Protein AF-0000000073497953 (afdb_homodimer)

Nearest PDB structures (foldseek):
  7q4i-assembly1_A  TM=9.086E-01  e=8.748E-29  Drosophila melanogaster
  2vs5-assembly2_B  TM=4.710E-01  e=9.338E-05  Bos taurus
  1g8o-assembly1_A  TM=4.649E-01  e=1.196E-04  Bos taurus
  4ewl-assembly2_A  TM=4.256E-01  e=4.262E-01  Mycobacterium tuberculosis
  1q74-assembly4_D  TM=5.208E-01  e=6.577E-01  Mycobacterium tuberculosis

Radius of gyration: 26.41 Å; Cα contacts (8 Å, |Δi|>4): 1131; chains: 2; bounding box: 64×79×58 Å

Structure (mmCIF, N/CA/C/O backbone):
data_AF-0000000073497953-model_v1
#
loop_
_entity.id
_entity.type
_entity.pdbx_description
1 polymer 'N-acetylgalactosaminide beta-1,3-galactosyltransferase'
#
loop_
_atom_site.group_PDB
_atom_site.id
_atom_site.type_symbol
_atom_site.label_atom_id
_atom_site.label_alt_id
_atom_site.label_comp_id
_atom_site.label_asym_id
_atom_site.label_entity_id
_atom_site.label_seq_id
_atom_site.pdbx_PDB_ins_code
_atom_site.Cartn_x
_atom_site.Cartn_y
_atom_site.Cartn_z
_atom_site.occupancy
_atom_site.B_iso_or_equiv
_atom_site.auth_seq_id
_atom_site.auth_comp_id
_atom_site.auth_asym_id
_atom_site.auth_atom_id
_atom_site.pdbx_PDB_model_num
ATOM 1 N N . MET A 1 1 ? 3.486 -27.062 14.75 1 49.53 1 MET A N 1
ATOM 2 C CA . MET A 1 1 ? 2.994 -27.266 13.391 1 49.53 1 MET A CA 1
ATOM 3 C C . MET A 1 1 ? 4.148 -27.531 12.43 1 49.53 1 MET A C 1
ATOM 5 O O . MET A 1 1 ? 5.254 -27.031 12.625 1 49.53 1 MET A O 1
ATOM 9 N N . ARG A 1 2 ? 4.055 -28.641 11.586 1 63.25 2 ARG A N 1
ATOM 10 C CA . ARG A 1 2 ? 5.109 -28.984 10.633 1 63.25 2 ARG A CA 1
ATOM 11 C C . ARG A 1 2 ? 5.453 -27.781 9.742 1 63.25 2 ARG A C 1
ATOM 13 O O . ARG A 1 2 ? 4.574 -27 9.383 1 63.25 2 ARG A O 1
ATOM 20 N N . GLU A 1 3 ? 6.688 -27.609 9.5 1 87.38 3 GLU A N 1
ATOM 21 C CA . GLU A 1 3 ? 7.168 -26.516 8.648 1 87.38 3 GLU A CA 1
ATOM 22 C C . GLU A 1 3 ? 6.742 -26.719 7.199 1 87.38 3 GLU A C 1
ATOM 24 O O . GLU A 1 3 ? 6.934 -27.797 6.633 1 87.38 3 GLU A O 1
ATOM 29 N N . VAL A 1 4 ? 5.945 -25.859 6.652 1 96.25 4 VAL A N 1
ATOM 30 C CA . VAL A 1 4 ? 5.547 -25.844 5.246 1 96.25 4 VAL A CA 1
ATOM 31 C C . VAL A 1 4 ? 6.688 -25.297 4.387 1 96.25 4 VAL A C 1
ATOM 33 O O . VAL A 1 4 ? 7.035 -24.125 4.488 1 96.25 4 VAL A O 1
ATOM 36 N N . ARG A 1 5 ? 7.305 -26.188 3.596 1 98.44 5 ARG A N 1
ATOM 37 C CA . ARG A 1 5 ? 8.445 -25.797 2.773 1 98.44 5 ARG A CA 1
ATOM 38 C C . ARG A 1 5 ? 7.992 -25.359 1.384 1 98.44 5 ARG A C 1
ATOM 40 O O . ARG A 1 5 ? 7.461 -26.172 0.617 1 98.44 5 ARG A O 1
ATOM 47 N N . ILE A 1 6 ? 8.242 -24.062 1.055 1 98.75 6 ILE A N 1
ATOM 48 C CA . ILE A 1 6 ? 7.758 -23.453 -0.181 1 98.75 6 ILE A CA 1
ATOM 49 C C . ILE A 1 6 ? 8.945 -23.016 -1.044 1 98.75 6 ILE A C 1
ATOM 51 O O . ILE A 1 6 ? 9.797 -22.25 -0.598 1 98.75 6 ILE A O 1
ATOM 55 N N . LEU A 1 7 ? 9.055 -23.531 -2.264 1 98.88 7 LEU A N 1
ATOM 56 C CA . LEU A 1 7 ? 9.992 -23.031 -3.264 1 98.88 7 LEU A CA 1
ATOM 57 C C . LEU A 1 7 ? 9.312 -22.031 -4.191 1 98.88 7 LEU A C 1
ATOM 59 O O . LEU A 1 7 ? 8.344 -22.375 -4.875 1 98.88 7 LEU A O 1
ATOM 63 N N . CYS A 1 8 ? 9.812 -20.828 -4.203 1 98.94 8 CYS A N 1
ATOM 64 C CA . CYS A 1 8 ? 9.281 -19.797 -5.098 1 98.94 8 CYS A CA 1
ATOM 65 C C . CYS A 1 8 ? 10.141 -19.672 -6.348 1 98.94 8 CYS A C 1
ATOM 67 O O . CYS A 1 8 ? 11.344 -19.422 -6.254 1 98.94 8 CYS A O 1
ATOM 69 N N . LEU A 1 9 ? 9.5 -19.875 -7.473 1 98.81 9 LEU A N 1
ATOM 70 C CA . LEU A 1 9 ? 10.102 -19.688 -8.781 1 98.81 9 LEU A CA 1
ATOM 71 C C . LEU A 1 9 ? 9.625 -18.391 -9.438 1 98.81 9 LEU A C 1
ATOM 73 O O . LEU A 1 9 ? 8.5 -18.328 -9.938 1 98.81 9 LEU A O 1
ATOM 77 N N . VAL A 1 10 ? 10.523 -17.406 -9.422 1 98.69 10 VAL A N 1
ATOM 78 C CA . VAL A 1 10 ? 10.148 -16.094 -9.914 1 98.69 10 VAL A CA 1
ATOM 79 C C . VAL A 1 10 ? 10.703 -15.891 -11.328 1 98.69 10 VAL A C 1
ATOM 81 O O . VAL A 1 10 ? 11.914 -15.914 -11.531 1 98.69 10 VAL A O 1
ATOM 84 N N . LEU A 1 11 ? 9.781 -15.672 -12.273 1 96.88 11 LEU A N 1
ATOM 85 C CA . LEU A 1 11 ? 10.195 -15.438 -13.656 1 96.88 11 LEU A CA 1
ATOM 86 C C . LEU A 1 11 ? 10.578 -13.977 -13.875 1 96.88 11 LEU A C 1
ATOM 88 O O . LEU A 1 11 ? 9.844 -13.078 -13.469 1 96.88 11 LEU A O 1
ATOM 92 N N . THR A 1 12 ? 11.727 -13.758 -14.477 1 94.38 12 THR A N 1
ATOM 93 C CA . THR A 1 12 ? 12.219 -12.414 -14.758 1 94.38 12 THR A CA 1
ATOM 94 C C . THR A 1 12 ? 13.07 -12.406 -16.031 1 94.38 12 THR A C 1
ATOM 96 O O . THR A 1 12 ? 13.047 -13.367 -16.797 1 94.38 12 THR A O 1
ATOM 99 N N . TYR A 1 13 ? 13.555 -11.305 -16.438 1 90.62 13 TYR A N 1
ATOM 100 C CA . TYR A 1 13 ? 14.492 -11.156 -17.547 1 90.62 13 TYR A CA 1
ATOM 101 C C . TYR A 1 13 ? 15.492 -10.039 -17.281 1 90.62 13 TYR A C 1
ATOM 103 O O . TYR A 1 13 ? 15.266 -9.195 -16.406 1 90.62 13 TYR A O 1
ATOM 111 N N . PRO A 1 14 ? 16.562 -10.008 -17.938 1 86.31 14 PRO A N 1
ATOM 112 C CA . PRO A 1 14 ? 17.703 -9.188 -17.547 1 86.31 14 PRO A CA 1
ATOM 113 C C . PRO A 1 14 ? 17.344 -7.715 -17.359 1 86.31 14 PRO A C 1
ATOM 115 O O . PRO A 1 14 ? 17.766 -7.09 -16.375 1 86.31 14 PRO A O 1
ATOM 118 N N . ALA A 1 15 ? 16.562 -7.137 -18.109 1 85.19 15 ALA A N 1
ATOM 119 C CA . ALA A 1 15 ? 16.234 -5.715 -18.031 1 85.19 15 ALA A CA 1
ATOM 120 C C . ALA A 1 15 ? 15.492 -5.395 -16.75 1 85.19 15 ALA A C 1
ATOM 122 O O . ALA A 1 15 ? 15.383 -4.227 -16.359 1 85.19 15 ALA A O 1
ATOM 123 N N . ARG A 1 16 ? 15.008 -6.457 -16.031 1 89.81 16 ARG A N 1
ATOM 124 C CA . ARG A 1 16 ? 14.164 -6.203 -14.867 1 89.81 16 ARG A CA 1
ATOM 125 C C . ARG A 1 16 ? 14.805 -6.754 -13.602 1 89.81 16 ARG A C 1
ATOM 127 O O . ARG A 1 16 ? 14.18 -6.773 -12.539 1 89.81 16 ARG A O 1
ATOM 134 N N . HIS A 1 17 ? 16.031 -7.223 -13.75 1 90.5 17 HIS A N 1
ATOM 135 C CA . HIS A 1 17 ? 16.703 -7.809 -12.594 1 90.5 17 HIS A CA 1
ATOM 136 C C . HIS A 1 17 ? 16.781 -6.812 -11.438 1 90.5 17 HIS A C 1
ATOM 138 O O . HIS A 1 17 ? 16.453 -7.148 -10.297 1 90.5 17 HIS A O 1
ATOM 144 N N . ILE A 1 18 ? 17.062 -5.625 -11.805 1 87.06 18 ILE A N 1
ATOM 145 C CA . ILE A 1 18 ? 17.297 -4.621 -10.773 1 87.06 18 ILE A CA 1
ATOM 146 C C . ILE A 1 18 ? 15.977 -3.967 -10.383 1 87.06 18 ILE A C 1
ATOM 148 O O . ILE A 1 18 ? 15.727 -3.738 -9.195 1 87.06 18 ILE A O 1
ATOM 152 N N . THR A 1 19 ? 15.117 -3.734 -11.297 1 89.06 19 THR A N 1
ATOM 153 C CA . THR A 1 19 ? 13.93 -2.918 -11.055 1 89.06 19 THR A CA 1
ATOM 154 C C . THR A 1 19 ? 12.805 -3.766 -10.477 1 89.06 19 THR A C 1
ATOM 156 O O . THR A 1 19 ? 11.914 -3.246 -9.797 1 89.06 19 THR A O 1
ATOM 159 N N . HIS A 1 20 ? 12.891 -5.09 -10.719 1 93.56 20 HIS A N 1
ATOM 160 C CA . HIS A 1 20 ? 11.75 -5.895 -10.297 1 93.56 20 HIS A CA 1
ATOM 161 C C . HIS A 1 20 ? 12.195 -7.098 -9.477 1 93.56 20 HIS A C 1
ATOM 163 O O . HIS A 1 20 ? 11.711 -7.316 -8.367 1 93.56 20 HIS A O 1
ATOM 169 N N . ALA A 1 21 ? 13.164 -7.793 -9.945 1 95.31 21 ALA A N 1
ATOM 170 C CA . ALA A 1 21 ? 13.57 -9.016 -9.258 1 95.31 21 ALA A CA 1
ATOM 171 C C . ALA A 1 21 ? 14.234 -8.703 -7.918 1 95.31 21 ALA A C 1
ATOM 173 O O . ALA A 1 21 ? 13.977 -9.375 -6.918 1 95.31 21 ALA A O 1
ATOM 174 N N . LEU A 1 22 ? 15.07 -7.715 -7.922 1 93.88 22 LEU A N 1
ATOM 175 C CA . LEU A 1 22 ? 15.797 -7.375 -6.699 1 93.88 22 LEU A CA 1
ATOM 176 C C . LEU A 1 22 ? 14.836 -6.945 -5.598 1 93.88 22 LEU A C 1
ATOM 178 O O . LEU A 1 22 ? 14.922 -7.426 -4.469 1 93.88 22 LEU A O 1
ATOM 182 N N . PRO A 1 23 ? 13.844 -6.031 -5.891 1 94.81 23 PRO A N 1
ATOM 183 C CA . PRO A 1 23 ? 12.852 -5.707 -4.863 1 94.81 23 PRO A CA 1
ATOM 184 C C . PRO A 1 23 ? 12.133 -6.945 -4.32 1 94.81 23 PRO A C 1
ATOM 186 O O . PRO A 1 23 ? 11.867 -7.027 -3.119 1 94.81 23 PRO A O 1
ATOM 189 N N . VAL A 1 24 ? 11.867 -7.914 -5.137 1 97.81 24 VAL A N 1
ATOM 190 C CA . VAL A 1 24 ? 11.234 -9.156 -4.711 1 97.81 24 VAL A CA 1
ATOM 191 C C . VAL A 1 24 ? 12.141 -9.883 -3.717 1 97.81 24 VAL A C 1
ATOM 193 O O . VAL A 1 24 ? 11.703 -10.25 -2.625 1 97.81 24 VAL A O 1
ATOM 196 N N . GLN A 1 25 ? 13.367 -10.023 -4.094 1 97 25 GLN A N 1
ATOM 197 C CA . GLN A 1 25 ? 14.32 -10.727 -3.242 1 97 25 GLN A CA 1
ATOM 198 C C . GLN A 1 25 ? 14.477 -10.023 -1.896 1 97 25 GLN A C 1
ATOM 200 O O . GLN A 1 25 ? 14.656 -10.68 -0.867 1 97 25 GLN A O 1
ATOM 205 N N . ARG A 1 26 ? 14.328 -8.758 -1.894 1 94.62 26 ARG A N 1
ATOM 206 C CA . ARG A 1 26 ? 14.586 -7.969 -0.694 1 94.62 26 ARG A CA 1
ATOM 207 C C . ARG A 1 26 ? 13.336 -7.859 0.171 1 94.62 26 ARG A C 1
ATOM 209 O O . ARG A 1 26 ? 13.375 -7.277 1.258 1 94.62 26 ARG A O 1
ATOM 216 N N . THR A 1 27 ? 12.266 -8.375 -0.25 1 96.94 27 THR A N 1
ATOM 217 C CA . THR A 1 27 ? 11.023 -8.312 0.51 1 96.94 27 THR A CA 1
ATOM 218 C C . THR A 1 27 ? 10.398 -9.703 0.638 1 96.94 27 THR A C 1
ATOM 220 O O . THR A 1 27 ? 10.906 -10.547 1.374 1 96.94 27 THR A O 1
ATOM 223 N N . TRP A 1 28 ? 9.281 -9.992 -0.165 1 98.25 28 TRP A N 1
ATOM 224 C CA . TRP A 1 28 ? 8.523 -11.211 0.114 1 98.25 28 TRP A CA 1
ATOM 225 C C . TRP A 1 28 ? 9.305 -12.445 -0.312 1 98.25 28 TRP A C 1
ATOM 227 O O . TRP A 1 28 ? 9.094 -13.539 0.228 1 98.25 28 TRP A O 1
ATOM 237 N N . GLY A 1 29 ? 10.258 -12.328 -1.269 1 98.25 29 GLY A N 1
ATOM 238 C CA . GLY A 1 29 ? 11.047 -13.469 -1.703 1 98.25 29 GLY A CA 1
ATOM 239 C C . GLY A 1 29 ? 11.828 -14.117 -0.577 1 98.25 29 GLY A C 1
ATOM 240 O O . GLY A 1 29 ? 12.078 -15.328 -0.597 1 98.25 29 GLY A O 1
ATOM 241 N N . LYS A 1 30 ? 12.195 -13.352 0.431 1 96.81 30 LYS A N 1
ATOM 242 C CA . LYS A 1 30 ? 12.977 -13.844 1.562 1 96.81 30 LYS A CA 1
ATOM 243 C C . LYS A 1 30 ? 12.133 -14.742 2.461 1 96.81 30 LYS A C 1
ATOM 245 O O . LYS A 1 30 ? 12.664 -15.477 3.295 1 96.81 30 LYS A O 1
ATOM 250 N N . ARG A 1 31 ? 10.906 -14.672 2.287 1 97 31 ARG A N 1
ATOM 251 C CA . ARG A 1 31 ? 10.023 -15.375 3.215 1 97 31 ARG A CA 1
ATOM 252 C C . ARG A 1 31 ? 9.625 -16.734 2.666 1 97 31 ARG A C 1
ATOM 254 O O . ARG A 1 31 ? 9.031 -17.547 3.377 1 97 31 ARG A O 1
ATOM 261 N N . CYS A 1 32 ? 9.953 -16.969 1.394 1 97.88 32 CYS A N 1
ATOM 262 C CA . CYS A 1 32 ? 9.891 -18.344 0.917 1 97.88 32 CYS A CA 1
ATOM 263 C C . CYS A 1 32 ? 10.984 -19.203 1.556 1 97.88 32 CYS A C 1
ATOM 265 O O . CYS A 1 32 ? 11.977 -18.656 2.066 1 97.88 32 CYS A O 1
ATOM 267 N N . THR A 1 33 ? 10.742 -20.5 1.613 1 98.19 33 THR A N 1
ATOM 268 C CA . THR A 1 33 ? 11.836 -21.359 2.076 1 98.19 33 THR A CA 1
ATOM 269 C C . THR A 1 33 ? 13.07 -21.172 1.191 1 98.19 33 THR A C 1
ATOM 271 O O . THR A 1 33 ? 14.195 -21.156 1.688 1 98.19 33 THR A O 1
ATOM 274 N N . LYS A 1 34 ? 12.859 -21.094 -0.061 1 98.06 34 LYS A N 1
ATOM 275 C CA . LYS A 1 34 ? 13.859 -20.766 -1.072 1 98.06 34 LYS A CA 1
ATOM 276 C C . LYS A 1 34 ? 13.227 -20.031 -2.252 1 98.06 34 LYS A C 1
ATOM 278 O O . LYS A 1 34 ? 12.102 -20.344 -2.65 1 98.06 34 LYS A O 1
ATOM 283 N N . THR A 1 35 ? 13.938 -19 -2.717 1 98.62 35 THR A N 1
ATOM 284 C CA . THR A 1 35 ? 13.508 -18.266 -3.904 1 98.62 35 THR A CA 1
ATOM 285 C C . THR A 1 35 ? 14.547 -18.375 -5.012 1 98.62 35 THR A C 1
ATOM 287 O O . THR A 1 35 ? 15.742 -18.203 -4.766 1 98.62 35 THR A O 1
ATOM 290 N N . MET A 1 36 ? 14.086 -18.719 -6.176 1 98.06 36 MET A N 1
ATOM 291 C CA . MET A 1 36 ? 14.945 -18.734 -7.359 1 98.06 36 MET A CA 1
ATOM 292 C C . MET A 1 36 ? 14.375 -17.844 -8.461 1 98.06 36 MET A C 1
ATOM 294 O O . MET A 1 36 ? 13.164 -17.812 -8.672 1 98.06 36 MET A O 1
ATOM 298 N N . PHE A 1 37 ? 15.266 -17.172 -9.133 1 97.31 37 PHE A N 1
ATOM 299 C CA . PHE A 1 37 ? 14.875 -16.281 -10.227 1 97.31 37 PHE A CA 1
ATOM 300 C C . PHE A 1 37 ? 15.234 -16.906 -11.57 1 97.31 37 PHE A C 1
ATOM 302 O O . PHE A 1 37 ? 16.406 -17.156 -11.852 1 97.31 37 PHE A O 1
ATOM 309 N N . ILE A 1 38 ? 14.188 -17.188 -12.328 1 96.12 38 ILE A N 1
ATOM 310 C CA . ILE A 1 38 ? 14.352 -17.797 -13.641 1 96.12 38 ILE A CA 1
ATOM 311 C C . ILE A 1 38 ? 14.492 -16.719 -14.703 1 96.12 38 ILE A C 1
ATOM 313 O O . ILE A 1 38 ? 13.547 -15.953 -14.953 1 96.12 38 ILE A O 1
ATOM 317 N N . THR A 1 39 ? 15.633 -16.594 -15.258 1 91.69 39 THR A N 1
ATOM 318 C CA . THR A 1 39 ? 15.922 -15.516 -16.188 1 91.69 39 THR A CA 1
ATOM 319 C C . THR A 1 39 ? 16.5 -16.062 -17.484 1 91.69 39 THR A C 1
ATOM 321 O O . THR A 1 39 ? 16.781 -17.25 -17.594 1 91.69 39 THR A O 1
ATOM 324 N N . ASN A 1 40 ? 16.328 -15.172 -18.516 1 83 40 ASN A N 1
ATOM 325 C CA . ASN A 1 40 ? 16.969 -15.523 -19.781 1 83 40 ASN A CA 1
ATOM 326 C C . ASN A 1 40 ? 18.438 -15.117 -19.797 1 83 40 ASN A C 1
ATOM 328 O O . ASN A 1 40 ? 18.859 -14.242 -19.031 1 83 40 ASN A O 1
ATOM 332 N N . ALA A 1 41 ? 19.234 -15.898 -20.531 1 64.12 41 ALA A N 1
ATOM 333 C CA . ALA A 1 41 ? 20.625 -15.484 -20.719 1 64.12 41 ALA A CA 1
ATOM 334 C C . ALA A 1 41 ? 20.703 -14.109 -21.375 1 64.12 41 ALA A C 1
ATOM 336 O O . ALA A 1 41 ? 19.844 -13.75 -22.172 1 64.12 41 ALA A O 1
ATOM 337 N N . ASP A 1 42 ? 21.312 -13.086 -20.734 1 56.16 42 ASP A N 1
ATOM 338 C CA . ASP A 1 42 ? 21.5 -11.781 -21.359 1 56.16 42 ASP A CA 1
ATOM 339 C C . ASP A 1 42 ? 22.125 -11.914 -22.734 1 56.16 42 ASP A C 1
ATOM 341 O O . ASP A 1 42 ? 23.266 -12.359 -22.875 1 56.16 42 ASP A O 1
ATOM 345 N N . PRO A 1 43 ? 21.297 -11.727 -23.766 1 46.31 43 PRO A N 1
ATOM 346 C CA . PRO A 1 43 ? 21.969 -11.82 -25.062 1 46.31 43 PRO A CA 1
ATOM 347 C C . PRO A 1 43 ? 23.172 -10.898 -25.156 1 46.31 43 PRO A C 1
ATOM 349 O O . PRO A 1 43 ? 24.156 -11.219 -25.844 1 46.31 43 PRO A O 1
ATOM 352 N N . GLU A 1 44 ? 23.016 -9.602 -24.828 1 44.25 44 GLU A N 1
ATOM 353 C CA . GLU A 1 44 ? 24.094 -8.648 -25.078 1 44.25 44 GLU A CA 1
ATOM 354 C C . GLU A 1 44 ? 25.359 -9.023 -24.312 1 44.25 44 GLU A C 1
ATOM 356 O O . GLU A 1 44 ? 26.469 -8.672 -24.719 1 44.25 44 GLU A O 1
ATOM 361 N N . LYS A 1 45 ? 25.281 -9.594 -23.062 1 46.38 45 LYS A N 1
ATOM 362 C CA . LYS A 1 45 ? 26.578 -9.961 -22.516 1 46.38 45 LYS A CA 1
ATOM 363 C C . LYS A 1 45 ? 27.172 -11.156 -23.25 1 46.38 45 LYS A C 1
ATOM 365 O O . LYS A 1 45 ? 28.312 -11.547 -22.984 1 46.38 45 LYS A O 1
ATOM 370 N N . GLN A 1 46 ? 26.469 -12.172 -23.906 1 36.34 46 GLN A N 1
ATOM 371 C CA . GLN A 1 46 ? 27.266 -13.164 -24.609 1 36.34 46 GLN A CA 1
ATOM 372 C C . GLN A 1 46 ? 28.188 -12.5 -25.641 1 36.34 46 GLN A C 1
ATOM 374 O O . GLN A 1 46 ? 29.078 -13.148 -26.172 1 36.34 46 GLN A O 1
ATOM 379 N N . LYS A 1 47 ? 27.812 -11.492 -26.359 1 35.34 47 LYS A N 1
ATOM 380 C CA . LYS A 1 47 ? 28.828 -11.023 -27.297 1 35.34 47 LYS A CA 1
ATOM 381 C C . LYS A 1 47 ? 29.953 -10.289 -26.578 1 35.34 47 LYS A C 1
ATOM 383 O O . LYS A 1 47 ? 31.125 -10.555 -26.812 1 35.34 47 LYS A O 1
ATOM 388 N N . ASN A 1 48 ? 29.922 -8.836 -26.344 1 34.81 48 ASN A N 1
ATOM 389 C CA . ASN A 1 48 ? 31.125 -8.055 -26.062 1 34.81 48 ASN A CA 1
ATOM 390 C C . ASN A 1 48 ? 31.469 -8.078 -24.578 1 34.81 48 ASN A C 1
ATOM 392 O O . ASN A 1 48 ? 30.578 -8.172 -23.719 1 34.81 48 ASN A O 1
ATOM 396 N N . GLY A 1 49 ? 32.5 -8.875 -24.016 1 30.78 49 GLY A N 1
ATOM 397 C CA . GLY A 1 49 ? 33.312 -8.805 -22.812 1 30.78 49 GLY A CA 1
ATOM 398 C C . GLY A 1 49 ? 33 -7.574 -21.969 1 30.78 49 GLY A C 1
ATOM 399 O O . GLY A 1 49 ? 33.719 -7.289 -21.016 1 30.78 49 GLY A O 1
ATOM 400 N N . LYS A 1 50 ? 32.656 -6.574 -22.531 1 34.38 50 LYS A N 1
ATOM 401 C CA . LYS A 1 50 ? 32.719 -5.328 -21.766 1 34.38 50 LYS A CA 1
ATOM 402 C C . LYS A 1 50 ? 31.719 -5.312 -20.625 1 34.38 50 LYS A C 1
ATOM 404 O O . LYS A 1 50 ? 30.562 -5.648 -20.812 1 34.38 50 LYS A O 1
ATOM 409 N N . LYS A 1 51 ? 32.281 -5.352 -19.375 1 33.62 51 LYS A N 1
ATOM 410 C CA . LYS A 1 51 ? 31.703 -5.031 -18.078 1 33.62 51 LYS A CA 1
ATOM 411 C C . LYS A 1 51 ? 30.578 -4.004 -18.203 1 33.62 51 LYS A C 1
ATOM 413 O O . LYS A 1 51 ? 30.781 -2.926 -18.781 1 33.62 51 LYS A O 1
ATOM 418 N N . GLU A 1 52 ? 29.531 -4.414 -18.359 1 33.66 52 GLU A N 1
ATOM 419 C CA . GLU A 1 52 ? 28.438 -3.445 -18.25 1 33.66 52 GLU A CA 1
ATOM 420 C C . GLU A 1 52 ? 28.594 -2.574 -17.016 1 33.66 52 GLU A C 1
ATOM 422 O O . GLU A 1 52 ? 28.344 -3.027 -15.891 1 33.66 52 GLU A O 1
ATOM 427 N N . LYS A 1 53 ? 29.594 -1.924 -16.766 1 32.47 53 LYS A N 1
ATOM 428 C CA . LYS A 1 53 ? 29.578 -0.849 -15.773 1 32.47 53 LYS A CA 1
ATOM 429 C C . LYS A 1 53 ? 28.359 0.049 -15.969 1 32.47 53 LYS A C 1
ATOM 431 O O . LYS A 1 53 ? 28.391 1.228 -15.602 1 32.47 53 LYS A O 1
ATOM 436 N N . GLU A 1 54 ? 27.531 -0.343 -16.812 1 32.25 54 GLU A N 1
ATOM 437 C CA . GLU A 1 54 ? 26.547 0.732 -16.953 1 32.25 54 GLU A CA 1
ATOM 438 C C . GLU A 1 54 ? 25.812 0.96 -15.633 1 32.25 54 GLU A C 1
ATOM 440 O O . GLU A 1 54 ? 25.266 0.018 -15.047 1 32.25 54 GLU A O 1
ATOM 445 N N . LYS A 1 55 ? 26.141 1.77 -14.742 1 32.19 55 LYS A N 1
ATOM 446 C CA . LYS A 1 55 ? 25.219 2.512 -13.898 1 32.19 55 LYS A CA 1
ATOM 447 C C . LYS A 1 55 ? 23.844 2.633 -14.562 1 32.19 55 LYS A C 1
ATOM 449 O O . LYS A 1 55 ? 23.703 3.314 -15.578 1 32.19 55 LYS A O 1
ATOM 454 N N . VAL A 1 56 ? 23.266 1.594 -14.844 1 33.91 56 VAL A N 1
ATOM 455 C CA . VAL A 1 56 ? 21.875 1.843 -15.219 1 33.91 56 VAL A CA 1
ATOM 456 C C . VAL A 1 56 ? 21.297 2.949 -14.344 1 33.91 56 VAL A C 1
ATOM 458 O O . VAL A 1 56 ? 21.188 2.787 -13.125 1 33.91 56 VAL A O 1
ATOM 461 N N . LYS A 1 57 ? 21.672 4.125 -14.445 1 36.44 57 LYS A N 1
ATOM 462 C CA . LYS A 1 57 ? 20.828 5.184 -13.906 1 36.44 57 LYS A CA 1
ATOM 463 C C . LYS A 1 57 ? 19.359 4.797 -13.977 1 36.44 57 LYS A C 1
ATOM 465 O O . LYS A 1 57 ? 18.766 4.766 -15.062 1 36.44 57 LYS A O 1
ATOM 470 N N . ILE A 1 58 ? 19 3.693 -13.367 1 39.84 58 ILE A N 1
ATOM 471 C CA . ILE A 1 58 ? 17.562 3.479 -13.234 1 39.84 58 ILE A CA 1
ATOM 472 C C . ILE A 1 58 ? 16.875 4.805 -12.922 1 39.84 58 ILE A C 1
ATOM 474 O O . ILE A 1 58 ? 17.422 5.645 -12.211 1 39.84 58 ILE A O 1
ATOM 478 N N . ASN A 1 59 ? 15.945 5.082 -13.648 1 42.41 59 ASN A N 1
ATOM 479 C CA . ASN A 1 59 ? 15.117 6.27 -13.484 1 42.41 59 ASN A CA 1
ATOM 480 C C . ASN A 1 59 ? 14.719 6.484 -12.023 1 42.41 59 ASN A C 1
ATOM 482 O O . ASN A 1 59 ? 14.531 5.52 -11.281 1 42.41 59 ASN A O 1
ATOM 486 N N . LYS A 1 60 ? 14.867 7.547 -11.57 1 54.59 60 LYS A N 1
ATOM 487 C CA . LYS A 1 60 ? 14.266 8.352 -10.516 1 54.59 60 LYS A CA 1
ATOM 488 C C . LYS A 1 60 ? 14.914 8.062 -9.164 1 54.59 60 LYS A C 1
ATOM 490 O O . LYS A 1 60 ? 14.227 7.859 -8.164 1 54.59 60 LYS A O 1
ATOM 495 N N . GLY A 1 61 ? 16.391 7.828 -9.164 1 55.78 61 GLY A N 1
ATOM 496 C CA . GLY A 1 61 ? 17.109 7.922 -7.91 1 55.78 61 GLY A CA 1
ATOM 497 C C . GLY A 1 61 ? 17.312 6.582 -7.234 1 55.78 61 GLY A C 1
ATOM 498 O O . GLY A 1 61 ? 17.75 6.52 -6.082 1 55.78 61 GLY A O 1
ATOM 499 N N . VAL A 1 62 ? 16.969 5.492 -7.922 1 60.91 62 VAL A N 1
ATOM 500 C CA . VAL A 1 62 ? 17.203 4.191 -7.301 1 60.91 62 VAL A CA 1
ATOM 501 C C . VAL A 1 62 ? 18.688 3.85 -7.348 1 60.91 62 VAL A C 1
ATOM 503 O O . VAL A 1 62 ? 19.328 3.986 -8.391 1 60.91 62 VAL A O 1
ATOM 506 N N . VAL A 1 63 ? 19.406 3.809 -6.109 1 57.84 63 VAL A N 1
ATOM 507 C CA . VAL A 1 63 ? 20.828 3.51 -5.984 1 57.84 63 VAL A CA 1
ATOM 508 C C . VAL A 1 63 ? 21.047 2.004 -6.098 1 57.84 63 VAL A C 1
ATOM 510 O O . VAL A 1 63 ? 20.5 1.227 -5.316 1 57.84 63 VAL A O 1
ATOM 513 N N . LEU A 1 64 ? 21.5 1.525 -7.258 1 60.94 64 LEU A N 1
ATOM 514 C CA . LEU A 1 64 ? 21.938 0.143 -7.406 1 60.94 64 LEU A CA 1
ATOM 515 C C . LEU A 1 64 ? 23.438 0.024 -7.191 1 60.94 64 LEU A C 1
ATOM 517 O O . LEU A 1 64 ? 24.203 0.866 -7.664 1 60.94 64 LEU A O 1
ATOM 521 N N . GLN A 1 65 ? 23.781 -0.731 -6.129 1 61.75 65 GLN A N 1
ATOM 522 C CA . GLN A 1 65 ? 25.188 -1.12 -6.109 1 61.75 65 GLN A CA 1
ATOM 523 C C . GLN A 1 65 ? 25.438 -2.307 -7.035 1 61.75 65 GLN A C 1
ATOM 525 O O . GLN A 1 65 ? 24.562 -3.158 -7.215 1 61.75 65 GLN A O 1
ATOM 530 N N . PRO A 1 66 ? 26.469 -2.242 -7.785 1 57.34 66 PRO A N 1
ATOM 531 C CA . PRO A 1 66 ? 26.812 -3.328 -8.711 1 57.34 66 PRO A CA 1
ATOM 532 C C . PRO A 1 66 ? 26.609 -4.711 -8.094 1 57.34 66 PRO A C 1
ATOM 534 O O . PRO A 1 66 ? 26.188 -5.645 -8.781 1 57.34 66 PRO A O 1
ATOM 537 N N . ASP A 1 67 ? 26.734 -4.73 -6.766 1 69.94 67 ASP A N 1
ATOM 538 C CA . ASP A 1 67 ? 26.719 -6.051 -6.141 1 69.94 67 ASP A CA 1
ATOM 539 C C . ASP A 1 67 ? 25.312 -6.438 -5.711 1 69.94 67 ASP A C 1
ATOM 541 O O . ASP A 1 67 ? 25.094 -7.547 -5.227 1 69.94 67 ASP A O 1
ATOM 545 N N . ASP A 1 68 ? 24.359 -5.629 -6.105 1 78.75 68 ASP A N 1
ATOM 546 C CA . ASP A 1 68 ? 23 -5.902 -5.66 1 78.75 68 ASP A CA 1
ATOM 547 C C . ASP A 1 68 ? 22.422 -7.109 -6.387 1 78.75 68 ASP A C 1
ATOM 549 O O . ASP A 1 68 ? 21.688 -7.91 -5.789 1 78.75 68 ASP A O 1
ATOM 553 N N . VAL A 1 69 ? 22.859 -7.316 -7.562 1 78.19 69 VAL A N 1
ATOM 554 C CA . VAL A 1 69 ? 22.344 -8.406 -8.383 1 78.19 69 VAL A CA 1
ATOM 555 C C . VAL A 1 69 ? 22.812 -9.75 -7.82 1 78.19 69 VAL A C 1
ATOM 557 O O . VAL A 1 69 ? 22.188 -10.781 -8.062 1 78.19 69 VAL A O 1
ATOM 560 N N . ASN A 1 70 ? 23.891 -9.695 -7.043 1 83.19 70 ASN A N 1
ATOM 561 C CA . ASN A 1 70 ? 24.422 -10.922 -6.453 1 83.19 70 ASN A CA 1
ATOM 562 C C . ASN A 1 70 ? 23.5 -11.469 -5.367 1 83.19 70 ASN A C 1
ATOM 564 O O . ASN A 1 70 ? 23.641 -12.617 -4.941 1 83.19 70 ASN A O 1
ATOM 568 N N . GLU A 1 71 ? 22.562 -10.664 -5.051 1 85.56 71 GLU A N 1
ATOM 569 C CA . GLU A 1 71 ? 21.578 -11.117 -4.066 1 85.56 71 GLU A CA 1
ATOM 570 C C . GLU A 1 71 ? 20.578 -12.086 -4.688 1 85.56 71 GLU A C 1
ATOM 572 O O . GLU A 1 71 ? 19.844 -12.766 -3.971 1 85.56 71 GLU A O 1
ATOM 577 N N . LEU A 1 72 ? 20.609 -12.094 -5.992 1 89.06 72 LEU A N 1
ATOM 578 C CA . LEU A 1 72 ? 19.609 -12.891 -6.703 1 89.06 72 LEU A CA 1
ATOM 579 C C . LEU A 1 72 ? 20.172 -14.266 -7.059 1 89.06 72 LEU A C 1
ATOM 581 O O . LEU A 1 72 ? 21.266 -14.367 -7.637 1 89.06 72 LEU A O 1
ATOM 585 N N . SER A 1 73 ? 19.5 -15.312 -6.684 1 89.62 73 SER A N 1
ATOM 586 C CA . SER A 1 73 ? 19.797 -16.656 -7.133 1 89.62 73 SER A CA 1
ATOM 587 C C . SER A 1 73 ? 19.156 -16.953 -8.484 1 89.62 73 SER A C 1
ATOM 589 O O . SER A 1 73 ? 17.969 -17.281 -8.555 1 89.62 73 SER A O 1
ATOM 591 N N . PHE A 1 74 ? 20 -16.953 -9.508 1 90.44 74 PHE A N 1
ATOM 592 C CA . PHE A 1 74 ? 19.484 -17.078 -10.867 1 90.44 74 PHE A CA 1
ATOM 593 C C . PHE A 1 74 ? 19.562 -18.516 -11.352 1 90.44 74 PHE A C 1
ATOM 595 O O . PHE A 1 74 ? 20.531 -19.219 -11.055 1 90.44 74 PHE A O 1
ATOM 602 N N . ILE A 1 75 ? 18.594 -18.891 -11.984 1 91.06 75 ILE A N 1
ATOM 603 C CA . ILE A 1 75 ? 18.656 -20.031 -12.906 1 91.06 75 ILE A CA 1
ATOM 604 C C . ILE A 1 75 ? 18.438 -19.531 -14.336 1 91.06 75 ILE A C 1
ATOM 606 O O . ILE A 1 75 ? 17.438 -18.875 -14.633 1 91.06 75 ILE A O 1
ATOM 610 N N . LYS A 1 76 ? 19.391 -19.875 -15.164 1 88.31 76 LYS A N 1
ATOM 611 C CA . LYS A 1 76 ? 19.312 -19.406 -16.547 1 88.31 76 LYS A CA 1
ATOM 612 C C . LYS A 1 76 ? 18.688 -20.453 -17.453 1 88.31 76 LYS A C 1
ATOM 614 O O . LYS A 1 76 ? 19.125 -21.609 -17.469 1 88.31 76 LYS A O 1
ATOM 619 N N . VAL A 1 77 ? 17.625 -19.969 -18.062 1 88.06 77 VAL A N 1
ATOM 620 C CA . VAL A 1 77 ? 17 -20.844 -19.062 1 88.06 77 VAL A CA 1
ATOM 621 C C . VAL A 1 77 ? 17.891 -20.938 -20.297 1 88.06 77 VAL A C 1
ATOM 623 O O . VAL A 1 77 ? 18.422 -19.938 -20.781 1 88.06 77 VAL A O 1
ATOM 626 N N . PRO A 1 78 ? 18.234 -22.156 -20.672 1 76.75 78 PRO A N 1
ATOM 627 C CA . PRO A 1 78 ? 19.062 -22.266 -21.891 1 76.75 78 PRO A CA 1
ATOM 628 C C . PRO A 1 78 ? 18.453 -21.516 -23.078 1 76.75 78 PRO A C 1
ATOM 630 O O . PRO A 1 78 ? 17.234 -21.297 -23.125 1 76.75 78 PRO A O 1
ATOM 633 N N . ASP A 1 79 ? 19.203 -20.641 -23.953 1 59.97 79 ASP A N 1
ATOM 634 C CA . ASP A 1 79 ? 18.844 -19.766 -25.062 1 59.97 79 ASP A CA 1
ATOM 635 C C . ASP A 1 79 ? 17.641 -20.297 -25.812 1 59.97 79 ASP A C 1
ATOM 637 O O . ASP A 1 79 ? 17.781 -21.109 -26.734 1 59.97 79 ASP A O 1
ATOM 641 N N . THR A 1 80 ? 16.625 -20.359 -25.156 1 52.97 80 THR A N 1
ATOM 642 C CA . THR A 1 80 ? 15.5 -20.625 -26.031 1 52.97 80 THR A CA 1
ATOM 643 C C . THR A 1 80 ? 14.922 -19.344 -26.594 1 52.97 80 THR A C 1
ATOM 645 O O . THR A 1 80 ? 14.836 -18.328 -25.891 1 52.97 80 THR A O 1
ATOM 648 N N . ARG A 1 81 ? 15.195 -18.938 -27.859 1 50.69 81 ARG A N 1
ATOM 649 C CA . ARG A 1 81 ? 14.578 -17.844 -28.594 1 50.69 81 ARG A CA 1
ATOM 650 C C . ARG A 1 81 ? 13.172 -17.547 -28.078 1 50.69 81 ARG A C 1
ATOM 652 O O . ARG A 1 81 ? 12.273 -18.391 -28.219 1 50.69 81 ARG A O 1
ATOM 659 N N . LEU A 1 82 ? 13.078 -16.938 -27.016 1 55.22 82 LEU A N 1
ATOM 660 C CA . LEU A 1 82 ? 11.867 -16.562 -26.297 1 55.22 82 LEU A CA 1
ATOM 661 C C . LEU A 1 82 ? 10.836 -15.953 -27.25 1 55.22 82 LEU A C 1
ATOM 663 O O . LEU A 1 82 ? 10.953 -14.789 -27.641 1 55.22 82 LEU A O 1
ATOM 667 N N . GLY A 1 83 ? 10.641 -16.469 -28.328 1 56.41 83 GLY A N 1
ATOM 668 C CA . GLY A 1 83 ? 9.523 -16.141 -29.188 1 56.41 83 GLY A CA 1
ATOM 669 C C . GLY A 1 83 ? 8.195 -16.078 -28.453 1 56.41 83 GLY A C 1
ATOM 670 O O . GLY A 1 83 ? 8.156 -15.742 -27.266 1 56.41 83 GLY A O 1
ATOM 671 N N . LYS A 1 84 ? 7.172 -16.203 -29.203 1 58.47 84 LYS A N 1
ATOM 672 C CA . LYS A 1 84 ? 5.789 -16.141 -28.75 1 58.47 84 LYS A CA 1
ATOM 673 C C . LYS A 1 84 ? 5.566 -17.062 -27.547 1 58.47 84 LYS A C 1
ATOM 675 O O . LYS A 1 84 ? 4.711 -16.797 -26.703 1 58.47 84 LYS A O 1
ATOM 680 N N . ASP A 1 85 ? 6.465 -18.016 -27.391 1 71.75 85 ASP A N 1
ATOM 681 C CA . ASP A 1 85 ? 6.258 -18.984 -26.328 1 71.75 85 ASP A CA 1
ATOM 682 C C . ASP A 1 85 ? 7.297 -18.812 -25.219 1 71.75 85 ASP A C 1
ATOM 684 O O . ASP A 1 85 ? 7.547 -19.75 -24.453 1 71.75 85 ASP A O 1
ATOM 688 N N . GLY A 1 86 ? 7.809 -17.719 -25.219 1 82.5 86 GLY A N 1
ATOM 689 C CA . GLY A 1 86 ? 8.938 -17.5 -24.328 1 82.5 86 GLY A CA 1
ATOM 690 C C . GLY A 1 86 ? 8.586 -17.688 -22.859 1 82.5 86 GLY A C 1
ATOM 691 O O . GLY A 1 86 ? 9.32 -18.344 -22.125 1 82.5 86 GLY A O 1
ATOM 692 N N . LEU A 1 87 ? 7.426 -17.25 -22.562 1 90.19 87 LEU A N 1
ATOM 693 C CA . LEU A 1 87 ? 7.051 -17.312 -21.156 1 90.19 87 LEU A CA 1
ATOM 694 C C . LEU A 1 87 ? 6.734 -18.75 -20.75 1 90.19 87 LEU A C 1
ATOM 696 O O . LEU A 1 87 ? 7.117 -19.188 -19.656 1 90.19 87 LEU A O 1
ATOM 700 N N . TRP A 1 88 ? 6.078 -19.5 -21.625 1 92.75 88 TRP A N 1
ATOM 701 C CA . TRP A 1 88 ? 5.793 -20.906 -21.328 1 92.75 88 TRP A CA 1
ATOM 702 C C . TRP A 1 88 ? 7.078 -21.719 -21.219 1 92.75 88 TRP A C 1
ATOM 704 O O . TRP A 1 88 ? 7.234 -22.531 -20.312 1 92.75 88 TRP A O 1
ATOM 714 N N . ASN A 1 89 ? 7.977 -21.469 -22.109 1 89.56 89 ASN A N 1
ATOM 715 C CA . ASN A 1 89 ? 9.242 -22.188 -22.094 1 89.56 89 ASN A CA 1
ATOM 716 C C . ASN A 1 89 ? 10 -21.953 -20.781 1 89.56 89 ASN A C 1
ATOM 718 O O . ASN A 1 89 ? 10.578 -22.875 -20.219 1 89.56 89 ASN A O 1
ATOM 722 N N . LYS A 1 90 ? 10 -20.766 -20.375 1 92.75 90 LYS A N 1
ATOM 723 C CA . LYS A 1 90 ? 10.648 -20.438 -19.109 1 92.75 90 LYS A CA 1
ATOM 724 C C . LYS A 1 90 ? 9.961 -21.125 -17.938 1 92.75 90 LYS A C 1
ATOM 726 O O . LYS A 1 90 ? 10.625 -21.656 -17.047 1 92.75 90 LYS A O 1
ATOM 731 N N . THR A 1 91 ? 8.656 -21.109 -17.938 1 95.5 91 THR A N 1
ATOM 732 C CA . THR A 1 91 ? 7.879 -21.734 -16.875 1 95.5 91 THR A CA 1
ATOM 733 C C . THR A 1 91 ? 8.109 -23.25 -16.844 1 95.5 91 THR A C 1
ATOM 735 O O . THR A 1 91 ? 8.352 -23.828 -15.789 1 95.5 91 THR A O 1
ATOM 738 N N . LYS A 1 92 ? 8.062 -23.828 -18.047 1 94.81 92 LYS A N 1
ATOM 739 C CA . LYS A 1 92 ? 8.305 -25.266 -18.156 1 94.81 92 LYS A CA 1
ATOM 740 C C . LYS A 1 92 ? 9.695 -25.625 -17.641 1 94.81 92 LYS A C 1
ATOM 742 O O . LYS A 1 92 ? 9.852 -26.594 -16.891 1 94.81 92 LYS A O 1
ATOM 747 N N . PHE A 1 93 ? 10.672 -24.844 -18.047 1 93.62 93 PHE A N 1
ATOM 748 C CA . PHE A 1 93 ? 12.031 -25.078 -17.578 1 93.62 93 PHE A CA 1
ATOM 749 C C . PHE A 1 93 ? 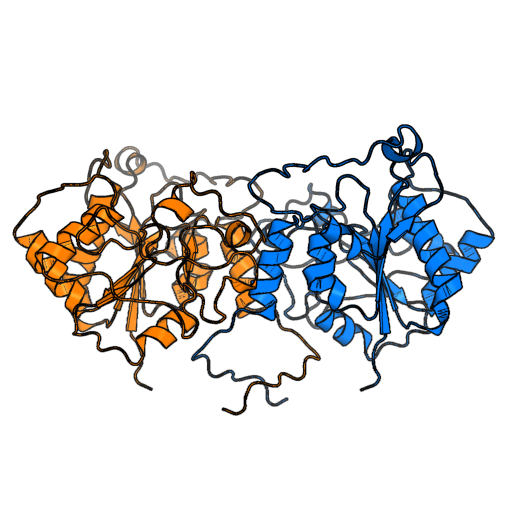12.117 -24.984 -16.062 1 93.62 93 PHE A C 1
ATOM 751 O O . PHE A 1 93 ? 12.719 -25.844 -15.406 1 93.62 93 PHE A O 1
ATOM 758 N N . ALA A 1 94 ? 11.531 -24 -15.508 1 96.69 94 ALA A N 1
ATOM 759 C CA . ALA A 1 94 ? 11.578 -23.734 -14.07 1 96.69 94 ALA A CA 1
ATOM 760 C C . ALA A 1 94 ? 11.016 -24.922 -13.289 1 96.69 94 ALA A C 1
ATOM 762 O O . ALA A 1 94 ? 11.648 -25.406 -12.344 1 96.69 94 ALA A O 1
ATOM 763 N N . PHE A 1 95 ? 9.844 -25.391 -13.664 1 98.12 95 PHE A N 1
ATOM 764 C CA . PHE A 1 95 ? 9.203 -26.453 -12.914 1 98.12 95 PHE A CA 1
ATOM 765 C C . PHE A 1 95 ? 9.914 -27.781 -13.148 1 98.12 95 PHE A C 1
ATOM 767 O O . PHE A 1 95 ? 9.984 -28.625 -12.25 1 98.12 95 PHE A O 1
ATOM 774 N N . THR A 1 96 ? 10.453 -27.984 -14.375 1 97.25 96 THR A N 1
ATOM 775 C CA . THR A 1 96 ? 11.273 -29.172 -14.617 1 97.25 96 THR A CA 1
ATOM 776 C C . THR A 1 96 ? 12.516 -29.156 -13.742 1 97.25 96 THR A C 1
ATOM 778 O O . THR A 1 96 ? 12.875 -30.172 -13.141 1 97.25 96 THR A O 1
ATOM 781 N N . TYR A 1 97 ? 13.164 -27.984 -13.703 1 97.12 97 TYR A N 1
ATOM 782 C CA . TYR A 1 97 ? 14.336 -27.812 -12.844 1 97.12 97 TYR A CA 1
ATOM 783 C C . TYR A 1 97 ? 13.992 -28.094 -11.391 1 97.12 97 TYR A C 1
ATOM 785 O O . TYR A 1 97 ? 14.727 -28.812 -10.695 1 97.12 97 TYR A O 1
ATOM 793 N N . ALA A 1 98 ? 12.906 -27.578 -10.891 1 98.69 98 ALA A N 1
ATOM 794 C CA . ALA A 1 98 ? 12.453 -27.797 -9.523 1 98.69 98 ALA A CA 1
ATOM 795 C C . ALA A 1 98 ? 12.203 -29.281 -9.258 1 98.69 98 ALA A C 1
ATOM 797 O O . ALA A 1 98 ? 12.562 -29.797 -8.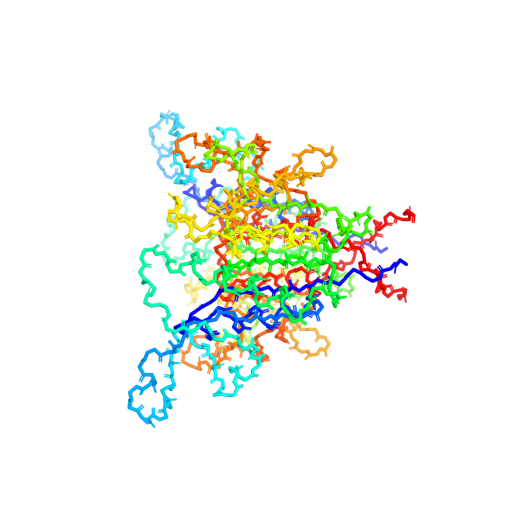203 1 98.69 98 ALA A O 1
ATOM 798 N N . HIS A 1 99 ? 11.523 -29.922 -10.195 1 98.75 99 HIS A N 1
ATOM 799 C CA . HIS A 1 99 ? 11.297 -31.344 -10.07 1 98.75 99 HIS A CA 1
ATOM 800 C C . HIS A 1 99 ? 12.609 -32.125 -9.945 1 98.75 99 HIS A C 1
ATOM 802 O O . HIS A 1 99 ? 12.773 -32.906 -9.023 1 98.75 99 HIS A O 1
ATOM 808 N N . ASP A 1 100 ? 13.547 -31.844 -10.789 1 98.25 100 ASP A N 1
ATOM 809 C CA . ASP A 1 100 ? 14.773 -32.625 -10.906 1 98.25 100 ASP A CA 1
ATOM 810 C C . ASP A 1 100 ? 15.688 -32.375 -9.711 1 98.25 100 ASP A C 1
ATOM 812 O O . ASP A 1 100 ? 16.422 -33.281 -9.305 1 98.25 100 ASP A O 1
ATOM 816 N N . HIS A 1 101 ? 15.609 -31.234 -9.086 1 98.25 101 HIS A N 1
ATOM 817 C CA . HIS A 1 101 ? 16.641 -30.891 -8.102 1 98.25 101 HIS A CA 1
ATOM 818 C C . HIS A 1 101 ? 16.031 -30.766 -6.703 1 98.25 101 HIS A C 1
ATOM 820 O O . HIS A 1 101 ? 16.75 -30.875 -5.707 1 98.25 101 HIS A O 1
ATOM 826 N N . TYR A 1 102 ? 14.672 -30.562 -6.664 1 98.19 102 TYR A N 1
ATOM 827 C CA . TYR A 1 102 ? 14.18 -30.109 -5.367 1 98.19 102 TYR A CA 1
ATOM 828 C C . TYR A 1 102 ? 12.867 -30.812 -5.016 1 98.19 102 TYR A C 1
ATOM 830 O O . TYR A 1 102 ? 12.211 -30.453 -4.035 1 98.19 102 TYR A O 1
ATOM 838 N N . LEU A 1 103 ? 12.422 -31.812 -5.723 1 98.44 103 LEU A N 1
ATOM 839 C CA . LEU A 1 103 ? 11.102 -32.406 -5.57 1 98.44 103 LEU A CA 1
ATOM 840 C C . LEU A 1 103 ? 10.859 -32.844 -4.129 1 98.44 103 LEU A C 1
ATOM 842 O O . LEU A 1 103 ? 9.812 -32.531 -3.547 1 98.44 103 LEU A O 1
ATOM 846 N N . ASP A 1 104 ? 11.852 -33.469 -3.529 1 97.62 104 ASP A N 1
ATOM 847 C CA . ASP A 1 104 ? 11.656 -34.031 -2.195 1 97.62 104 ASP A CA 1
ATOM 848 C C . ASP A 1 104 ? 12.094 -33.031 -1.116 1 97.62 104 ASP A C 1
ATOM 850 O O . ASP A 1 104 ? 11.82 -33.25 0.069 1 97.62 104 ASP A O 1
ATOM 854 N N . ASP A 1 105 ? 12.68 -31.938 -1.511 1 98.19 105 ASP A N 1
ATOM 855 C CA . ASP A 1 105 ? 13.172 -30.953 -0.566 1 98.19 105 ASP A CA 1
ATOM 856 C C . ASP A 1 105 ? 12.07 -29.969 -0.164 1 98.19 105 ASP A C 1
ATOM 858 O O . ASP A 1 105 ? 12.156 -29.328 0.879 1 98.19 105 ASP A O 1
ATOM 862 N N . PHE A 1 106 ? 11.023 -29.906 -1.021 1 98.62 106 PHE A N 1
ATOM 863 C CA . PHE A 1 106 ? 9.969 -28.922 -0.791 1 98.62 106 PHE A CA 1
ATOM 864 C C . PHE A 1 106 ? 8.594 -29.562 -0.884 1 98.62 106 PHE A C 1
ATOM 866 O O . PHE A 1 106 ? 8.453 -30.672 -1.413 1 98.62 106 PHE A O 1
ATOM 873 N N . ASP A 1 107 ? 7.629 -28.891 -0.284 1 98.69 107 ASP A N 1
ATOM 874 C CA . ASP A 1 107 ? 6.246 -29.359 -0.251 1 98.69 107 ASP A CA 1
ATOM 875 C C . ASP A 1 107 ? 5.418 -28.719 -1.355 1 98.69 107 ASP A C 1
ATOM 877 O O . ASP A 1 107 ? 4.531 -29.359 -1.931 1 98.69 107 ASP A O 1
ATOM 881 N N . TRP A 1 108 ? 5.719 -27.484 -1.598 1 98.88 108 TRP A N 1
ATOM 882 C CA . TRP A 1 108 ? 4.934 -26.656 -2.51 1 98.88 108 TRP A CA 1
ATOM 883 C C . TRP A 1 108 ? 5.84 -25.844 -3.424 1 98.88 108 TRP A C 1
ATOM 885 O O . TRP A 1 108 ? 6.914 -25.406 -3.01 1 98.88 108 TRP A O 1
ATOM 895 N N . PHE A 1 109 ? 5.367 -25.641 -4.625 1 98.94 109 PHE A N 1
ATOM 896 C CA . PHE A 1 109 ? 6.109 -24.938 -5.668 1 98.94 109 PHE A CA 1
ATOM 897 C C . PHE A 1 109 ? 5.277 -23.797 -6.246 1 98.94 109 PHE A C 1
ATOM 899 O O . PHE A 1 109 ? 4.195 -24.031 -6.797 1 98.94 109 PHE A O 1
ATOM 906 N N . VAL A 1 110 ? 5.816 -22.594 -6.148 1 98.94 110 VAL A N 1
ATOM 907 C CA . VAL A 1 110 ? 5.07 -21.391 -6.523 1 98.94 110 VAL A CA 1
ATOM 908 C C . VAL A 1 110 ? 5.688 -20.766 -7.773 1 98.94 110 VAL A C 1
ATOM 910 O O . VAL A 1 110 ? 6.902 -20.594 -7.848 1 98.94 110 VAL A O 1
ATOM 913 N N . LYS A 1 111 ? 4.871 -20.562 -8.742 1 98.88 111 LYS A N 1
ATOM 914 C CA . LYS A 1 111 ? 5.25 -19.688 -9.859 1 98.88 111 LYS A CA 1
ATOM 915 C C . LYS A 1 111 ? 4.789 -18.266 -9.625 1 98.88 111 LYS A C 1
ATOM 917 O O . LYS A 1 111 ? 3.623 -18.016 -9.305 1 98.88 111 LYS A O 1
ATOM 922 N N . ALA A 1 112 ? 5.672 -17.312 -9.766 1 98.81 112 ALA A N 1
ATOM 923 C CA . ALA A 1 112 ? 5.348 -15.883 -9.719 1 98.81 112 ALA A CA 1
ATOM 924 C C . ALA A 1 112 ? 6.109 -15.117 -10.789 1 98.81 112 ALA A C 1
ATOM 926 O O . ALA A 1 112 ? 7.172 -15.547 -11.242 1 98.81 112 ALA A O 1
ATOM 927 N N . ASP A 1 113 ? 5.535 -14.039 -11.234 1 97.75 113 ASP A N 1
ATOM 928 C CA . ASP A 1 113 ? 6.27 -13.07 -12.039 1 97.75 113 ASP A CA 1
ATOM 929 C C . ASP A 1 113 ? 7.02 -12.078 -11.156 1 97.75 113 ASP A C 1
ATOM 931 O O . ASP A 1 113 ? 6.785 -12.016 -9.945 1 97.75 113 ASP A O 1
ATOM 935 N N . ASP A 1 114 ? 7.938 -11.305 -11.789 1 97 114 ASP A N 1
ATOM 936 C CA . ASP A 1 114 ? 8.727 -10.367 -11 1 97 114 ASP A CA 1
ATOM 937 C C . ASP A 1 114 ? 7.918 -9.117 -10.664 1 97 114 ASP A C 1
ATOM 939 O O . ASP A 1 114 ? 8.406 -8.219 -9.969 1 97 114 ASP A O 1
ATOM 943 N N . ASP A 1 115 ? 6.629 -9.039 -11.062 1 98.12 115 ASP A N 1
ATOM 944 C CA . ASP A 1 115 ? 5.727 -7.98 -10.633 1 98.12 115 ASP A CA 1
ATOM 945 C C . ASP A 1 115 ? 4.527 -8.547 -9.875 1 98.12 115 ASP A C 1
ATOM 947 O O . ASP A 1 115 ? 3.471 -7.922 -9.812 1 98.12 115 ASP A O 1
ATOM 951 N N . THR A 1 116 ? 4.66 -9.82 -9.383 1 98.69 116 THR A N 1
ATOM 952 C CA . THR A 1 116 ? 3.75 -10.43 -8.422 1 98.69 116 THR A CA 1
ATOM 953 C C . THR A 1 116 ? 4.199 -10.133 -6.992 1 98.69 116 THR A C 1
ATOM 955 O O . THR A 1 116 ? 5.391 -10.164 -6.691 1 98.69 116 THR A O 1
ATOM 958 N N . TYR A 1 117 ? 3.258 -9.797 -6.141 1 98.75 117 TYR A N 1
ATOM 959 C CA . TYR A 1 117 ? 3.535 -9.711 -4.711 1 98.75 117 TYR A CA 1
ATOM 960 C C . TYR A 1 117 ? 2.84 -10.828 -3.949 1 98.75 117 TYR A C 1
ATOM 962 O O . TYR A 1 117 ? 1.623 -11 -4.062 1 98.75 117 TYR A O 1
ATOM 970 N N . LEU A 1 118 ? 3.609 -11.562 -3.125 1 98.81 118 LEU A N 1
ATOM 971 C CA . LEU A 1 118 ? 3.053 -12.672 -2.354 1 98.81 118 LEU A CA 1
ATOM 972 C C . LEU A 1 118 ? 3.191 -12.414 -0.857 1 98.81 118 LEU A C 1
ATOM 974 O O . LEU A 1 118 ? 4.234 -11.938 -0.398 1 98.81 118 LEU A O 1
ATOM 978 N N . ILE A 1 119 ? 2.129 -12.672 -0.145 1 98.44 119 ILE A N 1
ATOM 979 C CA . ILE A 1 119 ? 2.162 -12.742 1.312 1 98.44 119 ILE A CA 1
ATOM 980 C C . ILE A 1 119 ? 2.344 -14.188 1.758 1 98.44 119 ILE A C 1
ATOM 982 O O . ILE A 1 119 ? 1.365 -14.906 1.969 1 98.44 119 ILE A O 1
ATOM 986 N N . ILE A 1 120 ? 3.592 -14.531 1.971 1 98.19 120 ILE A N 1
ATOM 987 C CA . ILE A 1 120 ? 3.994 -15.93 2.092 1 98.19 120 ILE A CA 1
ATOM 988 C C . ILE A 1 120 ? 3.422 -16.516 3.379 1 98.19 120 ILE A C 1
ATOM 990 O O . ILE A 1 120 ? 3.051 -17.688 3.42 1 98.19 120 ILE A O 1
ATOM 994 N N . GLU A 1 121 ? 3.256 -15.711 4.477 1 96.94 121 GLU A N 1
ATOM 995 C CA . GLU A 1 121 ? 2.674 -16.172 5.734 1 96.94 121 GLU A CA 1
ATOM 996 C C . GLU A 1 121 ? 1.247 -16.672 5.531 1 96.94 121 GLU A C 1
ATOM 998 O O . GLU A 1 121 ? 0.87 -17.719 6.066 1 96.94 121 GLU A O 1
ATOM 1003 N N . ASN A 1 122 ? 0.536 -15.961 4.746 1 97.5 122 ASN A N 1
ATOM 1004 C CA . ASN A 1 122 ? -0.845 -16.344 4.48 1 97.5 122 ASN A CA 1
ATOM 1005 C C . ASN A 1 122 ? -0.918 -17.578 3.584 1 97.5 122 ASN A C 1
ATOM 1007 O O . ASN A 1 122 ? -1.782 -18.438 3.77 1 97.5 122 ASN A O 1
ATOM 1011 N N . LEU A 1 123 ? 0.027 -17.656 2.605 1 97.88 123 LEU A N 1
ATOM 1012 C CA . LEU A 1 123 ? 0.102 -18.844 1.78 1 97.88 123 LEU A CA 1
ATOM 1013 C C . LEU A 1 123 ? 0.426 -20.078 2.631 1 97.88 123 LEU A C 1
ATOM 1015 O O . LEU A 1 123 ? -0.217 -21.125 2.494 1 97.88 123 LEU A O 1
ATOM 1019 N N . ARG A 1 124 ? 1.394 -19.922 3.508 1 97.25 124 ARG A N 1
ATOM 1020 C CA . ARG A 1 124 ? 1.781 -21.031 4.387 1 97.25 124 ARG A CA 1
ATOM 1021 C C . ARG A 1 124 ? 0.614 -21.469 5.262 1 97.25 124 ARG A C 1
ATOM 1023 O O . ARG A 1 124 ? 0.411 -22.656 5.48 1 97.25 124 ARG A O 1
ATOM 1030 N N . TYR A 1 125 ? -0.071 -20.5 5.73 1 96.06 125 TYR A N 1
ATOM 1031 C CA . TYR A 1 125 ? -1.23 -20.797 6.562 1 96.06 125 TYR A CA 1
ATOM 1032 C C . TYR A 1 125 ? -2.27 -21.594 5.789 1 96.06 125 TYR A C 1
ATOM 1034 O O . TYR A 1 125 ? -2.812 -22.578 6.297 1 96.06 125 TYR A O 1
ATOM 1042 N N . TRP A 1 126 ? -2.516 -21.203 4.578 1 96 126 TRP A N 1
ATOM 1043 C CA . TRP A 1 126 ? -3.494 -21.906 3.758 1 96 126 TRP A CA 1
ATOM 1044 C C . TRP A 1 126 ? -3.047 -23.344 3.484 1 96 126 TRP A C 1
ATOM 1046 O O . TRP A 1 126 ? -3.861 -24.266 3.492 1 96 126 TRP A O 1
ATOM 1056 N N . LEU A 1 127 ? -1.787 -23.516 3.305 1 97 127 LEU A N 1
ATOM 1057 C CA . LEU A 1 127 ? -1.257 -24.781 2.822 1 97 127 LEU A CA 1
ATOM 1058 C C . LEU A 1 127 ? -0.961 -25.719 3.982 1 97 127 LEU A C 1
ATOM 1060 O O . LEU A 1 127 ? -0.776 -26.922 3.781 1 97 127 LEU A O 1
ATOM 1064 N N . HIS A 1 128 ? -0.938 -25.281 5.207 1 95.38 128 HIS A N 1
ATOM 1065 C CA . HIS A 1 128 ? -0.385 -26.016 6.34 1 95.38 128 HIS A CA 1
ATOM 1066 C C . HIS A 1 128 ? -1.174 -27.281 6.605 1 95.38 128 HIS A C 1
ATOM 1068 O O . HIS A 1 128 ? -0.625 -28.266 7.125 1 95.38 128 HIS A O 1
ATOM 1074 N N . ASP A 1 129 ? -2.424 -27.328 6.301 1 94.62 129 ASP A N 1
ATOM 1075 C CA . ASP A 1 129 ? -3.232 -28.5 6.609 1 94.62 129 ASP A CA 1
ATOM 1076 C C . ASP A 1 129 ? -3.588 -29.266 5.34 1 94.62 129 ASP A C 1
ATOM 1078 O O . ASP A 1 129 ? -4.523 -30.078 5.336 1 94.62 129 ASP A O 1
ATOM 1082 N N . LYS A 1 130 ? -2.984 -28.906 4.199 1 97 130 LYS A N 1
ATOM 1083 C CA . LYS A 1 130 ? -3.186 -29.609 2.939 1 97 130 LYS A CA 1
ATOM 1084 C C . LYS A 1 130 ? -2.143 -30.719 2.76 1 97 130 LYS A C 1
ATOM 1086 O O . LYS A 1 130 ? -1.036 -30.625 3.295 1 97 130 LYS A O 1
ATOM 1091 N N . ASP A 1 131 ? -2.551 -31.703 2.039 1 97.69 131 ASP A N 1
ATOM 1092 C CA . ASP A 1 131 ? -1.649 -32.812 1.727 1 97.69 131 ASP A CA 1
ATOM 1093 C C . ASP A 1 131 ? -0.834 -32.5 0.47 1 97.69 131 ASP A C 1
ATOM 1095 O O . ASP A 1 131 ? -1.354 -32.594 -0.645 1 97.69 131 ASP A O 1
ATOM 1099 N N . GLN A 1 132 ? 0.473 -32.281 0.583 1 97.88 132 GLN A N 1
ATOM 1100 C CA . GLN A 1 132 ? 1.341 -31.844 -0.502 1 97.88 132 GLN A CA 1
ATOM 1101 C C . GLN A 1 132 ? 1.555 -32.969 -1.525 1 97.88 132 GLN A C 1
ATOM 1103 O O . GLN A 1 132 ? 2.045 -32.719 -2.629 1 97.88 132 GLN A O 1
ATOM 1108 N N . ASP A 1 133 ? 1.227 -34.156 -1.176 1 98.25 133 ASP A N 1
ATOM 1109 C CA . ASP A 1 133 ? 1.462 -35.25 -2.104 1 98.25 133 ASP A CA 1
ATOM 1110 C C . ASP A 1 133 ? 0.239 -35.5 -2.984 1 98.25 133 ASP A C 1
ATOM 1112 O O . ASP A 1 133 ? 0.316 -36.25 -3.971 1 98.25 133 ASP A O 1
ATOM 1116 N N . LYS A 1 134 ? -0.898 -34.906 -2.609 1 98.5 134 LYS A N 1
ATOM 1117 C CA . LYS A 1 134 ? -2.033 -34.875 -3.527 1 98.5 134 LYS A CA 1
ATOM 1118 C C . LYS A 1 134 ? -1.812 -33.875 -4.645 1 98.5 134 LYS A C 1
ATOM 1120 O O . LYS A 1 134 ? -1.104 -32.875 -4.457 1 98.5 134 LYS A O 1
ATOM 1125 N N . PRO A 1 135 ? -2.379 -34.156 -5.859 1 98.62 135 PRO A N 1
ATOM 1126 C CA . PRO A 1 135 ? -2.182 -33.25 -6.984 1 98.62 135 PRO A CA 1
ATOM 1127 C C . PRO A 1 135 ? -3.031 -31.969 -6.875 1 98.62 135 PRO A C 1
ATOM 1129 O O . PRO A 1 135 ? -4.109 -31.906 -7.473 1 98.62 135 PRO A O 1
ATOM 1132 N N . LEU A 1 136 ? -2.551 -31.016 -6.176 1 98.81 136 LEU A N 1
ATOM 1133 C CA . LEU A 1 136 ? -3.281 -29.781 -5.91 1 98.81 136 LEU A CA 1
ATOM 1134 C C . LEU A 1 136 ? -2.691 -28.625 -6.703 1 98.81 136 LEU A C 1
ATOM 1136 O O . LEU A 1 136 ? -1.472 -28.516 -6.848 1 98.81 136 LEU A O 1
ATOM 1140 N N . PHE A 1 137 ? -3.572 -27.859 -7.234 1 98.88 137 PHE A N 1
ATOM 1141 C CA . PHE A 1 137 ? -3.287 -26.719 -8.094 1 98.88 137 PHE A CA 1
ATOM 1142 C C . PHE A 1 137 ? -4.098 -25.5 -7.664 1 98.88 137 PHE A C 1
ATOM 1144 O O . PHE A 1 137 ? -5.316 -25.469 -7.848 1 98.88 137 PHE A O 1
ATOM 1151 N N . TYR A 1 138 ? -3.396 -24.453 -7.027 1 98.81 138 TYR A N 1
ATOM 1152 C CA . TYR A 1 138 ? -4.086 -23.312 -6.434 1 98.81 138 TYR A CA 1
ATOM 1153 C C . TYR A 1 138 ? -3.703 -22.016 -7.141 1 98.81 138 TYR A C 1
ATOM 1155 O O . TYR A 1 138 ? -2.605 -21.906 -7.691 1 98.81 138 TYR A O 1
ATOM 1163 N N . GLY A 1 139 ? -4.535 -21 -7.125 1 98.62 139 GLY A N 1
ATOM 1164 C CA . GLY A 1 139 ? -4.328 -19.672 -7.695 1 98.62 139 GLY A CA 1
ATOM 1165 C C . GLY A 1 139 ? -5.613 -18.891 -7.875 1 98.62 139 GLY A C 1
ATOM 1166 O O . GLY A 1 139 ? -6.59 -19.125 -7.16 1 98.62 139 GLY A O 1
ATOM 1167 N N . ALA A 1 140 ? -5.535 -17.891 -8.664 1 98.31 140 ALA A N 1
ATOM 1168 C CA . ALA A 1 140 ? -6.738 -17.188 -9.109 1 98.31 140 ALA A CA 1
ATOM 1169 C C . ALA A 1 140 ? -7.41 -17.938 -10.258 1 98.31 140 ALA A C 1
ATOM 1171 O O . ALA A 1 140 ? -6.863 -18.016 -11.359 1 98.31 140 ALA A O 1
ATOM 1172 N N . HIS A 1 141 ? -8.617 -18.344 -10.023 1 98.31 141 HIS A N 1
ATOM 1173 C CA . HIS A 1 141 ? -9.273 -19.328 -10.883 1 98.31 141 HIS A CA 1
ATOM 1174 C C . HIS A 1 141 ? -10.102 -18.641 -11.969 1 98.31 141 HIS A C 1
ATOM 1176 O O . HIS A 1 141 ? -11.016 -17.875 -11.672 1 98.31 141 HIS A O 1
ATOM 1182 N N . PHE A 1 142 ? -9.711 -18.953 -13.227 1 97.81 142 PHE A N 1
ATOM 1183 C CA . PHE A 1 142 ? -10.438 -18.469 -14.398 1 97.81 142 PHE A CA 1
ATOM 1184 C C . PHE A 1 142 ? -11.086 -19.641 -15.148 1 97.81 142 PHE A C 1
ATOM 1186 O O . PHE A 1 142 ? -10.625 -20.781 -15.039 1 97.81 142 PHE A O 1
ATOM 1193 N N . THR A 1 143 ? -12.141 -19.422 -15.883 1 93.88 143 THR A N 1
ATOM 1194 C CA . THR A 1 143 ? -12.82 -20.328 -16.797 1 93.88 143 THR A CA 1
ATOM 1195 C C . THR A 1 143 ? -13.133 -19.641 -18.125 1 93.88 143 THR A C 1
ATOM 1197 O O . THR A 1 143 ? -13.164 -18.406 -18.188 1 93.88 143 THR A O 1
ATOM 1200 N N . PRO A 1 144 ? -13.352 -20.188 -19.359 1 86.12 144 PRO A N 1
ATOM 1201 C CA . PRO A 1 144 ? -13.516 -21.641 -19.453 1 86.12 144 PRO A CA 1
ATOM 1202 C C . PRO A 1 144 ? -12.398 -22.312 -20.25 1 86.12 144 PRO A C 1
ATOM 1204 O O . PRO A 1 144 ? -12.484 -23.5 -20.547 1 86.12 144 PRO A O 1
ATOM 1207 N N . TYR A 1 145 ? -11.406 -21.766 -20.484 1 86.75 145 TYR A N 1
ATOM 1208 C CA . TYR A 1 145 ? -10.578 -22.047 -21.656 1 86.75 145 TYR A CA 1
ATOM 1209 C C . TYR A 1 145 ? -9.82 -23.359 -21.469 1 86.75 145 TYR A C 1
ATOM 1211 O O . TYR A 1 145 ? -9.305 -23.938 -22.438 1 86.75 145 TYR A O 1
ATOM 1219 N N . ALA A 1 146 ? -9.695 -23.828 -20.312 1 89.94 146 ALA A N 1
ATOM 1220 C CA . ALA A 1 146 ? -9.109 -25.125 -20 1 89.94 146 ALA A CA 1
ATOM 1221 C C . ALA A 1 146 ? -10.086 -26 -19.219 1 89.94 146 ALA A C 1
ATOM 1223 O O . ALA A 1 146 ? -11.062 -25.484 -18.641 1 89.94 146 ALA A O 1
ATOM 1224 N N . PRO A 1 147 ? -9.836 -27.359 -19.281 1 90.88 147 PRO A N 1
ATOM 1225 C CA . PRO A 1 147 ? -10.711 -28.219 -18.469 1 90.88 147 PRO A CA 1
ATOM 1226 C C . PRO A 1 147 ? -10.797 -27.766 -17.016 1 90.88 147 PRO A C 1
ATOM 1228 O O . PRO A 1 147 ? -9.781 -27.75 -16.312 1 90.88 147 PRO A O 1
ATOM 1231 N N . LYS A 1 148 ? -11.883 -27.438 -16.562 1 95.94 148 LYS A N 1
ATOM 1232 C CA . LYS A 1 148 ? -12.211 -26.953 -15.219 1 95.94 148 LYS A CA 1
ATOM 1233 C C . LYS A 1 148 ? -11.539 -25.609 -14.938 1 95.94 148 LYS A C 1
ATOM 1235 O O . LYS A 1 148 ? -11.484 -25.172 -13.781 1 95.94 148 LYS A O 1
ATOM 1240 N N . GLY A 1 149 ? -10.914 -25.094 -15.906 1 97.31 149 GLY A N 1
ATOM 1241 C CA . GLY A 1 149 ? -10.359 -23.75 -15.781 1 97.31 149 GLY A CA 1
ATOM 1242 C C . GLY A 1 149 ? -8.859 -23.75 -15.586 1 97.31 149 GLY A C 1
ATOM 1243 O O . GLY A 1 149 ? -8.195 -24.766 -15.828 1 97.31 149 GLY A O 1
ATOM 1244 N N . TYR A 1 150 ? -8.328 -22.578 -15.352 1 98.19 150 TYR A N 1
ATOM 1245 C CA . TYR A 1 150 ? -6.895 -22.375 -15.188 1 98.19 150 TYR A CA 1
ATOM 1246 C C . TYR A 1 150 ? -6.609 -21.312 -14.117 1 98.19 150 TYR A C 1
ATOM 1248 O O . TYR A 1 150 ? -7.516 -20.609 -13.688 1 98.19 150 TYR A O 1
ATOM 1256 N N . MET A 1 151 ? -5.41 -21.312 -13.586 1 98.69 151 MET A N 1
ATOM 1257 C CA . MET A 1 151 ? -4.973 -20.312 -12.617 1 98.69 151 MET A CA 1
ATOM 1258 C C . MET A 1 151 ? -4.195 -19.188 -13.297 1 98.69 151 MET A C 1
ATOM 1260 O O . MET A 1 151 ? -3.311 -19.453 -14.117 1 98.69 151 MET A O 1
ATOM 1264 N N . SER A 1 152 ? -4.559 -18 -12.953 1 98.12 152 SER A N 1
ATOM 1265 C CA . SER A 1 152 ? -3.904 -16.828 -13.531 1 98.12 152 SER A CA 1
ATOM 1266 C C . SER A 1 152 ? -2.393 -16.891 -13.344 1 98.12 152 SER A C 1
ATOM 1268 O O . SER A 1 152 ? -1.909 -17.109 -12.227 1 98.12 152 SER A O 1
ATOM 1270 N N . GLY A 1 153 ? -1.689 -16.625 -14.438 1 97.88 153 GLY A N 1
ATOM 1271 C CA . GLY A 1 153 ? -0.24 -16.547 -14.352 1 97.88 153 GLY A CA 1
ATOM 1272 C C . GLY A 1 153 ? 0.246 -15.359 -13.539 1 97.88 153 GLY A C 1
ATOM 1273 O O . GLY A 1 153 ? 1.178 -15.477 -12.742 1 97.88 153 GLY A O 1
ATOM 1274 N N . GLY A 1 154 ? -0.4 -14.25 -13.719 1 97.69 154 GLY A N 1
ATOM 1275 C CA . GLY A 1 154 ? 0.013 -13.008 -13.086 1 97.69 154 GLY A CA 1
ATOM 1276 C C . GLY A 1 154 ? -0.167 -13.016 -11.578 1 97.69 154 GLY A C 1
ATOM 1277 O O . GLY A 1 154 ? 0.672 -12.492 -10.844 1 97.69 154 GLY A O 1
ATOM 1278 N N . ALA A 1 155 ? -1.242 -13.656 -11.117 1 98.44 155 ALA A N 1
ATOM 1279 C CA . ALA A 1 155 ? -1.503 -13.75 -9.688 1 98.44 155 ALA A CA 1
ATOM 1280 C C . ALA A 1 155 ? -0.515 -14.703 -9.008 1 98.44 155 ALA A C 1
ATOM 1282 O O . ALA A 1 155 ? -0.359 -14.672 -7.785 1 98.44 155 ALA A O 1
ATOM 1283 N N . GLY A 1 156 ? 0.156 -15.508 -9.844 1 98.69 156 GLY A N 1
ATOM 1284 C CA . GLY A 1 156 ? 0.888 -16.656 -9.336 1 98.69 156 GLY A CA 1
ATOM 1285 C C . GLY A 1 156 ? 0.006 -17.859 -9.094 1 98.69 156 GLY A C 1
ATOM 1286 O O . GLY A 1 156 ? -1.221 -17.75 -9.062 1 98.69 156 GLY A O 1
ATOM 1287 N N . TYR A 1 157 ? 0.667 -18.953 -9.07 1 98.88 157 TYR A N 1
ATOM 1288 C CA . TYR A 1 157 ? -0.058 -20.172 -8.719 1 98.88 157 TYR A CA 1
ATOM 1289 C C . TYR A 1 157 ? 0.859 -21.172 -8.031 1 98.88 157 TYR A C 1
ATOM 1291 O O . TYR A 1 157 ? 2.082 -21.016 -8.047 1 98.88 157 TYR A O 1
ATOM 1299 N N . VAL A 1 158 ? 0.225 -22.141 -7.395 1 98.94 158 VAL A N 1
ATOM 1300 C CA . VAL A 1 158 ? 0.909 -23.062 -6.5 1 98.94 158 VAL A CA 1
ATOM 1301 C C . VAL A 1 158 ? 0.646 -24.5 -6.941 1 98.94 158 VAL A C 1
ATOM 1303 O O . VAL A 1 158 ? -0.5 -24.891 -7.191 1 98.94 158 VAL A O 1
ATOM 1306 N N . LEU A 1 159 ? 1.697 -25.219 -7.105 1 98.94 159 LEU A N 1
ATOM 1307 C CA . LEU A 1 159 ? 1.614 -26.672 -7.305 1 98.94 159 LEU A CA 1
ATOM 1308 C C . LEU A 1 159 ? 2.07 -27.422 -6.055 1 98.94 159 LEU A C 1
ATOM 1310 O O . LEU A 1 159 ? 3.086 -27.062 -5.453 1 98.94 159 LEU A O 1
ATOM 1314 N N . SER A 1 160 ? 1.312 -28.406 -5.684 1 98.88 160 SER A N 1
ATOM 1315 C CA . SER A 1 160 ? 1.819 -29.344 -4.699 1 98.88 160 SER A CA 1
ATOM 1316 C C . SER A 1 160 ? 2.924 -30.219 -5.289 1 98.88 160 SER A C 1
ATOM 1318 O O . SER A 1 160 ? 3.119 -30.25 -6.508 1 98.88 160 SER A O 1
ATOM 1320 N N . ARG A 1 161 ? 3.625 -30.875 -4.43 1 98.88 161 ARG A N 1
ATOM 1321 C CA . ARG A 1 161 ? 4.586 -31.875 -4.867 1 98.88 161 ARG A CA 1
ATOM 1322 C C . ARG A 1 161 ? 3.92 -32.906 -5.777 1 98.88 161 ARG A C 1
ATOM 1324 O O . ARG A 1 161 ? 4.492 -33.312 -6.789 1 98.88 161 ARG A O 1
ATOM 1331 N N . GLY A 1 162 ? 2.713 -33.344 -5.391 1 98.88 162 GLY A N 1
ATOM 1332 C CA . GLY A 1 162 ? 1.968 -34.281 -6.223 1 98.88 162 GLY A CA 1
ATOM 1333 C C . GLY A 1 162 ? 1.663 -33.719 -7.605 1 98.88 162 GLY A C 1
ATOM 1334 O O . GLY A 1 162 ? 1.792 -34.438 -8.602 1 98.88 162 GLY A O 1
ATOM 1335 N N . ALA A 1 163 ? 1.272 -32.5 -7.664 1 98.94 163 ALA A N 1
ATOM 1336 C CA . ALA A 1 163 ? 0.973 -31.859 -8.953 1 98.94 163 ALA A CA 1
ATOM 1337 C C . ALA A 1 163 ? 2.234 -31.719 -9.797 1 98.94 163 ALA A C 1
ATOM 1339 O O . ALA A 1 163 ? 2.191 -31.875 -11.016 1 98.94 163 ALA A O 1
ATOM 1340 N N . LEU A 1 164 ? 3.326 -31.375 -9.188 1 98.94 164 LEU A N 1
ATOM 1341 C CA . LEU A 1 164 ? 4.586 -31.219 -9.906 1 98.94 164 LEU A CA 1
ATOM 1342 C C . LEU A 1 164 ? 5.023 -32.562 -10.516 1 98.94 164 LEU A C 1
ATOM 1344 O O . LEU A 1 164 ? 5.559 -32.594 -11.625 1 98.94 164 LEU A O 1
ATOM 1348 N N . ARG A 1 165 ? 4.77 -33.656 -9.828 1 98.75 165 ARG A N 1
ATOM 1349 C CA . ARG A 1 165 ? 5.074 -34.969 -10.375 1 98.75 165 ARG A CA 1
ATOM 1350 C C . ARG A 1 165 ? 4.289 -35.219 -11.656 1 98.75 165 ARG A C 1
ATOM 1352 O O . ARG A 1 165 ? 4.848 -35.688 -12.648 1 98.75 165 ARG A O 1
ATOM 1359 N N . GLU A 1 166 ? 3.066 -34.906 -11.562 1 98.62 166 GLU A N 1
ATOM 1360 C CA . GLU A 1 166 ? 2.227 -35.125 -12.734 1 98.62 166 GLU A CA 1
ATOM 1361 C C . GLU A 1 166 ? 2.648 -34.219 -13.891 1 98.62 166 GLU A C 1
ATOM 1363 O O . GLU A 1 166 ? 2.664 -34.625 -15.047 1 98.62 166 GLU A O 1
ATOM 1368 N N . PHE A 1 167 ? 2.957 -32.969 -13.578 1 98.62 167 PHE A N 1
ATOM 1369 C CA . PHE A 1 167 ? 3.473 -32.031 -14.562 1 98.62 167 PHE A CA 1
ATOM 1370 C C . PHE A 1 167 ? 4.68 -32.625 -15.289 1 98.62 167 PHE A C 1
ATOM 1372 O O . PHE A 1 167 ? 4.746 -32.594 -16.516 1 98.62 167 PHE A O 1
ATOM 1379 N N . TYR A 1 168 ? 5.578 -33.094 -14.547 1 98.31 168 TYR A N 1
ATOM 1380 C CA . TYR A 1 168 ? 6.82 -33.625 -15.094 1 98.31 168 TYR A CA 1
ATOM 1381 C C . TYR A 1 168 ? 6.547 -34.844 -15.984 1 98.31 168 TYR A C 1
ATOM 1383 O O . TYR A 1 168 ? 7.125 -34.969 -17.062 1 98.31 168 TYR A O 1
ATOM 1391 N N . LYS A 1 169 ? 5.695 -35.719 -15.539 1 98 169 LYS A N 1
ATOM 1392 C CA . LYS A 1 169 ? 5.344 -36.906 -16.328 1 98 169 LYS A CA 1
ATOM 1393 C C . LYS A 1 169 ? 4.805 -36.5 -17.703 1 98 169 LYS A C 1
ATOM 1395 O O . LYS A 1 169 ? 5.227 -37.062 -18.719 1 98 169 LYS A O 1
ATOM 1400 N N . VAL A 1 170 ? 3.969 -35.531 -17.672 1 97.56 170 VAL A N 1
ATOM 1401 C CA . VAL A 1 170 ? 3.312 -35.094 -18.906 1 97.56 170 VAL A CA 1
ATOM 1402 C C . VAL A 1 170 ? 4.316 -34.406 -19.828 1 97.56 170 VAL A C 1
ATOM 1404 O O . VAL A 1 170 ? 4.395 -34.688 -21.016 1 97.56 170 VAL A O 1
ATOM 1407 N N . THR A 1 171 ? 5.105 -33.5 -19.281 1 96.06 171 THR A N 1
ATOM 1408 C CA . THR A 1 171 ? 6 -32.688 -20.094 1 96.06 171 THR A CA 1
ATOM 1409 C C . THR A 1 171 ? 7.199 -33.531 -20.562 1 96.06 171 THR A C 1
ATOM 1411 O O . THR A 1 171 ? 7.875 -33.156 -21.516 1 96.06 171 THR A O 1
ATOM 1414 N N . SER A 1 172 ? 7.453 -34.625 -19.922 1 94.31 172 SER A N 1
ATOM 1415 C CA . SER A 1 172 ? 8.539 -35.5 -20.344 1 94.31 172 SER A CA 1
ATOM 1416 C C . SER A 1 172 ? 8.109 -36.406 -21.516 1 94.31 172 SER A C 1
ATOM 1418 O O . SER A 1 172 ? 8.953 -36.938 -22.219 1 94.31 172 SER A O 1
ATOM 1420 N N . THR A 1 173 ? 6.875 -36.531 -21.734 1 92.5 173 THR A N 1
ATOM 1421 C CA . THR A 1 173 ? 6.383 -37.438 -22.766 1 92.5 173 THR A CA 1
ATOM 1422 C C . THR A 1 173 ? 5.832 -36.656 -23.953 1 92.5 173 THR A C 1
ATOM 1424 O O . THR A 1 173 ? 5.664 -37.188 -25.047 1 92.5 173 THR A O 1
ATOM 1427 N N . SER A 1 174 ? 5.523 -35.406 -23.766 1 85.44 174 SER A N 1
ATOM 1428 C CA . SER A 1 174 ? 4.961 -34.594 -24.828 1 85.44 174 SER A CA 1
ATOM 1429 C C . SER A 1 174 ? 5.516 -33.156 -24.781 1 85.44 174 SER A C 1
ATOM 1431 O O . SER A 1 174 ? 5.652 -32.594 -23.703 1 85.44 174 SER A O 1
ATOM 1433 N N . THR A 1 175 ? 5.777 -32.688 -25.938 1 76.88 175 THR A N 1
ATOM 1434 C CA . THR A 1 175 ? 6.23 -31.297 -26.031 1 76.88 175 THR A CA 1
ATOM 1435 C C . THR A 1 175 ? 5.16 -30.422 -26.688 1 76.88 175 THR A C 1
ATOM 1437 O O . THR A 1 175 ? 5.426 -29.281 -27.047 1 76.88 175 THR A O 1
ATOM 1440 N N . ALA A 1 176 ? 3.973 -30.875 -26.734 1 77.62 176 ALA A N 1
ATOM 1441 C CA . ALA A 1 176 ? 2.906 -30.156 -27.422 1 77.62 176 ALA A CA 1
ATOM 1442 C C . ALA A 1 176 ? 2.541 -28.875 -26.688 1 77.62 176 ALA A C 1
ATOM 1444 O O . ALA A 1 176 ? 2.482 -28.859 -25.453 1 77.62 176 ALA A O 1
ATOM 1445 N N . THR A 1 177 ? 2.518 -27.797 -27.453 1 78.81 177 THR A N 1
ATOM 1446 C CA . THR A 1 177 ? 2.035 -26.531 -26.938 1 78.81 177 THR A CA 1
ATOM 1447 C C . THR A 1 177 ? 0.764 -26.094 -27.656 1 78.81 177 THR A C 1
ATOM 1449 O O . THR A 1 177 ? 0.771 -25.906 -28.875 1 78.81 177 THR A O 1
ATOM 1452 N N . THR A 1 178 ? -0.321 -25.953 -26.891 1 84.12 178 THR A N 1
ATOM 1453 C CA . THR A 1 178 ? -1.632 -25.625 -27.438 1 84.12 178 THR A CA 1
ATOM 1454 C C . THR A 1 178 ? -1.908 -24.125 -27.328 1 84.12 178 THR A C 1
ATOM 1456 O O . THR A 1 178 ? -2.59 -23.562 -28.172 1 84.12 178 THR A O 1
ATOM 1459 N N . TYR A 1 179 ? -1.374 -23.594 -26.266 1 89.31 179 TYR A N 1
ATOM 1460 C CA . TYR A 1 179 ? -1.642 -22.188 -26.016 1 89.31 179 TYR A CA 1
ATOM 1461 C C . TYR A 1 179 ? -0.343 -21.406 -25.844 1 89.31 179 TYR A C 1
ATOM 1463 O O . TYR A 1 179 ? 0.614 -21.906 -25.234 1 89.31 179 TYR A O 1
ATOM 1471 N N . SER A 1 180 ? -0.387 -20.219 -26.328 1 86.62 180 SER A N 1
ATOM 1472 C CA . SER A 1 180 ? 0.745 -19.312 -26.109 1 86.62 180 SER A CA 1
ATOM 1473 C C . SER A 1 180 ? 0.707 -18.719 -24.703 1 86.62 180 SER A C 1
ATOM 1475 O O . SER A 1 180 ? 1.749 -18.375 -24.141 1 86.62 180 SER A O 1
ATOM 1477 N N . GLU A 1 181 ? -0.487 -18.531 -24.188 1 92.69 181 GLU A N 1
ATOM 1478 C CA . GLU A 1 181 ? -0.629 -18.062 -22.812 1 92.69 181 GLU A CA 1
ATOM 1479 C C . GLU A 1 181 ? -0.093 -19.078 -21.828 1 92.69 181 GLU A C 1
ATOM 1481 O O . GLU A 1 181 ? -0.604 -20.203 -21.75 1 92.69 181 GLU A O 1
ATOM 1486 N N . GLU A 1 182 ? 0.896 -18.688 -21.141 1 95.25 182 GLU A N 1
ATOM 1487 C CA . GLU A 1 182 ? 1.638 -19.578 -20.25 1 95.25 182 GLU A CA 1
ATOM 1488 C C . GLU A 1 182 ? 0.718 -20.219 -19.219 1 95.25 182 GLU A C 1
ATOM 1490 O O . GLU A 1 182 ? 0.851 -21.406 -18.906 1 95.25 182 GLU A O 1
ATOM 1495 N N . ASP A 1 183 ? -0.263 -19.484 -18.656 1 96.88 183 ASP A N 1
ATOM 1496 C CA . ASP A 1 183 ? -1.136 -20 -17.609 1 96.88 183 ASP A CA 1
ATOM 1497 C C . ASP A 1 183 ? -2.164 -20.969 -18.172 1 96.88 183 ASP A C 1
ATOM 1499 O O . ASP A 1 183 ? -2.459 -22 -17.562 1 96.88 183 ASP A O 1
ATOM 1503 N N . LEU A 1 184 ? -2.596 -20.734 -19.375 1 96.25 184 LEU A N 1
ATOM 1504 C CA . LEU A 1 184 ? -3.49 -21.672 -20.047 1 96.25 184 LEU A CA 1
ATOM 1505 C C . LEU A 1 184 ? -2.758 -22.969 -20.406 1 96.25 184 LEU A C 1
ATOM 1507 O O . LEU A 1 184 ? -3.309 -24.062 -20.266 1 96.25 184 LEU A O 1
ATOM 1511 N N . GLN A 1 185 ? -1.589 -22.812 -20.906 1 96 185 GLN A N 1
ATOM 1512 C CA . GLN A 1 185 ? -0.802 -23.984 -21.266 1 96 185 GLN A CA 1
ATOM 1513 C C . GLN A 1 185 ? -0.498 -24.828 -20.031 1 96 185 GLN A C 1
ATOM 1515 O O . GLN A 1 185 ? -0.54 -26.062 -20.094 1 96 185 GLN A O 1
ATOM 1520 N N . MET A 1 186 ? -0.203 -24.188 -18.906 1 97.62 186 MET A N 1
ATOM 1521 C CA . MET A 1 186 ? 0.028 -24.906 -17.656 1 97.62 186 MET A CA 1
ATOM 1522 C C . MET A 1 186 ? -1.19 -25.75 -17.266 1 97.62 186 MET A C 1
ATOM 1524 O O . MET A 1 186 ? -1.064 -26.922 -16.953 1 97.62 186 MET A O 1
ATOM 1528 N N . ALA A 1 187 ? -2.326 -25.125 -17.312 1 98.12 187 ALA A N 1
ATOM 1529 C CA . ALA A 1 187 ? -3.557 -25.812 -16.969 1 98.12 187 ALA A CA 1
ATOM 1530 C C . ALA A 1 187 ? -3.803 -27 -17.891 1 98.12 187 ALA A C 1
ATOM 1532 O O . ALA A 1 187 ? -4.27 -28.062 -17.453 1 98.12 187 ALA A O 1
ATOM 1533 N N . THR A 1 188 ? -3.482 -26.844 -19.188 1 96.62 188 THR A N 1
ATOM 1534 C CA . THR A 1 188 ? -3.664 -27.891 -20.172 1 96.62 188 THR A CA 1
ATOM 1535 C C . THR A 1 188 ? -2.752 -29.078 -19.875 1 96.62 188 THR A C 1
ATOM 1537 O O . THR A 1 188 ? -3.191 -30.234 -19.906 1 96.62 188 THR A O 1
ATOM 1540 N N . VAL A 1 189 ? -1.522 -28.781 -19.594 1 97.31 189 VAL A N 1
ATOM 1541 C CA . VAL A 1 189 ? -0.544 -29.812 -19.266 1 97.31 189 VAL A CA 1
ATOM 1542 C C . VAL A 1 189 ? -0.971 -30.531 -18 1 97.31 189 VAL A C 1
ATOM 1544 O O . VAL A 1 189 ? -0.966 -31.766 -17.953 1 97.31 189 VAL A O 1
ATOM 1547 N N . LEU A 1 190 ? -1.38 -29.797 -16.953 1 98.44 190 LEU A N 1
ATOM 1548 C CA . LEU A 1 190 ? -1.788 -30.391 -15.695 1 98.44 190 LEU A CA 1
ATOM 1549 C C . LEU A 1 190 ? -3.035 -31.25 -15.875 1 98.44 190 LEU A C 1
ATOM 1551 O O . LEU A 1 190 ? -3.133 -32.344 -15.312 1 98.44 190 LEU A O 1
ATOM 1555 N N . ALA A 1 191 ? -3.941 -30.797 -16.672 1 97.5 191 ALA A N 1
ATOM 1556 C CA . ALA A 1 191 ? -5.172 -31.547 -16.922 1 97.5 191 ALA A CA 1
ATOM 1557 C C . ALA A 1 191 ? -4.871 -32.875 -17.578 1 97.5 191 ALA A C 1
ATOM 1559 O O . ALA A 1 191 ? -5.531 -33.875 -17.297 1 97.5 191 ALA A O 1
ATOM 1560 N N . ALA A 1 192 ? -3.934 -32.875 -18.469 1 96.81 192 ALA A N 1
ATOM 1561 C CA . ALA A 1 192 ? -3.529 -34.125 -19.125 1 96.81 192 ALA A CA 1
ATOM 1562 C C . ALA A 1 192 ? -3.012 -35.156 -18.109 1 96.81 192 ALA A C 1
ATOM 1564 O O . ALA A 1 192 ? -3.07 -36.344 -18.359 1 96.81 192 ALA A O 1
ATOM 1565 N N . GLY A 1 193 ? -2.469 -34.656 -16.984 1 97.25 193 GLY A N 1
ATOM 1566 C CA . GLY A 1 193 ? -2.006 -35.531 -15.906 1 97.25 193 GLY A CA 1
ATOM 1567 C C . GLY A 1 193 ? -3.045 -35.719 -14.828 1 97.25 193 GLY A C 1
ATOM 1568 O O . GLY A 1 193 ? -2.748 -36.312 -13.781 1 97.25 193 GLY A O 1
ATOM 1569 N N . GLY A 1 194 ? -4.227 -35.188 -15.008 1 97.56 194 GLY A N 1
ATOM 1570 C CA . GLY A 1 194 ? -5.312 -35.375 -14.062 1 97.56 194 GLY A CA 1
ATOM 1571 C C . GLY A 1 194 ? -5.305 -34.375 -12.93 1 97.56 194 GLY A C 1
ATOM 1572 O O . GLY A 1 194 ? -5.898 -34.625 -11.875 1 97.56 194 GLY A O 1
ATOM 1573 N N . VAL A 1 195 ? -4.598 -33.312 -13.047 1 98.62 195 VAL A N 1
ATOM 1574 C CA . VAL A 1 195 ? -4.539 -32.25 -12.039 1 98.62 195 VAL A CA 1
ATOM 1575 C C . VAL A 1 195 ? -5.383 -31.062 -12.484 1 98.62 195 VAL A C 1
ATOM 1577 O O . VAL A 1 195 ? -5.188 -30.531 -13.578 1 98.62 195 VAL A O 1
ATOM 1580 N N . TYR A 1 196 ? -6.348 -30.625 -11.664 1 98.38 196 TYR A N 1
ATOM 1581 C CA . TYR A 1 196 ? -7.262 -29.547 -11.992 1 98.38 196 TYR A CA 1
ATOM 1582 C C . TYR A 1 196 ? -7.227 -28.453 -10.922 1 98.38 196 TYR A C 1
ATOM 1584 O O . TYR A 1 196 ? -6.73 -28.688 -9.812 1 98.38 196 TYR A O 1
ATOM 1592 N N . PRO A 1 197 ? -7.758 -27.281 -11.258 1 98.25 197 PRO A N 1
ATOM 1593 C CA . PRO A 1 197 ? -7.789 -26.203 -10.266 1 98.25 197 PRO A CA 1
ATOM 1594 C C . PRO A 1 197 ? -8.516 -26.594 -8.984 1 98.25 197 PRO A C 1
ATOM 1596 O O . PRO A 1 197 ? -9.586 -27.219 -9.039 1 98.25 197 PRO A O 1
ATOM 1599 N N . SER A 1 198 ? -7.844 -26.266 -7.914 1 97.62 198 SER A N 1
ATOM 1600 C CA . SER A 1 198 ? -8.445 -26.453 -6.598 1 97.62 198 SER A CA 1
ATOM 1601 C C . SER A 1 198 ? -8.992 -25.141 -6.047 1 97.62 198 SER A C 1
ATOM 1603 O O . SER A 1 198 ? -8.469 -24.062 -6.352 1 97.62 198 SER A O 1
ATOM 1605 N N . ASP A 1 199 ? -10.008 -25.203 -5.285 1 94.94 199 ASP A N 1
ATOM 1606 C CA . ASP A 1 199 ? -10.633 -23.984 -4.75 1 94.94 199 ASP A CA 1
ATOM 1607 C C . ASP A 1 199 ? -9.766 -23.344 -3.68 1 94.94 199 ASP A C 1
ATOM 1609 O O . ASP A 1 199 ? -9.328 -24.016 -2.738 1 94.94 199 ASP A O 1
ATOM 1613 N N . LEU A 1 200 ? -9.438 -22.141 -3.844 1 94.44 200 LEU A N 1
ATOM 1614 C CA . LEU A 1 200 ? -8.648 -21.359 -2.9 1 94.44 200 LEU A CA 1
ATOM 1615 C C . LEU A 1 200 ? -9.391 -20.078 -2.492 1 94.44 200 LEU A C 1
ATOM 1617 O O . LEU A 1 200 ? -8.922 -18.969 -2.756 1 94.44 200 LEU A O 1
ATOM 1621 N N . ARG A 1 201 ? -10.562 -20.125 -1.987 1 95.69 201 ARG A N 1
ATOM 1622 C CA . ARG A 1 201 ? -11.359 -19.031 -1.453 1 95.69 201 ARG A CA 1
ATOM 1623 C C . ARG A 1 201 ? -11.547 -19.172 0.055 1 95.69 201 ARG A C 1
ATOM 1625 O O . ARG A 1 201 ? -11.547 -20.281 0.585 1 95.69 201 ARG A O 1
ATOM 1632 N N . ASP A 1 202 ? -11.68 -18.078 0.701 1 95.31 202 ASP A N 1
ATOM 1633 C CA . ASP A 1 202 ? -11.867 -18.141 2.146 1 95.31 202 ASP A CA 1
ATOM 1634 C C . ASP A 1 202 ? -13.289 -18.594 2.496 1 95.31 202 ASP A C 1
ATOM 1636 O O . ASP A 1 202 ? -14.055 -19 1.618 1 95.31 202 ASP A O 1
ATOM 1640 N N . ARG A 1 203 ? -13.625 -18.609 3.777 1 93 203 ARG A N 1
ATOM 1641 C CA . ARG A 1 203 ? -14.883 -19.172 4.262 1 93 203 ARG A CA 1
ATOM 1642 C C . ARG A 1 203 ? -16.078 -18.406 3.701 1 93 203 ARG A C 1
ATOM 1644 O O . ARG A 1 203 ? -17.172 -18.953 3.584 1 93 203 ARG A O 1
ATOM 1651 N N . ASP A 1 204 ? -15.875 -17.172 3.303 1 94.06 204 ASP A N 1
ATOM 1652 C CA . ASP A 1 204 ? -16.953 -16.328 2.777 1 94.06 204 ASP A CA 1
ATOM 1653 C C . ASP A 1 204 ? -16.938 -16.328 1.251 1 94.06 204 ASP A C 1
ATOM 1655 O O . ASP A 1 204 ? -17.688 -15.562 0.625 1 94.06 204 ASP A O 1
ATOM 1659 N N . GLY A 1 205 ? -16.062 -17.125 0.67 1 94.88 205 GLY A N 1
ATOM 1660 C CA . GLY A 1 205 ? -16.016 -17.25 -0.778 1 94.88 205 GLY A CA 1
ATOM 1661 C C . GLY A 1 205 ? -15.148 -16.188 -1.438 1 94.88 205 GLY A C 1
ATOM 1662 O O . GLY A 1 205 ? -15.211 -16 -2.656 1 94.88 205 GLY A O 1
ATOM 1663 N N . ARG A 1 206 ? -14.359 -15.445 -0.676 1 95.75 206 ARG A N 1
ATOM 1664 C CA . ARG A 1 206 ? -13.531 -14.375 -1.221 1 95.75 206 ARG A CA 1
ATOM 1665 C C . ARG A 1 206 ? -12.211 -14.93 -1.763 1 95.75 206 ARG A C 1
ATOM 1667 O O . ARG A 1 206 ? -11.625 -15.836 -1.173 1 95.75 206 ARG A O 1
ATOM 1674 N N . PRO A 1 207 ? -11.781 -14.32 -2.836 1 96.12 207 PRO A N 1
ATOM 1675 C CA . PRO A 1 207 ? -10.516 -14.773 -3.412 1 96.12 207 PRO A CA 1
ATOM 1676 C C . PRO A 1 207 ? -9.312 -14.406 -2.551 1 96.12 207 PRO A C 1
ATOM 1678 O O . PRO A 1 207 ? -9.344 -13.398 -1.831 1 96.12 207 PRO A O 1
ATOM 1681 N N . LEU A 1 208 ? -8.258 -15.227 -2.654 1 98 208 LEU A N 1
ATOM 1682 C CA . LEU A 1 208 ? -7.031 -14.961 -1.915 1 98 208 LEU A CA 1
ATOM 1683 C C . LEU A 1 208 ? -5.91 -14.539 -2.859 1 98 208 LEU A C 1
ATOM 1685 O O . LEU A 1 208 ? -4.895 -13.992 -2.42 1 98 208 LEU A O 1
ATOM 1689 N N . PHE A 1 209 ? -6.031 -14.898 -4.148 1 98.38 209 PHE A N 1
ATOM 1690 C CA . PHE A 1 209 ? -5.102 -14.508 -5.199 1 98.38 209 PHE A CA 1
ATOM 1691 C C . PHE A 1 209 ? -5.738 -13.484 -6.137 1 98.38 209 PHE A C 1
ATOM 1693 O O . PHE A 1 209 ? -6.836 -13.711 -6.652 1 98.38 209 PHE A O 1
ATOM 1700 N N . PHE A 1 210 ? -5.035 -12.406 -6.383 1 97.81 210 PHE A N 1
ATOM 1701 C CA . PHE A 1 210 ? -5.566 -11.375 -7.266 1 97.81 210 PHE A CA 1
ATOM 1702 C C . PHE A 1 210 ? -4.641 -11.156 -8.461 1 97.81 210 PHE A C 1
ATOM 1704 O O . PHE A 1 210 ? -3.473 -10.805 -8.281 1 97.81 210 PHE A O 1
ATOM 1711 N N . PRO A 1 211 ? -5.152 -11.344 -9.68 1 97.75 211 PRO A N 1
ATOM 1712 C CA . PRO A 1 211 ? -4.348 -11.109 -10.883 1 97.75 211 PRO A CA 1
ATOM 1713 C C . PRO A 1 211 ? -4.277 -9.633 -11.266 1 97.75 211 PRO A C 1
ATOM 1715 O O . PRO A 1 211 ? -3.795 -9.297 -12.352 1 97.75 211 PRO A O 1
ATOM 1718 N N . LEU A 1 212 ? -4.809 -8.766 -10.391 1 96.44 212 LEU A N 1
ATOM 1719 C CA . LEU A 1 212 ? -4.809 -7.316 -10.578 1 96.44 212 LEU A CA 1
ATOM 1720 C C . LEU A 1 212 ? -4.109 -6.617 -9.422 1 96.44 212 LEU A C 1
ATOM 1722 O O . LEU A 1 212 ? -3.773 -7.254 -8.414 1 96.44 212 LEU A O 1
ATOM 1726 N N . ASP A 1 213 ? -3.855 -5.297 -9.68 1 94.25 213 ASP A N 1
ATOM 1727 C CA . ASP A 1 213 ? -3.207 -4.559 -8.602 1 94.25 213 ASP A CA 1
ATOM 1728 C C . ASP A 1 213 ? -4.191 -4.254 -7.469 1 94.25 213 ASP A C 1
ATOM 1730 O O . ASP A 1 213 ? -5.402 -4.234 -7.688 1 94.25 213 ASP A O 1
ATOM 1734 N N . ALA A 1 214 ? -3.66 -4.062 -6.32 1 92.5 214 ALA A N 1
ATOM 1735 C CA . ALA A 1 214 ? -4.453 -3.904 -5.102 1 92.5 214 ALA A CA 1
ATOM 1736 C C . ALA A 1 214 ? -5.34 -2.664 -5.184 1 92.5 214 ALA A C 1
ATOM 1738 O O . ALA A 1 214 ? -6.492 -2.688 -4.746 1 92.5 214 ALA A O 1
ATOM 1739 N N . ALA A 1 215 ? -4.824 -1.581 -5.77 1 91.81 215 ALA A N 1
ATOM 1740 C CA . ALA A 1 215 ? -5.598 -0.344 -5.836 1 91.81 215 ALA A CA 1
ATOM 1741 C C . ALA A 1 215 ? -6.879 -0.542 -6.641 1 91.81 215 ALA A C 1
ATOM 1743 O O . ALA A 1 215 ? -7.938 -0.024 -6.273 1 91.81 215 ALA A O 1
ATOM 1744 N N . TYR A 1 216 ? -6.773 -1.31 -7.699 1 89.88 216 TYR A N 1
ATOM 1745 C CA . TYR A 1 216 ? -7.945 -1.575 -8.531 1 89.88 216 TYR A CA 1
ATOM 1746 C C . TYR A 1 216 ? -8.984 -2.383 -7.762 1 89.88 216 TYR A C 1
ATOM 1748 O O . TYR A 1 216 ? -10.164 -2.035 -7.754 1 89.88 216 TYR A O 1
ATOM 1756 N N . VAL A 1 217 ? -8.516 -3.395 -7.086 1 90.62 217 VAL A N 1
ATOM 1757 C CA . VAL A 1 217 ? -9.445 -4.348 -6.492 1 90.62 217 VAL A CA 1
ATOM 1758 C C . VAL A 1 217 ? -10.078 -3.74 -5.242 1 90.62 217 VAL A C 1
ATOM 1760 O O . VAL A 1 217 ? -11.242 -4.016 -4.93 1 90.62 217 VAL A O 1
ATOM 1763 N N . MET A 1 218 ? -9.391 -2.861 -4.578 1 91.69 218 MET A N 1
ATOM 1764 C CA . MET A 1 218 ? -9.852 -2.357 -3.285 1 91.69 218 MET A CA 1
ATOM 1765 C C . MET A 1 218 ? -10.711 -1.108 -3.465 1 91.69 218 MET A C 1
ATOM 1767 O O . MET A 1 218 ? -11.375 -0.669 -2.527 1 91.69 218 MET A O 1
ATOM 1771 N N . GLN A 1 219 ? -10.664 -0.547 -4.555 1 90.25 219 GLN A N 1
ATOM 1772 C CA . GLN A 1 219 ? -11.523 0.598 -4.828 1 90.25 219 GLN A CA 1
ATOM 1773 C C . GLN A 1 219 ? -12.938 0.15 -5.184 1 90.25 219 GLN A C 1
ATOM 1775 O O . GLN A 1 219 ? -13.125 -0.673 -6.082 1 90.25 219 GLN A O 1
ATOM 1780 N N . PRO A 1 220 ? -13.914 0.727 -4.496 1 88.25 220 PRO A N 1
ATOM 1781 C CA . PRO A 1 220 ? -15.289 0.427 -4.914 1 88.25 220 PRO A CA 1
ATOM 1782 C C . PRO A 1 220 ? -15.555 0.807 -6.371 1 88.25 220 PRO A C 1
ATOM 1784 O O . PRO A 1 220 ? -15.211 1.914 -6.797 1 88.25 220 PRO A O 1
ATOM 1787 N N . ARG A 1 221 ? -16.109 -0.199 -7.109 1 87.25 221 ARG A N 1
ATOM 1788 C CA . ARG A 1 221 ? -16.375 0.042 -8.523 1 87.25 221 ARG A CA 1
ATOM 1789 C C . ARG A 1 221 ? -17.531 -0.832 -9.016 1 87.25 221 ARG A C 1
ATOM 1791 O O . ARG A 1 221 ? -17.844 -1.855 -8.398 1 87.25 221 ARG A O 1
ATOM 1798 N N . GLU A 1 222 ? -18.078 -0.322 -10.047 1 86.31 222 GLU A N 1
ATOM 1799 C CA . GLU A 1 222 ? -19 -1.187 -10.781 1 86.31 222 GLU A CA 1
ATOM 1800 C C . GLU A 1 222 ? -18.25 -2.203 -11.633 1 86.31 222 GLU A C 1
ATOM 1802 O O . GLU A 1 222 ? -17.234 -1.872 -12.258 1 86.31 222 GLU A O 1
ATOM 1807 N N . LYS A 1 223 ? -18.812 -3.35 -11.625 1 88.44 223 LYS A N 1
ATOM 1808 C CA . LYS A 1 223 ? -18.188 -4.402 -12.414 1 88.44 223 LYS A CA 1
ATOM 1809 C C . LYS A 1 223 ? -18.469 -4.211 -13.906 1 88.44 223 LYS A C 1
ATOM 1811 O O . LYS A 1 223 ? -19.625 -4.117 -14.312 1 88.44 223 LYS A O 1
ATOM 1816 N N . ASP A 1 224 ? -17.406 -4.004 -14.641 1 87.88 224 ASP A N 1
ATOM 1817 C CA . ASP A 1 224 ? -17.5 -3.953 -16.094 1 87.88 224 ASP A CA 1
ATOM 1818 C C . ASP A 1 224 ? -17.297 -5.34 -16.703 1 87.88 224 ASP A C 1
ATOM 1820 O O . ASP A 1 224 ? -16.172 -5.789 -16.875 1 87.88 224 ASP A O 1
ATOM 1824 N N . HIS A 1 225 ? -18.297 -5.945 -17.172 1 89.12 225 HIS A N 1
ATOM 1825 C CA . HIS A 1 225 ? -18.219 -7.328 -17.625 1 89.12 225 HIS A CA 1
ATOM 1826 C C . HIS A 1 225 ? -17.609 -7.418 -19.031 1 89.12 225 HIS A C 1
ATOM 1828 O O . HIS A 1 225 ? -17.406 -8.516 -19.547 1 89.12 225 HIS A O 1
ATOM 1834 N N . SER A 1 226 ? -17.219 -6.285 -19.578 1 91.12 226 SER A N 1
ATOM 1835 C CA . SER A 1 226 ? -16.438 -6.305 -20.812 1 91.12 226 SER A CA 1
ATOM 1836 C C . SER A 1 226 ? -14.938 -6.41 -20.516 1 91.12 226 SER A C 1
ATOM 1838 O O . SER A 1 226 ? -14.141 -6.73 -21.391 1 91.12 226 SER A O 1
ATOM 1840 N N . PHE A 1 227 ? -14.656 -6.082 -19.344 1 91.69 227 PHE A N 1
ATOM 1841 C CA . PHE A 1 227 ? -13.281 -6.242 -18.875 1 91.69 227 PHE A CA 1
ATOM 1842 C C . PHE A 1 227 ? -12.977 -7.707 -18.578 1 91.69 227 PHE A C 1
ATOM 1844 O O . PHE A 1 227 ? -13.742 -8.383 -17.891 1 91.69 227 PHE A O 1
ATOM 1851 N N . TRP A 1 228 ? -11.844 -8.219 -19.125 1 93.62 228 TRP A N 1
ATOM 1852 C CA . TRP A 1 228 ? -11.523 -9.641 -19.125 1 93.62 228 TRP A CA 1
ATOM 1853 C C . TRP A 1 228 ? -11.672 -10.234 -17.734 1 93.62 228 TRP A C 1
ATOM 1855 O O . TRP A 1 228 ? -12.133 -11.367 -17.578 1 93.62 228 TRP A O 1
ATOM 1865 N N . TYR A 1 229 ? -11.312 -9.461 -16.781 1 94.56 229 TYR A N 1
ATOM 1866 C CA . TYR A 1 229 ? -11.266 -9.953 -15.406 1 94.56 229 TYR A CA 1
ATOM 1867 C C . TYR A 1 229 ? -12.641 -10.414 -14.945 1 94.56 229 TYR A C 1
ATOM 1869 O O . TYR A 1 229 ? -12.812 -11.555 -14.516 1 94.56 229 TYR A O 1
ATOM 1877 N N . TRP A 1 230 ? -13.617 -9.586 -15.07 1 93.5 230 TRP A N 1
ATOM 1878 C CA . TRP A 1 230 ? -14.961 -9.898 -14.602 1 93.5 230 TRP A CA 1
ATOM 1879 C C . TRP A 1 230 ? -15.641 -10.898 -15.531 1 93.5 230 TRP A C 1
ATOM 1881 O O . TRP A 1 230 ? -16.547 -11.625 -15.117 1 93.5 230 TRP A O 1
ATOM 1891 N N . LYS A 1 231 ? -15.094 -11 -16.734 1 94.5 231 LYS A N 1
ATOM 1892 C CA . LYS A 1 231 ? -15.688 -11.859 -17.75 1 94.5 231 LYS A CA 1
ATOM 1893 C C . LYS A 1 231 ? -15.328 -13.32 -17.516 1 94.5 231 LYS A C 1
ATOM 1895 O O . LYS A 1 231 ? -16.156 -14.211 -17.703 1 94.5 231 LYS A O 1
ATOM 1900 N N . ILE A 1 232 ? -14.102 -13.586 -17.031 1 95.62 232 ILE A N 1
ATOM 1901 C CA . ILE A 1 232 ? -13.648 -14.969 -17.094 1 95.62 232 ILE A CA 1
ATOM 1902 C C . ILE A 1 232 ? -13.367 -15.477 -15.672 1 95.62 232 ILE A C 1
ATOM 1904 O O . ILE A 1 232 ? -12.938 -16.609 -15.492 1 95.62 232 ILE A O 1
ATOM 1908 N N . LEU A 1 233 ? -13.703 -14.703 -14.68 1 95.62 233 LEU A N 1
ATOM 1909 C CA . LEU A 1 233 ? -13.555 -15.156 -13.305 1 95.62 233 LEU A CA 1
ATOM 1910 C C . LEU A 1 233 ? -14.445 -16.359 -13.031 1 95.62 233 LEU A C 1
ATOM 1912 O O . LEU A 1 233 ? -15.633 -16.359 -13.367 1 95.62 233 LEU A O 1
ATOM 1916 N N . ALA A 1 234 ? -13.875 -17.391 -12.414 1 96.5 234 ALA A N 1
ATOM 1917 C CA . ALA A 1 234 ? -14.656 -18.594 -12.109 1 96.5 234 ALA A CA 1
ATOM 1918 C C . ALA A 1 234 ? -15.68 -18.312 -11.016 1 96.5 234 ALA A C 1
ATOM 1920 O O . ALA A 1 234 ? -16.781 -18.875 -11.023 1 96.5 234 ALA A O 1
ATOM 1921 N N . HIS A 1 235 ? -15.305 -17.531 -10.008 1 94.75 235 HIS A N 1
ATOM 1922 C CA . HIS A 1 235 ? -16.172 -17.156 -8.906 1 94.75 235 HIS A CA 1
ATOM 1923 C C . HIS A 1 235 ? -16.203 -15.641 -8.703 1 94.75 235 HIS A C 1
ATOM 1925 O O . HIS A 1 235 ? -15.18 -15.031 -8.422 1 94.75 235 HIS A O 1
ATOM 1931 N N . ASP A 1 236 ? -17.391 -15.141 -8.727 1 93 236 ASP A N 1
ATOM 1932 C CA . ASP A 1 236 ? -17.562 -13.703 -8.539 1 93 236 ASP A CA 1
ATOM 1933 C C . ASP A 1 236 ? -17.234 -13.297 -7.105 1 93 236 ASP A C 1
ATOM 1935 O O . ASP A 1 236 ? -17.25 -14.125 -6.199 1 93 236 ASP A O 1
ATOM 1939 N N . HIS A 1 237 ? -16.891 -12.039 -6.969 1 92.69 237 HIS A N 1
ATOM 1940 C CA . HIS A 1 237 ? -16.641 -11.484 -5.645 1 92.69 237 HIS A CA 1
ATOM 1941 C C . HIS A 1 237 ? -17 -10 -5.594 1 92.69 237 HIS A C 1
ATOM 1943 O O . HIS A 1 237 ? -17.062 -9.336 -6.633 1 92.69 237 HIS A O 1
ATOM 1949 N N . PRO A 1 238 ? -17.281 -9.484 -4.387 1 90.56 238 PRO A N 1
ATOM 1950 C CA . PRO A 1 238 ? -17.562 -8.047 -4.281 1 90.56 238 PRO A CA 1
ATOM 1951 C C . PRO A 1 238 ? -16.344 -7.184 -4.609 1 90.56 238 PRO A C 1
ATOM 1953 O O . PRO A 1 238 ? -15.234 -7.699 -4.75 1 90.56 238 PRO A O 1
ATOM 1956 N N . THR A 1 239 ? -16.672 -5.879 -4.82 1 88.31 239 THR A N 1
ATOM 1957 C CA . THR A 1 239 ? -15.602 -4.895 -5.016 1 88.31 239 THR A CA 1
ATOM 1958 C C . THR A 1 239 ? -15.375 -4.086 -3.742 1 88.31 239 THR A C 1
ATOM 1960 O O . THR A 1 239 ? -16.141 -4.199 -2.783 1 88.31 239 THR A O 1
ATOM 1963 N N . GLY A 1 240 ? -14.297 -3.281 -3.729 1 89.12 240 GLY A N 1
ATOM 1964 C CA . GLY A 1 240 ? -14 -2.479 -2.553 1 89.12 240 GLY A CA 1
ATOM 1965 C C . GLY A 1 240 ? -13.367 -3.277 -1.43 1 89.12 240 GLY A C 1
ATOM 1966 O O . GLY A 1 240 ? -12.812 -4.352 -1.662 1 89.12 240 GLY A O 1
ATOM 1967 N N . LEU A 1 241 ? -13.445 -2.752 -0.279 1 89.06 241 LEU A N 1
ATOM 1968 C CA . LEU A 1 241 ? -12.734 -3.342 0.854 1 89.06 241 LEU A CA 1
ATOM 1969 C C . LEU A 1 241 ? -13.383 -4.66 1.266 1 89.06 241 LEU A C 1
ATOM 1971 O O . LEU A 1 241 ? -12.734 -5.508 1.883 1 89.06 241 LEU A O 1
ATOM 1975 N N . THR A 1 242 ? -14.562 -4.93 0.855 1 87.94 242 THR A N 1
ATOM 1976 C CA . THR A 1 242 ? -15.258 -6.156 1.229 1 87.94 242 THR A CA 1
ATOM 1977 C C . THR A 1 242 ? -14.898 -7.297 0.282 1 87.94 242 THR A C 1
ATOM 1979 O O . THR A 1 242 ? -15.219 -8.453 0.545 1 87.94 242 THR A O 1
ATOM 1982 N N . CYS A 1 243 ? -14.211 -6.953 -0.703 1 87.31 243 CYS A N 1
ATOM 1983 C CA . CYS A 1 243 ? -13.812 -7.957 -1.684 1 87.31 243 CYS A CA 1
ATOM 1984 C C . CYS A 1 243 ? -12.727 -8.867 -1.127 1 87.31 243 CYS A C 1
ATOM 1986 O O . CYS A 1 243 ? -12.562 -10 -1.583 1 87.31 243 CYS A O 1
ATOM 1988 N N . CYS A 1 244 ? -12.031 -8.375 -0.235 1 88.62 244 CYS A N 1
ATOM 1989 C CA . CYS A 1 244 ? -10.727 -9 -0.037 1 88.62 244 CYS A CA 1
ATOM 1990 C C . CYS A 1 244 ? -10.633 -9.633 1.346 1 88.62 244 CYS A C 1
ATOM 1992 O O . CYS A 1 244 ? -11.039 -9.031 2.34 1 88.62 244 CYS A O 1
ATOM 1994 N N . SER A 1 245 ? -10.195 -10.781 1.353 1 96.06 245 SER A N 1
ATOM 1995 C CA . SER A 1 245 ? -10.016 -11.578 2.564 1 96.06 245 SER A CA 1
ATOM 1996 C C . SER A 1 245 ? -8.836 -11.062 3.385 1 96.06 245 SER A C 1
ATOM 1998 O O . SER A 1 245 ? -7.789 -10.719 2.83 1 96.06 245 SER A O 1
ATOM 2000 N N . PRO A 1 246 ? -8.969 -11.055 4.754 1 96.44 246 PRO A N 1
ATOM 2001 C CA . PRO A 1 246 ? -7.777 -10.797 5.566 1 96.44 246 PRO A CA 1
ATOM 2002 C C . PRO A 1 246 ? -6.641 -11.773 5.273 1 96.44 246 PRO A C 1
ATOM 2004 O O . PRO A 1 246 ? -5.484 -11.5 5.602 1 96.44 246 PRO A O 1
ATOM 2007 N N . LEU A 1 247 ? -7.027 -12.906 4.617 1 96.88 247 LEU A N 1
ATOM 2008 C CA . LEU A 1 247 ? -6.07 -13.961 4.32 1 96.88 247 LEU A CA 1
ATOM 2009 C C . LEU A 1 247 ? -5.5 -13.805 2.914 1 96.88 247 LEU A C 1
ATOM 2011 O O . LEU A 1 247 ? -4.875 -14.719 2.385 1 96.88 247 LEU A O 1
ATOM 2015 N N . THR A 1 248 ? -5.672 -12.672 2.275 1 98 248 THR A N 1
ATOM 2016 C CA . THR A 1 248 ? -5.215 -12.445 0.909 1 98 248 THR A CA 1
ATOM 2017 C C . THR A 1 248 ? -3.754 -12.844 0.753 1 98 248 THR A C 1
ATOM 2019 O O . THR A 1 248 ? -2.939 -12.609 1.648 1 98 248 THR A O 1
ATOM 2022 N N . ILE A 1 249 ? -3.408 -13.359 -0.446 1 98.44 249 ILE A N 1
ATOM 2023 C CA . ILE A 1 249 ? -2.105 -13.992 -0.614 1 98.44 249 ILE A CA 1
ATOM 2024 C C . ILE A 1 249 ? -1.319 -13.273 -1.709 1 98.44 249 ILE A C 1
ATOM 2026 O O . ILE A 1 249 ? -0.09 -13.195 -1.648 1 98.44 249 ILE A O 1
ATOM 2030 N N . SER A 1 250 ? -2.012 -12.758 -2.748 1 98.62 250 SER A N 1
ATOM 2031 C CA . SER A 1 250 ? -1.16 -12.219 -3.803 1 98.62 250 SER A CA 1
ATOM 2032 C C . SER A 1 250 ? -1.858 -11.094 -4.555 1 98.62 250 SER A C 1
ATOM 2034 O O . SER A 1 250 ? -3.086 -10.992 -4.535 1 98.62 250 SER A O 1
ATOM 2036 N N . PHE A 1 251 ? -1.052 -10.297 -5.141 1 98.38 251 PHE A N 1
ATOM 2037 C CA . PHE A 1 251 ? -1.44 -9.266 -6.098 1 98.38 251 PHE A CA 1
ATOM 2038 C C . PHE A 1 251 ? -0.507 -9.266 -7.301 1 98.38 251 PHE A C 1
ATOM 2040 O O . PHE A 1 251 ? 0.591 -9.828 -7.242 1 98.38 251 PHE A O 1
ATOM 2047 N N . HIS A 1 252 ? -0.991 -8.648 -8.383 1 98.38 252 HIS A N 1
ATOM 2048 C CA . HIS A 1 252 ? -0.217 -8.562 -9.617 1 98.38 252 HIS A CA 1
ATOM 2049 C C . HIS A 1 252 ? -0.088 -7.121 -10.094 1 98.38 252 HIS A C 1
ATOM 2051 O O . HIS A 1 252 ? -0.738 -6.227 -9.555 1 98.38 252 HIS A O 1
ATOM 2057 N N . TYR A 1 253 ? 0.87 -6.895 -11.008 1 97.75 253 TYR A N 1
ATOM 2058 C CA . TYR A 1 253 ? 1.196 -5.586 -11.562 1 97.75 253 TYR A CA 1
ATOM 2059 C C . TYR A 1 253 ? 1.808 -4.68 -10.5 1 97.75 253 TYR A C 1
ATOM 2061 O O . TYR A 1 253 ? 1.5 -3.486 -10.445 1 97.75 253 TYR A O 1
ATOM 2069 N N . ILE A 1 254 ? 2.611 -5.199 -9.656 1 97.31 254 ILE A N 1
ATOM 2070 C CA . ILE A 1 254 ? 3.26 -4.449 -8.586 1 97.31 254 ILE A CA 1
ATOM 2071 C C . ILE A 1 254 ? 4.641 -3.99 -9.039 1 97.31 254 ILE A C 1
ATOM 2073 O O . ILE A 1 254 ? 5.5 -4.812 -9.367 1 97.31 254 ILE A O 1
ATOM 2077 N N . THR A 1 255 ? 4.863 -2.729 -9.07 1 94.31 255 THR A N 1
ATOM 2078 C CA . THR A 1 255 ? 6.156 -2.184 -9.469 1 94.31 255 THR A CA 1
ATOM 2079 C C . THR A 1 255 ? 7.199 -2.416 -8.383 1 94.31 255 THR A C 1
ATOM 2081 O O . THR A 1 255 ? 6.855 -2.723 -7.238 1 94.31 255 THR A O 1
ATOM 2084 N N . GLY A 1 256 ? 8.469 -2.205 -8.812 1 92.94 256 GLY A N 1
ATOM 2085 C CA . GLY A 1 256 ? 9.547 -2.354 -7.84 1 92.94 256 GLY A CA 1
ATOM 2086 C C . GLY A 1 256 ? 9.391 -1.444 -6.637 1 92.94 256 GLY A C 1
ATOM 2087 O O . GLY A 1 256 ? 9.633 -1.863 -5.5 1 92.94 256 GLY A O 1
ATOM 2088 N N . ALA A 1 257 ? 8.984 -0.232 -6.863 1 92 257 ALA A N 1
ATOM 2089 C CA . ALA A 1 257 ? 8.781 0.714 -5.77 1 92 257 ALA A CA 1
ATOM 2090 C C . ALA A 1 257 ? 7.602 0.291 -4.895 1 92 257 ALA A C 1
ATOM 2092 O O . ALA A 1 257 ? 7.676 0.367 -3.668 1 92 257 ALA A O 1
ATOM 2093 N N . ALA A 1 258 ? 6.602 -0.173 -5.5 1 95.31 258 ALA A N 1
ATOM 2094 C CA . ALA A 1 258 ? 5.395 -0.555 -4.777 1 95.31 258 ALA A CA 1
ATOM 2095 C C . ALA A 1 258 ? 5.637 -1.789 -3.914 1 95.31 258 ALA A C 1
ATOM 2097 O O . ALA A 1 258 ? 4.988 -1.97 -2.881 1 95.31 258 ALA A O 1
ATOM 2098 N N . VAL A 1 259 ? 6.574 -2.586 -4.332 1 97 259 VAL A N 1
ATOM 2099 C CA . VAL A 1 259 ? 6.914 -3.768 -3.545 1 97 259 VAL A CA 1
ATOM 2100 C C . VAL A 1 259 ? 7.422 -3.346 -2.168 1 97 259 VAL A C 1
ATOM 2102 O O . VAL A 1 259 ? 7.027 -3.922 -1.152 1 97 259 VAL A O 1
ATOM 2105 N N . TYR A 1 260 ? 8.242 -2.336 -2.107 1 95.56 260 TYR A N 1
ATOM 2106 C CA . TYR A 1 260 ? 8.766 -1.848 -0.838 1 95.56 260 TYR A CA 1
ATOM 2107 C C . TYR A 1 260 ? 7.676 -1.184 -0.01 1 95.56 260 TYR A C 1
ATOM 2109 O O . TYR A 1 260 ? 7.645 -1.324 1.215 1 95.56 260 TYR A O 1
ATOM 2117 N N . GLN A 1 261 ? 6.848 -0.473 -0.67 1 95.81 261 GLN A N 1
ATOM 2118 C CA . GLN A 1 261 ? 5.715 0.147 0.01 1 95.81 261 GLN A CA 1
ATOM 2119 C C . GLN A 1 261 ? 4.848 -0.902 0.696 1 95.81 261 GLN A C 1
ATOM 2121 O O . GLN A 1 261 ? 4.488 -0.75 1.866 1 95.81 261 GLN A O 1
ATOM 2126 N N . MET A 1 262 ? 4.512 -1.947 -0.068 1 97.19 262 MET A N 1
ATOM 2127 C CA . MET A 1 262 ? 3.684 -3.014 0.489 1 97.19 262 MET A CA 1
ATOM 2128 C C . MET A 1 262 ? 4.398 -3.707 1.646 1 97.19 262 MET A C 1
ATOM 2130 O O . MET A 1 262 ? 3.783 -4 2.674 1 97.19 262 MET A O 1
ATOM 2134 N N . GLU A 1 263 ? 5.688 -3.926 1.487 1 97.5 263 GLU A N 1
ATOM 2135 C CA . GLU A 1 263 ? 6.496 -4.5 2.559 1 97.5 263 GLU A CA 1
ATOM 2136 C C . GLU A 1 263 ? 6.383 -3.674 3.838 1 97.5 263 GLU A C 1
ATOM 2138 O O . GLU A 1 263 ? 6.188 -4.223 4.922 1 97.5 263 GLU A O 1
ATOM 2143 N N . PHE A 1 264 ? 6.441 -2.396 3.711 1 96.94 264 PHE A N 1
ATOM 2144 C CA . PHE A 1 264 ? 6.398 -1.521 4.875 1 96.94 264 PHE A CA 1
ATOM 2145 C C . PHE A 1 264 ? 5.035 -1.588 5.555 1 96.94 264 PHE A C 1
ATOM 2147 O O . PHE A 1 264 ? 4.949 -1.786 6.77 1 96.94 264 PHE A O 1
ATOM 2154 N N . PHE A 1 265 ? 3.965 -1.491 4.797 1 97.06 265 PHE A N 1
ATOM 2155 C CA . PHE A 1 265 ? 2.625 -1.433 5.371 1 97.06 265 PHE A CA 1
ATOM 2156 C C . PHE A 1 265 ? 2.242 -2.77 5.992 1 97.06 265 PHE A C 1
ATOM 2158 O O . PHE A 1 265 ? 1.548 -2.812 7.012 1 97.06 265 PHE A O 1
ATOM 2165 N N . ILE A 1 266 ? 2.73 -3.826 5.43 1 96.5 266 ILE A N 1
ATOM 2166 C CA . ILE A 1 266 ? 2.287 -5.148 5.859 1 96.5 266 ILE A CA 1
ATOM 2167 C C . ILE A 1 266 ? 3.125 -5.613 7.047 1 96.5 266 ILE A C 1
ATOM 2169 O O . ILE A 1 266 ? 2.604 -6.234 7.977 1 96.5 266 ILE A O 1
ATOM 2173 N N . TYR A 1 267 ? 4.426 -5.219 7.113 1 96.12 267 TYR A N 1
ATOM 2174 C CA . TYR A 1 267 ? 5.297 -5.93 8.039 1 96.12 267 TYR A CA 1
ATOM 2175 C C . TYR A 1 267 ? 5.953 -4.961 9.023 1 96.12 267 TYR A C 1
ATOM 2177 O O . TYR A 1 267 ? 6.457 -5.375 10.07 1 96.12 267 TYR A O 1
ATOM 2185 N N . HIS A 1 268 ? 6.004 -3.713 8.68 1 95.94 268 HIS A N 1
ATOM 2186 C CA . HIS A 1 268 ? 6.82 -2.83 9.5 1 95.94 268 HIS A CA 1
ATOM 2187 C C . HIS A 1 268 ? 5.961 -1.82 10.25 1 95.94 268 HIS A C 1
ATOM 2189 O O . HIS A 1 268 ? 6.211 -1.533 11.422 1 95.94 268 HIS A O 1
ATOM 2195 N N . LEU A 1 269 ? 4.957 -1.242 9.562 1 96.75 269 LEU A N 1
ATOM 2196 C CA . LEU A 1 269 ? 4.055 -0.285 10.195 1 96.75 269 LEU A CA 1
ATOM 2197 C C . LEU A 1 269 ? 3.26 -0.946 11.312 1 96.75 269 LEU A C 1
ATOM 2199 O O . LEU A 1 269 ? 2.775 -2.07 11.156 1 96.75 269 LEU A O 1
ATOM 2203 N N . LYS A 1 270 ? 3.193 -0.268 12.43 1 95.38 270 LYS A N 1
ATOM 2204 C CA . LYS A 1 270 ? 2.391 -0.733 13.555 1 95.38 270 LYS A CA 1
ATOM 2205 C C . LYS A 1 270 ? 1.34 0.301 13.945 1 95.38 270 LYS A C 1
ATOM 2207 O O . LYS A 1 270 ? 1.548 1.504 13.766 1 95.38 270 LYS A O 1
ATOM 2212 N N . LEU A 1 271 ? 0.2 -0.166 14.344 1 94.88 271 LEU A N 1
ATOM 2213 C CA . LEU A 1 271 ? -0.838 0.695 14.898 1 94.88 271 LEU A CA 1
ATOM 2214 C C . LEU A 1 271 ? -0.758 0.731 16.422 1 94.88 271 LEU A C 1
ATOM 2216 O O . LEU A 1 271 ? -1.126 -0.238 17.094 1 94.88 271 LEU A O 1
ATOM 2220 N N . PHE A 1 272 ? -0.277 1.833 16.828 1 88.62 272 PHE A N 1
ATOM 2221 C CA . PHE A 1 272 ? -0.101 1.982 18.266 1 88.62 272 PHE A CA 1
ATOM 2222 C C . PHE A 1 272 ? -1.381 2.492 18.922 1 88.62 272 PHE A C 1
ATOM 2224 O O . PHE A 1 272 ? -2.125 3.268 18.312 1 88.62 272 PHE A O 1
ATOM 2231 N N . GLY A 1 273 ? -1.769 2.008 20.219 1 70.62 273 GLY A N 1
ATOM 2232 C CA . GLY A 1 273 ? -2.943 2.467 20.953 1 70.62 273 GLY A CA 1
ATOM 2233 C C . GLY A 1 273 ? -4.164 1.599 20.719 1 70.62 273 GLY A C 1
ATOM 2234 O O . GLY A 1 273 ? -5.207 1.806 21.344 1 70.62 273 GLY A O 1
ATOM 2235 N N . VAL A 1 274 ? -4.152 0.89 19.531 1 64.44 274 VAL A N 1
ATOM 2236 C CA . VAL A 1 274 ? -5.266 -0.029 19.344 1 64.44 274 VAL A CA 1
ATOM 2237 C C . VAL A 1 274 ? -5.07 -1.275 20.203 1 64.44 274 VAL A C 1
ATOM 2239 O O . VAL A 1 274 ? -3.951 -1.777 20.328 1 64.44 274 VAL A O 1
ATOM 2242 N N . ASN A 1 275 ? -5.762 -1.246 21.297 1 49.91 275 ASN A N 1
ATOM 2243 C CA . ASN A 1 275 ? -5.77 -2.502 22.031 1 49.91 275 ASN A CA 1
ATOM 2244 C C . ASN A 1 275 ? -5.852 -3.705 21.094 1 49.91 275 ASN A C 1
ATOM 2246 O O . ASN A 1 275 ? -6.758 -3.789 20.266 1 49.91 275 ASN A O 1
ATOM 2250 N N . GLU A 1 276 ? -4.852 -4.043 20.641 1 41.09 276 GLU A N 1
ATOM 2251 C CA . GLU A 1 276 ? -4.895 -5.277 19.859 1 41.09 276 GLU A CA 1
ATOM 2252 C C . GLU A 1 276 ? -5.879 -6.273 20.469 1 41.09 276 GLU A C 1
ATOM 2254 O O . GLU A 1 276 ? -5.641 -6.816 21.547 1 41.09 276 GLU A O 1
ATOM 2259 N N . ALA A 1 277 ? -7.152 -6.031 20.578 1 32.22 277 ALA A N 1
ATOM 2260 C CA . ALA A 1 277 ? -7.941 -7.234 20.828 1 32.22 277 ALA A CA 1
ATOM 2261 C C . ALA A 1 277 ? -7.547 -8.352 19.875 1 32.22 277 ALA A C 1
ATOM 2263 O O . ALA A 1 277 ? -8.039 -8.414 18.734 1 32.22 277 ALA A O 1
ATOM 2264 N N . ILE A 1 278 ? -6.367 -8.594 19.484 1 31.14 278 ILE A N 1
ATOM 2265 C CA . ILE A 1 278 ? -6.164 -9.875 18.828 1 31.14 278 ILE A CA 1
ATOM 2266 C C . ILE A 1 278 ? -6.883 -10.984 19.594 1 31.14 278 ILE A C 1
ATOM 2268 O O . ILE A 1 278 ? -6.824 -11.031 20.828 1 31.14 278 ILE A O 1
ATOM 2272 N N . GLY A 1 279 ? -7.781 -11.695 18.906 1 23.98 279 GLY A N 1
ATOM 2273 C CA . GLY A 1 279 ? -8.422 -12.953 19.25 1 23.98 279 GLY A CA 1
ATOM 2274 C C . GLY A 1 279 ? -7.5 -13.898 20 1 23.98 279 GLY A C 1
ATOM 2275 O O . GLY A 1 279 ? -6.402 -14.211 19.531 1 23.98 279 GLY A O 1
ATOM 2276 N N . ALA A 1 280 ? -7.371 -13.836 21.344 1 23.22 280 ALA A N 1
ATOM 2277 C CA . ALA A 1 280 ? -7.258 -15.117 22.031 1 23.22 280 ALA A CA 1
ATOM 2278 C C . ALA A 1 280 ? -8.133 -16.188 21.375 1 23.22 280 ALA A C 1
ATOM 2280 O O . ALA A 1 280 ? -9.359 -16.141 21.5 1 23.22 280 ALA A O 1
ATOM 2281 N N . CYS A 1 281 ? -7.93 -16.438 20.062 1 17.05 281 CYS A N 1
ATOM 2282 C CA . CYS A 1 281 ? -8.367 -17.797 19.797 1 17.05 281 CYS A CA 1
ATOM 2283 C C . CYS A 1 281 ? -7.387 -18.812 20.375 1 17.05 281 CYS A C 1
ATOM 2285 O O . CYS A 1 281 ? -6.176 -18.594 20.359 1 17.05 281 CYS A O 1
ATOM 2287 N N . MET B 1 1 ? -6.48 5.453 29.656 1 49.62 1 MET B N 1
ATOM 2288 C CA . MET B 1 1 ? -5.832 6.598 29.031 1 49.62 1 MET B CA 1
ATOM 2289 C C . MET B 1 1 ? -6.867 7.586 28.5 1 49.62 1 MET B C 1
ATOM 2291 O O . MET B 1 1 ? -7.957 7.188 28.094 1 49.62 1 MET B O 1
ATOM 2295 N N . ARG B 1 2 ? -6.738 8.922 28.844 1 63.09 2 ARG B N 1
ATOM 2296 C CA . ARG B 1 2 ? -7.684 9.938 28.391 1 63.09 2 ARG B CA 1
ATOM 2297 C C . ARG B 1 2 ? -7.852 9.906 26.875 1 63.09 2 ARG B C 1
ATOM 2299 O O . ARG B 1 2 ? -6.895 9.641 26.156 1 63.09 2 ARG B O 1
ATOM 2306 N N . GLU B 1 3 ? -9.047 10.055 26.438 1 87.5 3 GLU B N 1
ATOM 2307 C CA . GLU B 1 3 ? -9.359 10.055 25.016 1 87.5 3 GLU B CA 1
ATOM 2308 C C . GLU B 1 3 ? -8.781 11.281 24.328 1 87.5 3 GLU B C 1
ATOM 2310 O O . GLU B 1 3 ? -8.961 12.406 24.781 1 87.5 3 GLU B O 1
ATOM 2315 N N . VAL B 1 4 ? -7.879 11.125 23.406 1 96.31 4 VAL B N 1
ATOM 2316 C CA . VAL B 1 4 ? -7.316 12.195 22.594 1 96.31 4 VAL B CA 1
ATOM 2317 C C . VAL B 1 4 ? -8.312 12.586 21.5 1 96.31 4 VAL B C 1
ATOM 2319 O O . VAL B 1 4 ? -8.602 11.789 20.594 1 96.31 4 VAL B O 1
ATOM 2322 N N . ARG B 1 5 ? -8.875 13.789 21.625 1 98.5 5 ARG B N 1
ATOM 2323 C CA . ARG B 1 5 ? -9.883 14.25 20.672 1 98.5 5 ARG B CA 1
ATOM 2324 C C . ARG B 1 5 ? -9.242 15.031 19.531 1 98.5 5 ARG B C 1
ATOM 2326 O O . ARG B 1 5 ? -8.672 16.094 19.734 1 98.5 5 ARG B O 1
ATOM 2333 N N . ILE B 1 6 ? -9.391 14.484 18.281 1 98.75 6 ILE B N 1
ATOM 2334 C CA . ILE B 1 6 ? -8.719 15.039 17.109 1 98.75 6 ILE B CA 1
ATOM 2335 C C . ILE B 1 6 ? -9.766 15.508 16.094 1 98.75 6 ILE B C 1
ATOM 2337 O O . ILE B 1 6 ? -10.625 14.734 15.672 1 98.75 6 ILE B O 1
ATOM 2341 N N . LEU B 1 7 ? -9.75 16.781 15.727 1 98.88 7 LEU B N 1
ATOM 2342 C CA . LEU B 1 7 ? -10.531 17.312 14.609 1 98.88 7 LEU B CA 1
ATOM 2343 C C . LEU B 1 7 ? -9.688 17.359 13.336 1 98.88 7 LEU B C 1
ATOM 2345 O O . LEU B 1 7 ? -8.664 18.047 13.297 1 98.88 7 LEU B O 1
ATOM 2349 N N . CYS B 1 8 ? -10.117 16.625 12.32 1 98.94 8 CYS B N 1
ATOM 2350 C CA . CYS B 1 8 ? -9.422 16.656 11.039 1 98.94 8 CYS B CA 1
ATOM 2351 C C . CYS B 1 8 ? -10.117 17.594 10.062 1 98.94 8 CYS B C 1
ATOM 2353 O O . CYS B 1 8 ? -11.312 17.438 9.781 1 98.94 8 CYS B O 1
ATOM 2355 N N . LEU B 1 9 ? -9.344 18.562 9.609 1 98.81 9 LEU B N 1
ATOM 2356 C CA . LEU B 1 9 ? -9.773 19.5 8.586 1 98.81 9 LEU B CA 1
ATOM 2357 C C . LEU B 1 9 ? -9.148 19.172 7.238 1 98.81 9 LEU B C 1
ATOM 2359 O O . LEU B 1 9 ? -7.969 19.453 7.016 1 98.81 9 LEU B O 1
ATOM 2363 N N . VAL B 1 10 ? -9.992 18.594 6.371 1 98.69 10 VAL B N 1
ATOM 2364 C CA . VAL B 1 10 ? -9.484 18.125 5.082 1 98.69 10 VAL B CA 1
ATOM 2365 C C . VAL B 1 10 ? -9.852 19.125 3.99 1 98.69 10 VAL B C 1
ATOM 2367 O O . VAL B 1 10 ? -11.031 19.375 3.74 1 98.69 10 VAL B O 1
ATOM 2370 N N . LEU B 1 11 ? -8.812 19.688 3.35 1 97.06 11 LEU B N 1
ATOM 2371 C CA . LEU B 1 11 ? -9.039 20.641 2.271 1 97.06 11 LEU B CA 1
ATOM 2372 C C . LEU B 1 11 ? -9.305 19.922 0.954 1 97.06 11 LEU B C 1
ATOM 2374 O O . LEU B 1 11 ? -8.57 19 0.588 1 97.06 11 LEU B O 1
ATOM 2378 N N . THR B 1 12 ? -10.359 20.312 0.26 1 94.5 12 THR B N 1
ATOM 2379 C CA . THR B 1 12 ? -10.734 19.719 -1.019 1 94.5 12 THR B CA 1
ATOM 2380 C C . THR B 1 12 ? -11.422 20.75 -1.911 1 94.5 12 THR B C 1
ATOM 2382 O O . THR B 1 12 ? -11.367 21.953 -1.636 1 94.5 12 THR B O 1
ATOM 2385 N N . TYR B 1 13 ? -11.781 20.422 -3.074 1 90.69 13 TYR B N 1
ATOM 2386 C CA . TYR B 1 13 ? -12.57 21.234 -3.984 1 90.69 13 TYR B CA 1
ATOM 2387 C C . TYR B 1 13 ? -13.523 20.391 -4.805 1 90.69 13 TYR B C 1
ATOM 2389 O O . TYR B 1 13 ? -13.359 19.172 -4.898 1 90.69 13 TYR B O 1
ATOM 2397 N N . PRO B 1 14 ? -14.508 20.953 -5.375 1 86.31 14 PRO B N 1
ATOM 2398 C CA . PRO B 1 14 ? -15.641 20.188 -5.906 1 86.31 14 PRO B CA 1
ATOM 2399 C C . PRO B 1 14 ? -15.227 19.109 -6.891 1 86.31 14 PRO B C 1
ATOM 2401 O O . PRO B 1 14 ? -15.727 17.984 -6.824 1 86.31 14 PRO B O 1
ATOM 2404 N N . ALA B 1 15 ? -14.328 19.297 -7.715 1 85.31 15 ALA B N 1
ATOM 2405 C CA . ALA B 1 15 ? -13.93 18.328 -8.734 1 85.31 15 ALA B CA 1
ATOM 2406 C C . ALA B 1 15 ? -13.328 17.078 -8.094 1 85.31 15 ALA B C 1
ATOM 2408 O O . ALA B 1 15 ? -13.195 16.031 -8.75 1 85.31 15 ALA B O 1
ATOM 2409 N N . ARG B 1 16 ? -12.992 17.156 -6.773 1 89.81 16 ARG B N 1
ATOM 2410 C CA . ARG B 1 16 ? -12.281 16.031 -6.152 1 89.81 16 ARG B CA 1
ATOM 2411 C C . ARG B 1 16 ? -13.102 15.43 -5.02 1 89.81 16 ARG B C 1
ATOM 2413 O O . ARG B 1 16 ? -12.609 14.586 -4.273 1 89.81 16 ARG B O 1
ATOM 2420 N N . HIS B 1 17 ? -14.32 15.914 -4.898 1 90.5 17 HIS B N 1
ATOM 2421 C CA . HIS B 1 17 ? -15.164 15.422 -3.811 1 90.5 17 HIS B CA 1
ATOM 2422 C C . HIS B 1 17 ? -15.328 13.906 -3.883 1 90.5 17 HIS B C 1
ATOM 2424 O O . HIS B 1 17 ? -15.164 13.211 -2.881 1 90.5 17 HIS B O 1
ATOM 2430 N N . ILE B 1 18 ? -15.5 13.461 -5.07 1 87.19 18 ILE B N 1
ATOM 2431 C CA . ILE B 1 18 ? -15.797 12.039 -5.242 1 87.19 18 ILE B CA 1
ATOM 2432 C C . ILE B 1 18 ? -14.492 11.25 -5.344 1 87.19 18 ILE B C 1
ATOM 2434 O O . ILE B 1 18 ? -14.375 10.172 -4.758 1 87.19 18 ILE B O 1
ATOM 2438 N N . THR B 1 19 ? -13.516 11.766 -5.984 1 89.06 19 THR B N 1
ATOM 2439 C CA . THR B 1 19 ? -12.328 11 -6.324 1 89.06 19 THR B CA 1
ATOM 2440 C C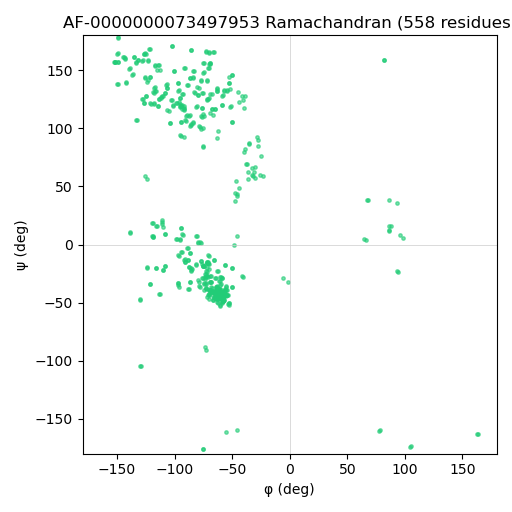 . THR B 1 19 ? -11.328 11.016 -5.168 1 89.06 19 THR B C 1
ATOM 2442 O O . THR B 1 19 ? -10.508 10.109 -5.039 1 89.06 19 THR B O 1
ATOM 2445 N N . HIS B 1 20 ? -11.461 12.047 -4.301 1 93.62 20 HIS B N 1
ATOM 2446 C CA . HIS B 1 20 ? -10.43 12.148 -3.275 1 93.62 20 HIS B CA 1
ATOM 2447 C C . HIS B 1 20 ? -11.047 12.297 -1.888 1 93.62 20 HIS B C 1
ATOM 2449 O O . HIS B 1 20 ? -10.703 11.547 -0.971 1 93.62 20 HIS B O 1
ATOM 2455 N N . ALA B 1 21 ? -11.992 13.141 -1.747 1 95.31 21 ALA B N 1
ATOM 2456 C CA . ALA B 1 21 ? -12.547 13.398 -0.421 1 95.31 21 ALA B CA 1
ATOM 2457 C C . ALA B 1 21 ? -13.344 12.195 0.08 1 95.31 21 ALA B C 1
ATOM 2459 O O . ALA B 1 21 ? -13.25 11.828 1.253 1 95.31 21 ALA B O 1
ATOM 2460 N N . LEU B 1 22 ? -14.117 11.625 -0.793 1 93.88 22 LEU B N 1
ATOM 2461 C CA . LEU B 1 22 ? -14.961 10.508 -0.393 1 93.88 22 LEU B CA 1
ATOM 2462 C C . LEU B 1 22 ? -14.117 9.32 0.069 1 93.88 22 LEU B C 1
ATOM 2464 O O . LEU B 1 22 ? -14.375 8.75 1.13 1 93.88 22 LEU B O 1
ATOM 2468 N N . PRO B 1 23 ? -13.039 8.93 -0.696 1 94.81 23 PRO B N 1
ATOM 2469 C CA . PRO B 1 23 ? -12.156 7.871 -0.195 1 94.81 23 PRO B CA 1
ATOM 2470 C C . PRO B 1 23 ? -11.594 8.18 1.189 1 94.81 23 PRO B C 1
ATOM 2472 O O . PRO B 1 23 ? -11.469 7.277 2.025 1 94.81 23 PRO B O 1
ATOM 2475 N N . VAL B 1 24 ? -11.289 9.406 1.471 1 97.81 24 VAL B N 1
ATOM 2476 C CA . VAL B 1 24 ? -10.789 9.82 2.777 1 97.81 24 VAL B CA 1
ATOM 2477 C C . VAL B 1 24 ? -11.844 9.547 3.846 1 97.81 24 VAL B C 1
ATOM 2479 O O . VAL B 1 24 ? -11.562 8.898 4.855 1 97.81 24 VAL B O 1
ATOM 2482 N N . GLN B 1 25 ? -13.023 10 3.574 1 97.06 25 GLN B N 1
ATOM 2483 C CA . GLN B 1 25 ? -14.117 9.836 4.527 1 97.06 25 GLN B CA 1
ATOM 2484 C C . GLN B 1 25 ? -14.391 8.359 4.789 1 97.06 25 GLN B C 1
ATOM 2486 O O . GLN B 1 25 ? -14.734 7.973 5.91 1 97.06 25 GLN B O 1
ATOM 2491 N N . ARG B 1 26 ? -14.164 7.551 3.828 1 94.69 26 ARG B N 1
ATOM 2492 C CA . ARG B 1 26 ? -14.516 6.137 3.922 1 94.69 26 ARG B CA 1
ATOM 2493 C C . ARG B 1 26 ? -13.375 5.324 4.52 1 94.69 26 ARG B C 1
ATOM 2495 O O . ARG B 1 26 ? -13.508 4.117 4.734 1 94.69 26 ARG B O 1
ATOM 2502 N N . THR B 1 27 ? -12.305 5.914 4.793 1 97 27 THR B N 1
ATOM 2503 C CA . THR B 1 27 ? -11.156 5.215 5.363 1 97 27 THR B CA 1
ATOM 2504 C C . THR B 1 27 ? -10.633 5.945 6.594 1 97 27 THR B C 1
ATOM 2506 O O . THR B 1 27 ? -11.273 5.934 7.648 1 97 27 THR B O 1
ATOM 2509 N N . TRP B 1 28 ? -9.453 6.691 6.461 1 98.31 28 TRP B N 1
ATOM 2510 C CA . TRP B 1 28 ? -8.805 7.188 7.672 1 98.31 28 TRP B CA 1
ATOM 2511 C C . TRP B 1 28 ? -9.594 8.344 8.281 1 98.31 28 TRP B C 1
ATOM 2513 O O . TRP B 1 28 ? -9.516 8.594 9.484 1 98.31 28 TRP B O 1
ATOM 2523 N N . GLY B 1 29 ? -10.422 9.062 7.488 1 98.31 29 GLY B N 1
ATOM 2524 C CA . GLY B 1 29 ? -11.219 10.164 8.016 1 98.31 29 GLY B CA 1
ATOM 2525 C C . GLY B 1 29 ? -12.164 9.734 9.125 1 98.31 29 GLY B C 1
ATOM 2526 O O . GLY B 1 29 ? -12.477 10.523 10.016 1 98.31 29 GLY B O 1
ATOM 2527 N N . LYS B 1 30 ? -12.602 8.484 9.094 1 96.88 30 LYS B N 1
ATOM 2528 C CA . LYS B 1 30 ? -13.539 7.961 10.086 1 96.88 30 LYS B CA 1
ATOM 2529 C C . LYS B 1 30 ? -12.859 7.777 11.438 1 96.88 30 LYS B C 1
ATOM 2531 O O . LYS B 1 30 ? -13.531 7.617 12.461 1 96.88 30 LYS B O 1
ATOM 2536 N N . ARG B 1 31 ? -11.633 7.812 11.422 1 97.06 31 ARG B N 1
ATOM 2537 C CA . ARG B 1 31 ? -10.914 7.477 12.641 1 97.06 31 ARG B CA 1
ATOM 2538 C C . ARG B 1 31 ? -10.523 8.734 13.414 1 97.06 31 ARG B C 1
ATOM 2540 O O . ARG B 1 31 ? -10.055 8.656 14.547 1 97.06 31 ARG B O 1
ATOM 2547 N N . CYS B 1 32 ? -10.719 9.891 12.781 1 97.88 32 CYS B N 1
ATOM 2548 C CA . CYS B 1 32 ? -10.68 11.125 13.562 1 97.88 32 CYS B CA 1
ATOM 2549 C C . CYS B 1 32 ? -11.891 11.219 14.484 1 97.88 32 CYS B C 1
ATOM 2551 O O . CYS B 1 32 ? -12.898 10.539 14.273 1 97.88 32 CYS B O 1
ATOM 2553 N N . THR B 1 33 ? -11.719 11.977 15.57 1 98.25 33 THR B N 1
ATOM 2554 C CA . THR B 1 33 ? -12.906 12.211 16.391 1 98.25 33 THR B CA 1
ATOM 2555 C C . THR B 1 33 ? -14.016 12.859 15.555 1 98.25 33 THR B C 1
ATOM 2557 O O . THR B 1 33 ? -15.188 12.523 15.703 1 98.25 33 THR B O 1
ATOM 2560 N N . LYS B 1 34 ? -13.656 13.766 14.727 1 98.12 34 LYS B N 1
ATOM 2561 C CA . LYS B 1 34 ? -14.5 14.406 13.727 1 98.12 34 LYS B CA 1
ATOM 2562 C C . LYS B 1 34 ? -13.688 14.828 12.508 1 98.12 34 LYS B C 1
ATOM 2564 O O . LYS B 1 34 ? -12.547 15.266 12.641 1 98.12 34 LYS B O 1
ATOM 2569 N N . THR B 1 35 ? -14.281 14.586 11.328 1 98.62 35 THR B N 1
ATOM 2570 C CA . THR B 1 35 ? -13.664 15.023 10.086 1 98.62 35 THR B CA 1
ATOM 2571 C C . THR B 1 35 ? -14.57 16.016 9.352 1 98.62 35 THR B C 1
ATOM 2573 O O . THR B 1 35 ? -15.781 15.781 9.234 1 98.62 35 THR B O 1
ATOM 2576 N N . MET B 1 36 ? -13.992 17.094 8.953 1 98.06 36 MET B N 1
ATOM 2577 C CA . MET B 1 36 ? -14.695 18.078 8.141 1 98.06 36 MET B CA 1
ATOM 2578 C C . MET B 1 36 ? -13.953 18.344 6.836 1 98.06 36 MET B C 1
ATOM 2580 O O . MET B 1 36 ? -12.719 18.422 6.824 1 98.06 36 MET B O 1
ATOM 2584 N N . PHE B 1 37 ? -14.711 18.484 5.777 1 97.38 37 PHE B N 1
ATOM 2585 C CA . PHE B 1 37 ? -14.141 18.766 4.465 1 97.38 37 PHE B CA 1
ATOM 2586 C C . PHE B 1 37 ? -14.367 20.219 4.074 1 97.38 37 PHE B C 1
ATOM 2588 O O . PHE B 1 37 ? -15.516 20.672 3.957 1 97.38 37 PHE B O 1
ATOM 2595 N N . ILE B 1 38 ? -13.25 20.938 3.967 1 96.19 38 ILE B N 1
ATOM 2596 C CA . ILE B 1 38 ? -13.289 22.359 3.613 1 96.19 38 ILE B CA 1
ATOM 2597 C C . ILE B 1 38 ? -13.234 22.5 2.096 1 96.19 38 ILE B C 1
ATOM 2599 O O . ILE B 1 38 ? -12.227 22.172 1.467 1 96.19 38 ILE B O 1
ATOM 2603 N N . THR B 1 39 ? -14.297 22.922 1.53 1 91.88 39 THR B N 1
ATOM 2604 C CA . THR B 1 39 ? -14.406 22.984 0.077 1 91.88 39 THR B CA 1
ATOM 2605 C C . THR B 1 39 ? -14.852 24.375 -0.372 1 91.88 39 THR B C 1
ATOM 2607 O O . THR B 1 39 ? -15.164 25.234 0.458 1 91.88 39 THR B O 1
ATOM 2610 N N . ASN B 1 40 ? -14.523 24.609 -1.679 1 83.12 40 ASN B N 1
ATOM 2611 C CA . ASN B 1 40 ? -15.016 25.859 -2.262 1 83.12 40 ASN B CA 1
ATOM 2612 C C . ASN B 1 40 ? -16.453 25.703 -2.77 1 83.12 40 ASN B C 1
ATOM 2614 O O . ASN B 1 40 ? -16.906 24.594 -3.033 1 83.12 40 ASN B O 1
ATOM 2618 N N . ALA B 1 41 ? -17.188 26.812 -2.705 1 64.12 41 ALA B N 1
ATOM 2619 C CA . ALA B 1 41 ? -18.516 26.781 -3.316 1 64.12 41 ALA B CA 1
ATOM 2620 C C . ALA B 1 41 ? -18.438 26.453 -4.801 1 64.12 41 ALA B C 1
ATOM 2622 O O . ALA B 1 41 ? -17.453 26.781 -5.465 1 64.12 41 ALA B O 1
ATOM 2623 N N . ASP B 1 42 ? -19.062 25.344 -5.281 1 56.16 42 ASP B N 1
ATOM 2624 C CA . ASP B 1 42 ? -19.078 25.031 -6.707 1 56.16 42 ASP B CA 1
ATOM 2625 C C . ASP B 1 42 ? -19.531 26.234 -7.527 1 56.16 42 ASP B C 1
ATOM 2627 O O . ASP B 1 42 ? -20.672 26.688 -7.395 1 56.16 42 ASP B O 1
ATOM 2631 N N . PRO B 1 43 ? -18.562 26.875 -8.203 1 46.31 43 PRO B N 1
ATOM 2632 C CA . PRO B 1 43 ? -19.078 27.984 -9.008 1 46.31 43 PRO B CA 1
ATOM 2633 C C . PRO B 1 43 ? -20.234 27.562 -9.93 1 46.31 43 PRO B C 1
ATOM 2635 O O . PRO B 1 43 ? -21.125 28.375 -10.203 1 46.31 43 PRO B O 1
ATOM 2638 N N . GLU B 1 44 ? -20.031 26.484 -10.734 1 44.59 44 GLU B N 1
ATOM 2639 C CA . GLU B 1 44 ? -21.031 26.156 -11.75 1 44.59 44 GLU B CA 1
ATOM 2640 C C . GLU B 1 44 ? -22.391 25.875 -11.125 1 44.59 44 GLU B C 1
ATOM 2642 O O . GLU B 1 44 ? -23.422 26.031 -11.773 1 44.59 44 GLU B O 1
ATOM 2647 N N . LYS B 1 45 ? -22.484 25.281 -9.914 1 46.53 45 LYS B N 1
ATOM 2648 C CA . LYS B 1 45 ? -23.844 25.141 -9.43 1 46.53 45 LYS B CA 1
ATOM 2649 C C . LYS B 1 45 ? -24.422 26.5 -9.008 1 46.53 45 LYS B C 1
ATOM 2651 O O . LYS B 1 45 ? -25.594 26.594 -8.68 1 46.53 45 LYS B O 1
ATOM 2656 N N . GLN B 1 46 ? -23.703 27.594 -8.555 1 36.31 46 GLN B N 1
ATOM 2657 C CA . GLN B 1 46 ? -24.469 28.812 -8.305 1 36.31 46 GLN B CA 1
ATOM 2658 C C . GLN B 1 46 ? -25.219 29.25 -9.555 1 36.31 46 GLN B C 1
ATOM 2660 O O . GLN B 1 46 ? -26.109 30.109 -9.484 1 36.31 46 GLN B O 1
ATOM 2665 N N . LYS B 1 47 ? -24.656 29.156 -10.734 1 35.69 47 LYS B N 1
ATOM 2666 C CA . LYS B 1 47 ? -25.531 29.656 -11.797 1 35.69 47 LYS B CA 1
ATOM 2667 C C . LYS B 1 47 ? -26.672 28.688 -12.078 1 35.69 47 LYS B C 1
ATOM 2669 O O . LYS B 1 47 ? -27.828 29.094 -12.164 1 35.69 47 LYS B O 1
ATOM 2674 N N . ASN B 1 48 ? -26.547 27.562 -13.055 1 34.84 48 ASN B N 1
ATOM 2675 C CA . ASN B 1 48 ? -27.703 26.922 -13.641 1 34.84 48 ASN B CA 1
ATOM 2676 C C . ASN B 1 48 ? -28.25 25.812 -12.742 1 34.84 48 ASN B C 1
ATOM 2678 O O . ASN B 1 48 ? -27.484 25.156 -12.023 1 34.84 48 ASN B O 1
ATOM 2682 N N . GLY B 1 49 ? -29.406 25.953 -11.953 1 31.58 49 GLY B N 1
ATOM 2683 C CA . GLY B 1 49 ? -30.344 25.016 -11.352 1 31.58 49 GLY B CA 1
ATOM 2684 C C . GLY B 1 49 ? -30.094 23.578 -11.734 1 31.58 49 GLY B C 1
ATOM 2685 O O . GLY B 1 49 ? -30.922 22.703 -11.453 1 31.58 49 GLY B O 1
ATOM 2686 N N . LYS B 1 50 ? -29.578 23.344 -12.82 1 34.62 50 LYS B N 1
ATOM 2687 C CA . LYS B 1 50 ? -29.672 21.984 -13.336 1 34.62 50 LYS B CA 1
ATOM 2688 C C . LYS B 1 50 ? -28.812 21.031 -12.508 1 34.62 50 LYS B C 1
ATOM 2690 O O . LYS B 1 50 ? -27.656 21.312 -12.203 1 34.62 50 LYS B O 1
ATOM 2695 N N . LYS B 1 51 ? -29.562 20.078 -11.789 1 34.06 51 LYS B N 1
ATOM 2696 C CA . LYS B 1 51 ? -29.156 18.844 -11.141 1 34.06 51 LYS B CA 1
ATOM 2697 C C . LYS B 1 51 ? -27.938 18.234 -11.836 1 34.06 51 LYS B C 1
ATOM 2699 O O . LYS B 1 51 ? -27.938 18.031 -13.047 1 34.06 51 LYS B O 1
ATOM 2704 N N . GLU B 1 52 ? -26.891 18.531 -11.398 1 34.53 52 GLU B N 1
ATOM 2705 C CA . GLU B 1 52 ? -25.719 17.781 -11.844 1 34.53 52 GLU B CA 1
ATOM 2706 C C . GLU B 1 52 ? -26 16.281 -11.867 1 34.53 52 GLU B C 1
ATOM 2708 O O . GLU B 1 52 ? -25.953 15.609 -10.828 1 34.53 52 GLU B O 1
ATOM 2713 N N . LYS B 1 53 ? -27 15.812 -12.391 1 33.47 53 LYS B N 1
ATOM 2714 C CA . LYS B 1 53 ? -27.109 14.383 -12.648 1 33.47 53 LYS B CA 1
ATOM 2715 C C . LYS B 1 53 ? -25.844 13.852 -13.328 1 33.47 53 LYS B C 1
ATOM 2717 O O . LYS B 1 53 ? -25.875 12.797 -13.969 1 33.47 53 LYS B O 1
ATOM 2722 N N . GLU B 1 54 ? -24.953 14.734 -13.555 1 32.41 54 GLU B N 1
ATOM 2723 C CA . GLU B 1 54 ? -23.953 14.086 -14.391 1 32.41 54 GLU B CA 1
ATOM 2724 C C . GLU B 1 54 ? -23.297 12.914 -13.656 1 32.41 54 GLU B C 1
ATOM 2726 O O . GLU B 1 54 ? -22.844 13.062 -12.523 1 32.41 54 GLU B O 1
ATOM 2731 N N . LYS B 1 55 ? -23.672 11.703 -13.828 1 32.31 55 LYS B N 1
ATOM 2732 C CA . LYS B 1 55 ? -22.797 10.539 -13.742 1 32.31 55 LYS B CA 1
ATOM 2733 C C . LYS B 1 55 ? -21.359 10.906 -14.055 1 32.31 55 LYS B C 1
ATOM 2735 O O . LYS B 1 55 ? -21.031 11.297 -15.172 1 32.31 55 LYS B O 1
ATOM 2740 N N . VAL B 1 56 ? -20.828 11.75 -13.328 1 34.28 56 VAL B N 1
ATOM 2741 C CA . VAL B 1 56 ? -19.391 11.805 -13.562 1 34.28 56 VAL B CA 1
ATOM 2742 C C . VAL B 1 56 ? -18.859 10.406 -13.828 1 34.28 56 VAL B C 1
ATOM 2744 O O . VAL B 1 56 ? -18.906 9.539 -12.953 1 34.28 56 VAL B O 1
ATOM 2747 N N . LYS B 1 57 ? -19.125 9.773 -14.875 1 36.28 57 LYS B N 1
ATOM 2748 C CA . LYS B 1 57 ? -18.312 8.633 -15.281 1 36.28 57 LYS B CA 1
ATOM 2749 C C . LYS B 1 57 ? -16.859 8.82 -14.844 1 36.28 57 LYS B C 1
ATOM 2751 O O . LYS B 1 57 ? -16.141 9.648 -15.398 1 36.28 57 LYS B O 1
ATOM 2756 N N . ILE B 1 58 ? -16.641 8.969 -13.547 1 39.06 58 ILE B N 1
ATOM 2757 C CA . ILE B 1 58 ? -15.242 8.891 -13.133 1 39.06 58 ILE B CA 1
ATOM 2758 C C . ILE B 1 58 ? -14.539 7.777 -13.906 1 39.06 58 ILE B C 1
ATOM 2760 O O . ILE B 1 58 ? -15.125 6.719 -14.156 1 39.06 58 ILE B O 1
ATOM 2764 N N . ASN B 1 59 ? -13.57 8.094 -14.508 1 41.22 59 ASN B N 1
ATOM 2765 C CA . ASN B 1 59 ? -12.703 7.172 -15.234 1 41.22 59 ASN B CA 1
ATOM 2766 C C . ASN B 1 59 ? -12.469 5.883 -14.453 1 41.22 59 ASN B C 1
ATOM 2768 O O . ASN B 1 59 ? -12.391 5.906 -13.227 1 41.22 59 ASN B O 1
ATOM 2772 N N . LYS B 1 60 ? -12.641 4.914 -14.922 1 53.84 60 LYS B N 1
ATOM 2773 C CA . LYS B 1 60 ? -12.117 3.555 -14.805 1 53.84 60 LYS B CA 1
ATOM 2774 C C . LYS B 1 60 ? -12.953 2.721 -13.844 1 53.84 60 LYS B C 1
ATOM 2776 O O . LYS B 1 60 ? -12.414 2.008 -13 1 53.84 60 LYS B O 1
ATOM 2781 N N . GLY B 1 61 ? -14.383 2.934 -13.812 1 55.47 61 GLY B N 1
ATOM 2782 C CA . GLY B 1 61 ? -15.25 1.943 -13.203 1 55.47 61 GLY B CA 1
ATOM 2783 C C . GLY B 1 61 ? -15.641 2.283 -11.773 1 55.47 61 GLY B C 1
ATOM 2784 O O . GLY B 1 61 ? -16.203 1.453 -11.062 1 55.47 61 GLY B O 1
ATOM 2785 N N . VAL B 1 62 ? -15.234 3.48 -11.312 1 60.53 62 VAL B N 1
ATOM 2786 C CA . VAL B 1 62 ? -15.625 3.83 -9.945 1 60.53 62 VAL B CA 1
ATOM 2787 C C . VAL B 1 62 ? -17.109 4.188 -9.914 1 60.53 62 VAL B C 1
ATOM 2789 O O . VAL B 1 62 ? -17.578 4.98 -10.727 1 60.53 62 VAL B O 1
ATOM 2792 N N . VAL B 1 63 ? -17.984 3.264 -9.242 1 57.53 63 VAL B N 1
ATOM 2793 C CA . VAL B 1 63 ? -19.422 3.459 -9.125 1 57.53 63 VAL B CA 1
ATOM 2794 C C . VAL B 1 63 ? -19.719 4.473 -8.023 1 57.53 63 VAL B C 1
ATOM 2796 O O . VAL B 1 63 ? -19.344 4.273 -6.863 1 57.53 63 VAL B O 1
ATOM 2799 N N . LEU B 1 64 ? -20.016 5.73 -8.398 1 60.69 64 LEU B N 1
ATOM 2800 C CA . LEU B 1 64 ? -20.516 6.719 -7.449 1 60.69 64 LEU B CA 1
ATOM 2801 C C . LEU B 1 64 ? -22.047 6.719 -7.406 1 60.69 64 LEU B C 1
ATOM 2803 O O . LEU B 1 64 ? -22.688 6.633 -8.445 1 60.69 64 LEU B O 1
ATOM 2807 N N . GLN B 1 65 ? -22.547 6.348 -6.227 1 61.62 65 GLN B N 1
ATOM 2808 C CA . GLN B 1 65 ? -23.969 6.652 -6.078 1 61.62 65 GLN B CA 1
ATOM 2809 C C . GLN B 1 65 ? -24.172 8.133 -5.754 1 61.62 65 GLN B C 1
ATOM 2811 O O . GLN B 1 65 ? -23.344 8.758 -5.098 1 61.62 65 GLN B O 1
ATOM 2816 N N . PRO B 1 66 ? -25.094 8.742 -6.395 1 57.22 66 PRO B N 1
ATOM 2817 C CA . PRO B 1 66 ? -25.391 10.156 -6.164 1 57.22 66 PRO B CA 1
ATOM 2818 C C . PRO B 1 66 ? -25.344 10.539 -4.684 1 57.22 66 PRO B C 1
ATOM 2820 O O . PRO B 1 66 ? -24.906 11.633 -4.336 1 57.22 66 PRO B O 1
ATOM 2823 N N . ASP B 1 67 ? -25.625 9.539 -3.85 1 70.25 67 ASP B N 1
ATOM 2824 C CA . ASP B 1 67 ? -25.766 9.883 -2.439 1 70.25 67 ASP B CA 1
ATOM 2825 C C . ASP B 1 67 ? -24.438 9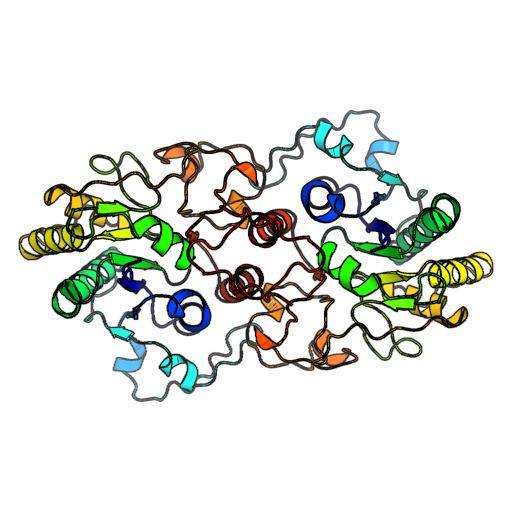.703 -1.699 1 70.25 67 ASP B C 1
ATOM 2827 O O . ASP B 1 67 ? -24.344 10.008 -0.507 1 70.25 67 ASP B O 1
ATOM 2831 N N . ASP B 1 68 ? -23.406 9.461 -2.467 1 78.69 68 ASP B N 1
ATOM 2832 C CA . ASP B 1 68 ? -22.125 9.203 -1.813 1 78.69 68 ASP B CA 1
ATOM 2833 C C . ASP B 1 68 ? -21.531 10.492 -1.245 1 78.69 68 ASP B C 1
ATOM 2835 O O . ASP B 1 68 ? -20.938 10.484 -0.167 1 78.69 68 ASP B O 1
ATOM 2839 N N . VAL B 1 69 ? -21.859 11.57 -1.85 1 78.56 69 VAL B N 1
ATOM 2840 C CA . VAL B 1 69 ? -21.312 12.859 -1.44 1 78.56 69 VAL B CA 1
ATOM 2841 C C . VAL B 1 69 ? -21.922 13.289 -0.112 1 78.56 69 VAL B C 1
ATOM 2843 O O . VAL B 1 69 ? -21.344 14.078 0.628 1 78.56 69 VAL B O 1
ATOM 2846 N N . ASN B 1 70 ? -23.078 12.703 0.198 1 83.25 70 ASN B N 1
ATOM 2847 C CA . ASN B 1 70 ? -23.75 13.039 1.448 1 83.25 70 ASN B CA 1
ATOM 2848 C C . ASN B 1 70 ? -23 12.477 2.654 1 83.25 70 ASN B C 1
ATOM 2850 O O . ASN B 1 70 ? -23.266 12.867 3.793 1 83.25 70 ASN B O 1
ATOM 2854 N N . GLU B 1 71 ? -22.062 11.68 2.344 1 85.88 71 GLU B N 1
ATOM 2855 C CA . GLU B 1 71 ? -21.25 11.133 3.42 1 85.88 71 GLU B CA 1
ATOM 2856 C C . GLU B 1 71 ? -20.234 12.164 3.918 1 85.88 71 GLU B C 1
ATOM 2858 O O . GLU B 1 71 ? -19.641 11.984 4.98 1 85.88 71 GLU B O 1
ATOM 2863 N N . LEU B 1 72 ? -20.094 13.188 3.123 1 89.19 72 LEU B N 1
ATOM 2864 C CA . LEU B 1 72 ? -19.078 14.18 3.432 1 89.19 72 LEU B CA 1
ATOM 2865 C C . LEU B 1 72 ? -19.656 15.352 4.215 1 89.19 72 LEU B C 1
ATOM 2867 O O . LEU B 1 72 ? -20.672 15.922 3.811 1 89.19 72 LEU B O 1
ATOM 2871 N N . SER B 1 73 ? -19.094 15.672 5.34 1 89.62 73 SER B N 1
ATOM 2872 C CA . SER B 1 73 ? -19.422 16.891 6.078 1 89.62 73 SER B CA 1
ATOM 2873 C C . SER B 1 73 ? -18.625 18.078 5.551 1 89.62 73 SER B C 1
ATOM 2875 O O . SER B 1 73 ? -17.469 18.266 5.902 1 89.62 73 SER B O 1
ATOM 2877 N N . PHE B 1 74 ? -19.344 18.922 4.812 1 90.62 74 PHE B N 1
ATOM 2878 C CA . PHE B 1 74 ? -18.672 20.031 4.133 1 90.62 74 PHE B CA 1
ATOM 2879 C C . PHE B 1 74 ? -18.781 21.312 4.945 1 90.62 74 PHE B C 1
ATOM 2881 O O . PHE B 1 74 ? -19.812 21.578 5.559 1 90.62 74 PHE B O 1
ATOM 2888 N N . ILE B 1 75 ? -17.766 21.984 4.965 1 91.06 75 ILE B N 1
ATOM 2889 C CA . ILE B 1 75 ? -17.781 23.422 5.273 1 91.06 75 ILE B CA 1
ATOM 2890 C C . ILE B 1 75 ? -17.359 24.219 4.035 1 91.06 75 ILE B C 1
ATOM 2892 O O . ILE B 1 75 ? -16.297 23.969 3.465 1 91.06 75 ILE B O 1
ATOM 2896 N N . LYS B 1 76 ? -18.219 25.109 3.686 1 88.38 76 LYS B N 1
ATOM 2897 C CA . LYS B 1 76 ? -17.969 25.891 2.475 1 88.38 76 LYS B CA 1
ATOM 2898 C C . LYS B 1 76 ? -17.297 27.219 2.807 1 88.38 76 LYS B C 1
ATOM 2900 O O . LYS B 1 76 ? -17.797 27.984 3.637 1 88.38 76 LYS B O 1
ATOM 2905 N N . VAL B 1 77 ? -16.125 27.328 2.191 1 88.19 77 VAL B N 1
ATOM 2906 C CA . VAL B 1 77 ? -15.445 28.625 2.328 1 88.19 77 VAL B CA 1
ATOM 2907 C C . VAL B 1 77 ? -16.203 29.688 1.544 1 88.19 77 VAL B C 1
ATOM 2909 O O . VAL B 1 77 ? -16.609 29.453 0.403 1 88.19 77 VAL B O 1
ATOM 2912 N N . PRO B 1 78 ? -16.547 30.766 2.229 1 76.75 78 PRO B N 1
ATOM 2913 C CA . PRO B 1 78 ? -17.219 31.812 1.459 1 76.75 78 PRO B CA 1
ATOM 2914 C C . PRO B 1 78 ? -16.438 32.219 0.208 1 76.75 78 PRO B C 1
ATOM 2916 O O . PRO B 1 78 ? -15.227 31.984 0.124 1 76.75 78 PRO B O 1
ATOM 2919 N N . ASP B 1 79 ? -17.016 32.594 -1.063 1 60.09 79 ASP B N 1
ATOM 2920 C CA . ASP B 1 79 ? -16.5 32.938 -2.395 1 60.09 79 ASP B CA 1
ATOM 2921 C C . ASP B 1 79 ? -15.133 33.594 -2.312 1 60.09 79 ASP B C 1
ATOM 2923 O O . ASP B 1 79 ? -15.031 34.812 -2.117 1 60.09 79 ASP B O 1
ATOM 2927 N N . THR B 1 80 ? -14.266 32.812 -1.905 1 53.81 80 THR B N 1
ATOM 2928 C CA . THR B 1 80 ? -12.953 33.438 -2.018 1 53.81 80 THR B CA 1
ATOM 2929 C C . THR B 1 80 ? -12.312 33.094 -3.361 1 53.81 80 THR B C 1
ATOM 2931 O O . THR B 1 80 ? -12.32 31.938 -3.791 1 53.81 80 THR B O 1
ATOM 2934 N N . ARG B 1 81 ? -12.484 33.938 -4.422 1 50.66 81 ARG B N 1
ATOM 2935 C CA . ARG B 1 81 ? -11.75 33.812 -5.68 1 50.66 81 ARG B CA 1
ATOM 2936 C C . ARG B 1 81 ? -10.391 33.156 -5.469 1 50.66 81 ARG B C 1
ATOM 2938 O O . ARG B 1 81 ? -9.555 33.688 -4.73 1 50.66 81 ARG B O 1
ATOM 2945 N N . LEU B 1 82 ? -10.32 31.938 -5.449 1 55.16 82 LEU B N 1
ATOM 2946 C CA . LEU B 1 82 ? -9.211 31.016 -5.273 1 55.16 82 LEU B CA 1
ATOM 2947 C C . LEU B 1 82 ? -8.008 31.422 -6.117 1 55.16 82 LEU B C 1
ATOM 2949 O O . LEU B 1 82 ? -7.98 31.188 -7.328 1 55.16 82 LEU B O 1
ATOM 2953 N N . GLY B 1 83 ? -7.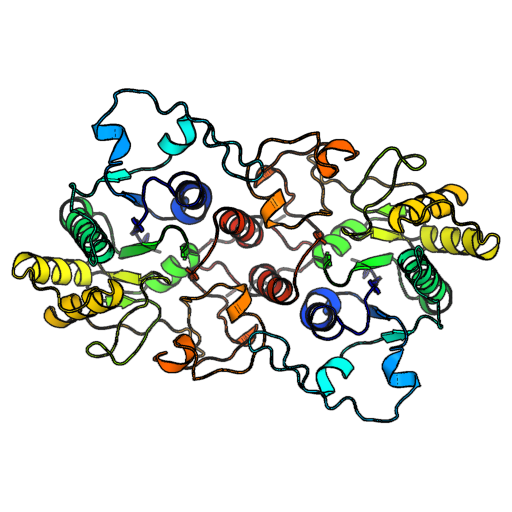734 32.625 -6.156 1 56.47 83 GLY B N 1
ATOM 2954 C CA . GLY B 1 83 ? -6.488 33.062 -6.746 1 56.47 83 GLY B CA 1
ATOM 2955 C C . GLY B 1 83 ? -5.266 32.406 -6.137 1 56.47 83 GLY B C 1
ATOM 2956 O O . GLY B 1 83 ? -5.34 31.266 -5.66 1 56.47 83 GLY B O 1
ATOM 2957 N N . LYS B 1 84 ? -4.164 33.031 -6.367 1 58.62 84 LYS B N 1
ATOM 2958 C CA . LYS B 1 84 ? -2.844 32.562 -5.938 1 58.62 84 LYS B CA 1
ATOM 2959 C C . LYS B 1 84 ? -2.844 32.188 -4.457 1 58.62 84 LYS B C 1
ATOM 2961 O O . LYS B 1 84 ? -2.084 31.328 -4.027 1 58.62 84 LYS B O 1
ATOM 2966 N N . ASP B 1 85 ? -3.836 32.719 -3.73 1 72.06 85 ASP B N 1
ATOM 2967 C CA . ASP B 1 85 ? -3.832 32.5 -2.287 1 72.06 85 ASP B CA 1
ATOM 2968 C C . ASP B 1 85 ? -4.984 31.578 -1.869 1 72.06 85 ASP B C 1
ATOM 2970 O O . ASP B 1 85 ? -5.391 31.578 -0.704 1 72.06 85 ASP B O 1
ATOM 2974 N N . GLY B 1 86 ? -5.422 30.922 -2.787 1 82.69 86 GLY B N 1
ATOM 2975 C CA . GLY B 1 86 ? -6.637 30.156 -2.549 1 82.69 86 GLY B CA 1
ATOM 2976 C C . GLY B 1 86 ? -6.477 29.125 -1.455 1 82.69 86 GLY B C 1
ATOM 2977 O O . GLY B 1 86 ? -7.336 29 -0.58 1 82.69 86 GLY B O 1
ATOM 2978 N N . LEU B 1 87 ? -5.348 28.531 -1.485 1 90.44 87 LEU B N 1
ATOM 2979 C CA . LEU B 1 87 ? -5.148 27.469 -0.516 1 90.44 87 LEU B CA 1
ATOM 2980 C C . LEU B 1 87 ? -4.969 28.031 0.89 1 90.44 87 LEU B C 1
ATOM 2982 O O . LEU B 1 87 ? -5.504 27.484 1.855 1 90.44 87 LEU B O 1
ATOM 2986 N N . TRP B 1 88 ? -4.258 29.156 1.005 1 92.88 88 TRP B N 1
ATOM 2987 C CA . TRP B 1 88 ? -4.094 29.781 2.314 1 92.88 88 TRP B CA 1
ATOM 2988 C C . TRP B 1 88 ? -5.43 30.281 2.852 1 92.88 88 TRP B C 1
ATOM 2990 O O . TRP B 1 88 ? -5.738 30.094 4.031 1 92.88 88 TRP B O 1
ATOM 3000 N N . ASN B 1 89 ? -6.199 30.859 2.008 1 89.62 89 ASN B N 1
ATOM 3001 C CA . ASN B 1 89 ? -7.5 31.359 2.438 1 89.62 89 ASN B CA 1
ATOM 3002 C C . ASN B 1 89 ? -8.391 30.234 2.961 1 89.62 89 ASN B C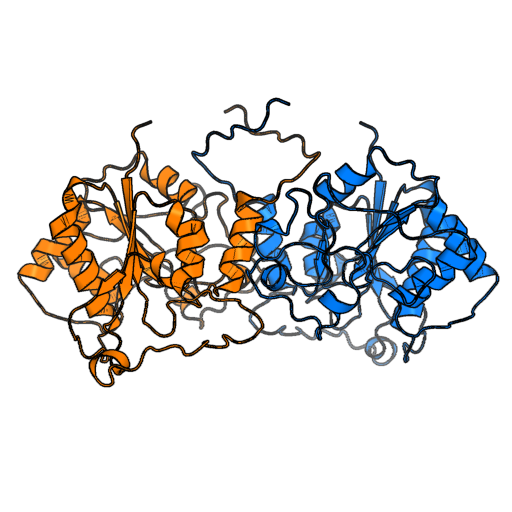 1
ATOM 3004 O O . ASN B 1 89 ? -9.094 30.406 3.959 1 89.62 89 ASN B O 1
ATOM 3008 N N . LYS B 1 90 ? -8.359 29.188 2.305 1 92.94 90 LYS B N 1
ATOM 3009 C CA . LYS B 1 90 ? -9.141 28.016 2.74 1 92.94 90 LYS B CA 1
ATOM 3010 C C . LYS B 1 90 ? -8.641 27.5 4.082 1 92.94 90 LYS B C 1
ATOM 3012 O O . LYS B 1 90 ? -9.438 27.188 4.973 1 92.94 90 LYS B O 1
ATOM 3017 N N . THR B 1 91 ? -7.34 27.422 4.234 1 95.56 91 THR B N 1
ATOM 3018 C CA . THR B 1 91 ? -6.734 26.938 5.473 1 95.56 91 THR B CA 1
ATOM 3019 C C . THR B 1 91 ? -7.055 27.891 6.629 1 95.56 91 THR B C 1
ATOM 3021 O O . THR B 1 91 ? -7.453 27.438 7.707 1 95.56 91 THR B O 1
ATOM 3024 N N . LYS B 1 92 ? -6.906 29.188 6.352 1 94.88 92 LYS B N 1
ATOM 3025 C CA . LYS B 1 92 ? -7.219 30.188 7.367 1 94.88 92 LYS B CA 1
ATOM 3026 C C . LYS B 1 92 ? -8.68 30.094 7.801 1 94.88 92 LYS B C 1
ATOM 3028 O O . LYS B 1 92 ? -8.977 30.125 8.992 1 94.88 92 LYS B O 1
ATOM 3033 N N . PHE B 1 93 ? -9.555 29.969 6.82 1 93.69 93 PHE B N 1
ATOM 3034 C CA . PHE B 1 93 ? -10.969 29.828 7.125 1 93.69 93 PHE B CA 1
ATOM 3035 C C . PHE B 1 93 ? -11.227 28.594 7.973 1 93.69 93 PHE B C 1
ATOM 3037 O O . PHE B 1 93 ? -11.953 28.656 8.969 1 93.69 93 PHE B O 1
ATOM 3044 N N . ALA B 1 94 ? -10.648 27.516 7.621 1 96.69 94 ALA B N 1
ATOM 3045 C CA . ALA B 1 94 ? -10.852 26.234 8.305 1 96.69 94 ALA B CA 1
ATOM 3046 C C . ALA B 1 94 ? -10.461 26.328 9.773 1 96.69 94 ALA B C 1
ATOM 3048 O O . ALA B 1 94 ? -11.227 25.938 10.656 1 96.69 94 ALA B O 1
ATOM 3049 N N . PHE B 1 95 ? -9.281 26.859 10.047 1 98.19 95 PHE B N 1
ATOM 3050 C CA . PHE B 1 95 ? -8.797 26.906 11.422 1 98.19 95 PHE B CA 1
ATOM 3051 C C . PHE B 1 95 ? -9.562 27.953 12.227 1 98.19 95 PHE B C 1
ATOM 3053 O O . PHE B 1 95 ? -9.781 27.797 13.43 1 98.19 95 PHE B O 1
ATOM 3060 N N . THR B 1 96 ? -9.961 29.062 11.555 1 97.31 96 THR B N 1
ATOM 3061 C CA . THR B 1 96 ? -10.805 30.047 12.227 1 97.31 96 THR B CA 1
ATOM 3062 C C . THR B 1 96 ? -12.148 29.422 12.609 1 97.31 96 THR B C 1
ATOM 3064 O O . THR B 1 96 ? -12.625 29.609 13.727 1 97.31 96 THR B O 1
ATOM 3067 N N . TYR B 1 97 ? -12.719 28.703 11.641 1 97.19 97 TYR B N 1
ATOM 3068 C CA . TYR B 1 97 ? -13.977 28 11.898 1 97.19 97 TYR B CA 1
ATOM 3069 C C . TYR B 1 97 ? -13.82 27.016 13.062 1 97.19 97 TYR B C 1
ATOM 3071 O O . TYR B 1 97 ? -14.672 26.969 13.953 1 97.19 97 TYR B O 1
ATOM 3079 N N . ALA B 1 98 ? -12.773 26.25 13.094 1 98.69 98 ALA B N 1
ATOM 3080 C CA . ALA B 1 98 ? -12.5 25.297 14.164 1 98.69 98 ALA B CA 1
ATOM 3081 C C . ALA B 1 98 ? -12.367 26 15.508 1 98.69 98 ALA B C 1
ATOM 3083 O O . ALA B 1 98 ? -12.875 25.516 16.531 1 98.69 98 ALA B O 1
ATOM 3084 N N . HIS B 1 99 ? -11.617 27.094 15.5 1 98.75 99 HIS B N 1
ATOM 3085 C CA . HIS B 1 99 ? -11.484 27.875 16.719 1 98.75 99 HIS B CA 1
ATOM 3086 C C . HIS B 1 99 ? -12.844 28.328 17.234 1 98.75 99 HIS B C 1
ATOM 3088 O O . HIS B 1 99 ? -13.164 28.141 18.422 1 98.75 99 HIS B O 1
ATOM 3094 N N . ASP B 1 100 ? -13.664 28.859 16.391 1 98.19 100 ASP B N 1
ATOM 3095 C CA . ASP B 1 100 ? -14.914 29.516 16.781 1 98.19 100 ASP B CA 1
ATOM 3096 C C . ASP B 1 100 ? -15.953 28.5 17.234 1 98.19 100 ASP B C 1
ATOM 3098 O O . ASP B 1 100 ? -16.781 28.781 18.094 1 98.19 100 ASP B O 1
ATOM 3102 N N . HIS B 1 101 ? -15.883 27.281 16.734 1 98.25 101 HIS B N 1
ATOM 3103 C CA . HIS B 1 101 ? -17 26.359 16.953 1 98.25 101 HIS B CA 1
ATOM 3104 C C . HIS B 1 101 ? -16.562 25.156 17.781 1 98.25 101 HIS B C 1
ATOM 3106 O O . HIS B 1 101 ? -17.391 24.484 18.391 1 98.25 101 HIS B O 1
ATOM 3112 N N . TYR B 1 102 ? -15.195 24.922 17.797 1 98.19 102 TYR B N 1
ATOM 3113 C CA . TYR B 1 102 ? -14.828 23.609 18.312 1 98.19 102 TYR B CA 1
ATOM 3114 C C . TYR B 1 102 ? -13.609 23.688 19.219 1 98.19 102 TYR B C 1
ATOM 3116 O O . TYR B 1 102 ? -13.047 22.672 19.625 1 98.19 102 TYR B O 1
ATOM 3124 N N . LEU B 1 103 ? -13.156 24.859 19.625 1 98.44 103 LEU B N 1
ATOM 3125 C CA . LEU B 1 103 ? -11.898 25.031 20.344 1 98.44 103 LEU B CA 1
ATOM 3126 C C . LEU B 1 103 ? -11.859 24.172 21.594 1 98.44 103 LEU B C 1
ATOM 3128 O O . LEU B 1 103 ? -10.875 23.469 21.859 1 98.44 103 LEU B O 1
ATOM 3132 N N . ASP B 1 104 ? -12.961 24.141 22.328 1 97.56 104 ASP B N 1
ATOM 3133 C CA . ASP B 1 104 ? -12.953 23.438 23.609 1 97.56 104 ASP B CA 1
ATOM 3134 C C . ASP B 1 104 ? -13.461 22 23.453 1 97.56 104 ASP B C 1
ATOM 3136 O O . ASP B 1 104 ? -13.352 21.203 24.375 1 97.56 104 ASP B O 1
ATOM 3140 N N . ASP B 1 105 ? -13.922 21.672 22.297 1 98.19 105 ASP B N 1
ATOM 3141 C CA . ASP B 1 105 ? -14.469 20.328 22.031 1 98.19 105 ASP B CA 1
ATOM 3142 C C . ASP B 1 105 ? -13.359 19.344 21.656 1 98.19 105 ASP B C 1
ATOM 3144 O O . ASP B 1 105 ? -13.539 18.141 21.781 1 98.19 105 ASP B O 1
ATOM 3148 N N . PHE B 1 106 ? -12.211 19.922 21.203 1 98.62 106 PHE B N 1
ATOM 3149 C CA . PHE B 1 106 ? -11.141 19.062 20.703 1 98.62 106 PHE B CA 1
ATOM 3150 C C . PHE B 1 106 ? -9.805 19.453 21.312 1 98.62 106 PHE B C 1
ATOM 3152 O O . PHE B 1 106 ? -9.664 20.562 21.859 1 98.62 106 PHE B O 1
ATOM 3159 N N . ASP B 1 107 ? -8.883 18.516 21.281 1 98.69 107 ASP B N 1
ATOM 3160 C CA . ASP B 1 107 ? -7.547 18.719 21.844 1 98.69 107 ASP B CA 1
ATOM 3161 C C . ASP B 1 107 ? -6.559 19.109 20.75 1 98.69 107 ASP B C 1
ATOM 3163 O O . ASP B 1 107 ? -5.648 19.906 21 1 98.69 107 ASP B O 1
ATOM 3167 N N . TRP B 1 108 ? -6.758 18.547 19.594 1 98.88 108 TRP B N 1
ATOM 3168 C CA . TRP B 1 108 ? -5.82 18.688 18.484 1 98.88 108 TRP B CA 1
ATOM 3169 C C . TRP B 1 108 ? -6.562 18.938 17.188 1 98.88 108 TRP B C 1
ATOM 3171 O O . TRP B 1 108 ? -7.652 18.406 16.969 1 98.88 108 TRP B O 1
ATOM 3181 N N . PHE B 1 109 ? -5.938 19.719 16.344 1 98.94 109 PHE B N 1
ATOM 3182 C CA . PHE B 1 109 ? -6.504 20.125 15.055 1 98.94 109 PHE B CA 1
ATOM 3183 C C . PHE B 1 109 ? -5.547 19.812 13.914 1 98.94 109 PHE B C 1
ATOM 3185 O O . PHE B 1 109 ? -4.422 20.328 13.891 1 98.94 109 PHE B O 1
ATOM 3192 N N . VAL B 1 110 ? -6.027 19.016 12.977 1 98.94 110 VAL B N 1
ATOM 3193 C CA . VAL B 1 110 ? -5.172 18.516 11.906 1 98.94 110 VAL B CA 1
ATOM 3194 C C . VAL B 1 110 ? -5.594 19.141 10.578 1 98.94 110 VAL B C 1
ATOM 3196 O O . VAL B 1 110 ? -6.781 19.156 10.242 1 98.94 110 VAL B O 1
ATOM 3199 N N . LYS B 1 111 ? -4.645 19.719 9.914 1 98.88 111 LYS B N 1
ATOM 3200 C CA . LYS B 1 111 ? -4.836 20.062 8.516 1 98.88 111 LYS B CA 1
ATOM 3201 C C . LYS B 1 111 ? -4.324 18.953 7.598 1 98.88 111 LYS B C 1
ATOM 3203 O O . LYS B 1 111 ? -3.197 18.484 7.754 1 98.88 111 LYS B O 1
ATOM 3208 N N . ALA B 1 112 ? -5.133 18.531 6.66 1 98.81 112 ALA B N 1
ATOM 3209 C CA . ALA B 1 112 ? -4.734 17.578 5.621 1 98.81 112 ALA B CA 1
ATOM 3210 C C . ALA B 1 112 ? -5.32 17.984 4.266 1 98.81 112 ALA B C 1
ATOM 3212 O O . ALA B 1 112 ? -6.332 18.688 4.203 1 98.81 112 ALA B O 1
ATOM 3213 N N . ASP B 1 113 ? -4.637 17.625 3.234 1 97.81 113 ASP B N 1
ATOM 3214 C CA . ASP B 1 113 ? -5.211 17.688 1.894 1 97.81 113 ASP B CA 1
ATOM 3215 C C . ASP B 1 113 ? -6 16.406 1.576 1 97.81 113 ASP B C 1
ATOM 3217 O O . ASP B 1 113 ? -5.914 15.422 2.305 1 97.81 113 ASP B O 1
ATOM 3221 N N . ASP B 1 114 ? -6.793 16.469 0.48 1 97 114 ASP B N 1
ATOM 3222 C CA . ASP B 1 114 ? -7.617 15.32 0.136 1 97 114 ASP B CA 1
ATOM 3223 C C . ASP B 1 114 ? -6.781 14.227 -0.524 1 97 114 ASP B C 1
ATOM 3225 O O . ASP B 1 114 ? -7.297 13.156 -0.847 1 97 114 ASP B O 1
ATOM 3229 N N . ASP B 1 115 ? -5.449 14.422 -0.678 1 98.19 115 ASP B N 1
ATOM 3230 C CA . ASP B 1 115 ? -4.547 13.367 -1.126 1 98.19 115 ASP B CA 1
ATOM 3231 C C . ASP B 1 115 ? -3.484 13.062 -0.071 1 98.19 115 ASP B C 1
ATOM 3233 O O . ASP B 1 115 ? -2.41 12.555 -0.392 1 98.19 115 ASP B O 1
ATOM 3237 N N . THR B 1 116 ? -3.746 13.492 1.203 1 98.69 116 THR B N 1
ATOM 3238 C CA . THR B 1 116 ? -2.994 13.062 2.379 1 98.69 116 THR B CA 1
ATOM 3239 C C . THR B 1 116 ? -3.594 11.797 2.975 1 98.69 116 THR B C 1
ATOM 3241 O O . THR B 1 116 ? -4.816 11.648 3.043 1 98.69 116 THR B O 1
ATOM 3244 N N . TYR B 1 117 ? -2.744 10.867 3.354 1 98.75 117 TYR B N 1
ATOM 3245 C CA . TYR B 1 117 ? -3.188 9.711 4.129 1 98.75 117 TYR B CA 1
ATOM 3246 C C . TYR B 1 117 ? -2.652 9.773 5.555 1 98.75 117 TYR B C 1
ATOM 3248 O O . TYR B 1 117 ? -1.443 9.898 5.766 1 98.75 117 TYR B O 1
ATOM 3256 N N . LEU B 1 118 ? -3.559 9.648 6.547 1 98.81 118 LEU B N 1
ATOM 3257 C CA . LEU B 1 118 ? -3.166 9.703 7.949 1 98.81 118 LEU B CA 1
ATOM 3258 C C . LEU B 1 118 ? -3.467 8.391 8.656 1 98.81 118 LEU B C 1
ATOM 3260 O O . LEU B 1 118 ? -4.523 7.793 8.445 1 98.81 118 LEU B O 1
ATOM 3264 N N . ILE B 1 119 ? -2.52 7.941 9.43 1 98.5 119 ILE B N 1
ATOM 3265 C CA . ILE B 1 119 ? -2.729 6.852 10.375 1 98.5 119 ILE B CA 1
ATOM 3266 C C . ILE B 1 119 ? -3.047 7.422 11.758 1 98.5 119 ILE B C 1
ATOM 3268 O O . ILE B 1 119 ? -2.143 7.652 12.562 1 98.5 119 ILE B O 1
ATOM 3272 N N . ILE B 1 120 ? -4.324 7.535 12 1 98.19 120 ILE B N 1
ATOM 3273 C CA . ILE B 1 120 ? -4.816 8.336 13.109 1 98.19 120 ILE B CA 1
ATOM 3274 C C . ILE B 1 120 ? -4.441 7.676 14.43 1 98.19 120 ILE B C 1
ATOM 3276 O O . ILE B 1 120 ? -4.145 8.359 15.414 1 98.19 120 ILE B O 1
ATOM 3280 N N . GLU B 1 121 ? -4.363 6.312 14.508 1 96.94 121 GLU B N 1
ATOM 3281 C CA . GLU B 1 121 ? -3.963 5.586 15.703 1 96.94 121 GLU B CA 1
ATOM 3282 C C . GLU B 1 121 ? -2.555 5.977 16.141 1 96.94 121 GLU B C 1
ATOM 3284 O O . GLU B 1 121 ? -2.305 6.188 17.328 1 96.94 121 GLU B O 1
ATOM 3289 N N . ASN B 1 122 ? -1.718 6.105 15.195 1 97.5 122 ASN B N 1
ATOM 3290 C CA . ASN B 1 122 ? -0.34 6.473 15.5 1 97.5 122 ASN B CA 1
ATOM 3291 C C . ASN B 1 122 ? -0.23 7.938 15.914 1 97.5 122 ASN B C 1
ATOM 3293 O O . ASN B 1 122 ? 0.555 8.281 16.797 1 97.5 122 ASN B O 1
ATOM 3297 N N . LEU B 1 123 ? -1.048 8.797 15.25 1 97.94 123 LEU B N 1
ATOM 3298 C CA . LEU B 1 123 ? -1.092 10.195 15.664 1 97.94 123 LEU B CA 1
ATOM 3299 C C . LEU B 1 123 ? -1.587 10.32 17.109 1 97.94 123 LEU B C 1
ATOM 3301 O O . LEU B 1 123 ? -0.993 11.039 17.906 1 97.94 123 LEU B O 1
ATOM 3305 N N . ARG B 1 124 ? -2.641 9.594 17.406 1 97.31 124 ARG B N 1
ATOM 3306 C CA . ARG B 1 124 ? -3.195 9.617 18.75 1 97.31 124 ARG B CA 1
ATOM 3307 C C . ARG B 1 124 ? -2.17 9.148 19.781 1 97.31 124 ARG B C 1
ATOM 3309 O O . ARG B 1 124 ? -2.068 9.711 20.875 1 97.31 124 ARG B O 1
ATOM 3316 N N . TYR B 1 125 ? -1.491 8.141 19.391 1 96.06 125 TYR B N 1
ATOM 3317 C CA . TYR B 1 125 ? -0.461 7.613 20.281 1 96.06 125 TYR B CA 1
ATOM 3318 C C . TYR B 1 125 ? 0.617 8.656 20.547 1 96.06 125 TYR B C 1
ATOM 3320 O O . TYR B 1 125 ? 1.036 8.844 21.688 1 96.06 125 TYR B O 1
ATOM 3328 N N . TRP B 1 126 ? 1.029 9.344 19.531 1 96 126 TRP B N 1
ATOM 3329 C CA . TRP B 1 126 ? 2.057 10.367 19.703 1 96 126 TRP B CA 1
ATOM 3330 C C . TRP B 1 126 ? 1.559 11.5 20.594 1 96 126 TRP B C 1
ATOM 3332 O O . TRP B 1 126 ? 2.311 12.023 21.406 1 96 126 TRP B O 1
ATOM 3342 N N . LEU B 1 127 ? 0.325 11.812 20.453 1 97.06 127 LEU B N 1
ATOM 3343 C CA . LEU B 1 127 ? -0.219 13.016 21.078 1 97.06 127 LEU B CA 1
ATOM 3344 C C . LEU B 1 127 ? -0.707 12.719 22.5 1 97.06 127 LEU B C 1
ATOM 3346 O O . LEU B 1 127 ? -0.939 13.641 23.281 1 97.06 127 LEU B O 1
ATOM 3350 N N . HIS B 1 128 ? -0.846 11.477 22.891 1 95.38 128 HIS B N 1
ATOM 3351 C CA . HIS B 1 128 ? -1.571 11.086 24.094 1 95.38 128 HIS B CA 1
ATOM 3352 C C . HIS B 1 128 ? -0.896 11.633 25.344 1 95.38 128 HIS B C 1
ATOM 3354 O O . HIS B 1 128 ? -1.556 11.867 26.359 1 95.38 128 HIS B O 1
ATOM 3360 N N . ASP B 1 129 ? 0.374 11.828 25.328 1 94.56 129 ASP B N 1
ATOM 3361 C CA . ASP B 1 129 ? 1.07 12.281 26.531 1 94.56 129 ASP B CA 1
ATOM 3362 C C . ASP B 1 129 ? 1.53 13.734 26.391 1 94.56 129 ASP B C 1
ATOM 3364 O O . ASP B 1 129 ? 2.408 14.188 27.125 1 94.56 129 ASP B O 1
ATOM 3368 N N . LYS B 1 130 ? 1.085 14.422 25.328 1 97 130 LYS B N 1
ATOM 3369 C CA . LYS B 1 130 ? 1.394 15.836 25.125 1 97 130 LYS B CA 1
ATOM 3370 C C . LYS B 1 130 ? 0.317 16.734 25.734 1 97 130 LYS B C 1
ATOM 3372 O O . LYS B 1 130 ? -0.84 16.312 25.859 1 97 130 LYS B O 1
ATOM 3377 N N . ASP B 1 131 ? 0.758 17.891 26.109 1 97.69 131 ASP B N 1
ATOM 3378 C CA . ASP B 1 131 ? -0.161 18.875 26.672 1 97.69 131 ASP B CA 1
ATOM 3379 C C . ASP B 1 131 ? -0.803 19.703 25.562 1 97.69 131 ASP B C 1
ATOM 3381 O O . ASP B 1 131 ? -0.159 20.594 25 1 97.69 131 ASP B O 1
ATOM 3385 N N . GLN B 1 132 ? -2.104 19.562 25.312 1 97.88 132 GLN B N 1
ATOM 3386 C CA . GLN B 1 132 ? -2.807 20.172 24.188 1 97.88 132 GLN B CA 1
ATOM 3387 C C . GLN B 1 132 ? -2.959 21.688 24.406 1 97.88 132 GLN B C 1
ATOM 3389 O O . GLN B 1 132 ? -3.297 22.406 23.469 1 97.88 132 GLN B O 1
ATOM 3394 N N . ASP B 1 133 ? -2.752 22.141 25.594 1 98.25 133 ASP B N 1
ATOM 3395 C CA . ASP B 1 133 ? -2.939 23.562 25.844 1 98.25 133 ASP B CA 1
ATOM 3396 C C . ASP B 1 133 ? -1.637 24.328 25.641 1 98.25 133 ASP B C 1
ATOM 3398 O O . ASP B 1 133 ? -1.64 25.562 25.594 1 98.25 133 ASP B O 1
ATOM 3402 N N . LYS B 1 134 ? -0.514 23.594 25.531 1 98.5 134 LYS B N 1
ATOM 3403 C CA . LYS B 1 134 ? 0.721 24.219 25.078 1 98.5 134 LYS B CA 1
ATOM 3404 C C . LYS B 1 134 ? 0.693 24.469 23.578 1 98.5 134 LYS B C 1
ATOM 3406 O O . LYS B 1 134 ? 0.029 23.75 22.844 1 98.5 134 LYS B O 1
ATOM 3411 N N . PRO B 1 135 ? 1.381 25.578 23.141 1 98.62 135 PRO B N 1
ATOM 3412 C CA . PRO B 1 135 ? 1.371 25.891 21.703 1 98.62 135 PRO B CA 1
ATOM 3413 C C . PRO B 1 135 ? 2.277 24.969 20.891 1 98.62 135 PRO B C 1
ATOM 3415 O O . PRO B 1 135 ? 3.42 25.328 20.594 1 98.62 135 PRO B O 1
ATOM 3418 N N . LEU B 1 136 ? 1.766 23.844 20.531 1 98.81 136 LEU B N 1
ATOM 3419 C CA . LEU B 1 136 ? 2.533 22.828 19.812 1 98.81 136 LEU B CA 1
ATOM 3420 C C . LEU B 1 136 ? 2.111 22.75 18.344 1 98.81 136 LEU B C 1
ATOM 3422 O O . LEU B 1 136 ? 0.926 22.875 18.031 1 98.81 136 LEU B O 1
ATOM 3426 N N . PHE B 1 137 ? 3.1 22.625 17.547 1 98.81 137 PHE B N 1
ATOM 3427 C CA . PHE B 1 137 ? 2.99 22.594 16.094 1 98.81 137 PHE B CA 1
ATOM 3428 C C . PHE B 1 137 ? 3.811 21.453 15.508 1 98.81 137 PHE B C 1
ATOM 3430 O O . PHE B 1 137 ? 5.043 21.5 15.508 1 98.81 137 PHE B O 1
ATOM 3437 N N . TYR B 1 138 ? 3.098 20.344 15 1 98.81 138 TYR B N 1
ATOM 3438 C CA . TYR B 1 138 ? 3.777 19.125 14.562 1 98.81 138 TYR B CA 1
ATOM 3439 C C . TYR B 1 138 ? 3.553 18.875 13.07 1 98.81 138 TYR B C 1
ATOM 3441 O O . TYR B 1 138 ? 2.535 19.297 12.516 1 98.81 138 TYR B O 1
ATOM 3449 N N . GLY B 1 139 ? 4.449 18.188 12.391 1 98.62 139 GLY B N 1
ATOM 3450 C CA . GLY B 1 139 ? 4.387 17.812 10.984 1 98.62 139 GLY B CA 1
ATOM 3451 C C . GLY B 1 139 ? 5.73 17.391 10.422 1 98.62 139 GLY B C 1
ATOM 3452 O O . GLY B 1 139 ? 6.602 16.938 11.164 1 98.62 139 GLY B O 1
ATOM 3453 N N . ALA B 1 140 ? 5.801 17.391 9.141 1 98.25 140 ALA B N 1
ATOM 3454 C CA . ALA B 1 140 ? 7.09 17.219 8.469 1 98.25 140 ALA B CA 1
ATOM 3455 C C . ALA B 1 140 ? 7.848 18.547 8.422 1 98.25 140 ALA B C 1
ATOM 3457 O O . ALA B 1 140 ? 7.434 19.484 7.73 1 98.25 140 ALA B O 1
ATOM 3458 N N . HIS B 1 141 ? 8.992 18.562 9.039 1 98.25 141 HIS B N 1
ATOM 3459 C CA . HIS B 1 141 ? 9.695 19.797 9.344 1 98.25 141 HIS B CA 1
ATOM 3460 C C . HIS B 1 141 ? 10.672 20.156 8.234 1 98.25 141 HIS B C 1
ATOM 3462 O O . HIS B 1 141 ? 11.586 19.391 7.93 1 98.25 141 HIS B O 1
ATOM 3468 N N . PHE B 1 142 ? 10.406 21.359 7.648 1 97.75 142 PHE B N 1
ATOM 3469 C CA . PHE B 1 142 ? 11.297 21.938 6.645 1 97.75 142 PHE B CA 1
ATOM 3470 C C . PHE B 1 142 ? 11.961 23.203 7.164 1 97.75 142 PHE B C 1
ATOM 3472 O O . PHE B 1 142 ? 11.43 23.859 8.062 1 97.75 142 PHE B O 1
ATOM 3479 N N . THR B 1 143 ? 13.109 23.578 6.672 1 93.56 143 THR B N 1
ATOM 3480 C CA . THR B 1 143 ? 13.844 24.828 6.891 1 93.56 143 THR B CA 1
ATOM 3481 C C . THR B 1 143 ? 14.344 25.406 5.566 1 93.56 143 THR B C 1
ATOM 3483 O O . THR B 1 143 ? 14.445 24.672 4.57 1 93.56 143 THR B O 1
ATOM 3486 N N . PRO B 1 144 ? 14.672 26.703 5.234 1 85.56 144 PRO B N 1
ATOM 3487 C CA . PRO B 1 144 ? 14.773 27.672 6.324 1 85.56 144 PRO B CA 1
ATOM 3488 C C . PRO B 1 144 ? 13.734 28.781 6.223 1 85.56 144 PRO B C 1
ATOM 3490 O O . PRO B 1 144 ? 13.812 29.781 6.945 1 85.56 144 PRO B O 1
ATOM 3493 N N . TYR B 1 145 ? 12.781 28.688 5.531 1 86.5 145 TYR B N 1
ATOM 3494 C CA . TYR B 1 145 ? 12.086 29.812 4.945 1 86.5 145 TYR B CA 1
ATOM 3495 C C . TYR B 1 145 ? 11.242 30.547 5.992 1 86.5 145 TYR B C 1
ATOM 3497 O O . TYR B 1 145 ? 10.805 31.672 5.777 1 86.5 145 TYR B O 1
ATOM 3505 N N . ALA B 1 146 ? 10.969 29.922 7.059 1 89.81 146 ALA B N 1
ATOM 3506 C CA . ALA B 1 146 ? 10.281 30.531 8.195 1 89.81 146 ALA B CA 1
ATOM 3507 C C . ALA B 1 146 ? 11.109 30.406 9.469 1 89.81 146 ALA B C 1
ATOM 3509 O O . ALA B 1 146 ? 12.023 29.594 9.539 1 89.81 146 ALA B O 1
ATOM 3510 N N . PRO B 1 147 ? 10.781 31.328 10.461 1 90.69 147 PRO B N 1
ATOM 3511 C CA . PRO B 1 147 ? 11.5 31.188 11.727 1 90.69 147 PRO B CA 1
ATOM 3512 C C . PRO B 1 147 ? 11.43 29.766 12.297 1 90.69 147 PRO B C 1
ATOM 3514 O O . PRO B 1 147 ? 10.344 29.266 12.586 1 90.69 147 PRO B O 1
ATOM 3517 N N . LYS B 1 148 ? 12.484 29.156 12.438 1 95.88 148 LYS B N 1
ATOM 3518 C CA . LYS B 1 148 ? 12.672 27.797 12.945 1 95.88 148 LYS B CA 1
ATOM 3519 C C . LYS B 1 148 ? 12.062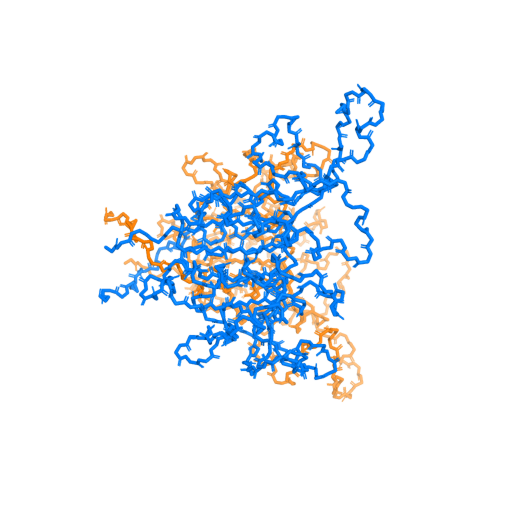 26.766 12 1 95.88 148 LYS B C 1
ATOM 3521 O O . LYS B 1 148 ? 11.891 25.594 12.367 1 95.88 148 LYS B O 1
ATOM 3526 N N . GLY B 1 149 ? 11.57 27.234 10.906 1 97.25 149 GLY B N 1
ATOM 3527 C CA . GLY B 1 149 ? 11.078 26.328 9.883 1 97.25 149 GLY B CA 1
ATOM 3528 C C . GLY B 1 149 ? 9.57 26.266 9.82 1 97.25 149 GLY B C 1
ATOM 3529 O O . GLY B 1 149 ? 8.875 27.109 10.375 1 97.25 149 GLY B O 1
ATOM 3530 N N . TYR B 1 150 ? 9.094 25.359 8.992 1 98.12 150 TYR B N 1
ATOM 3531 C CA . TYR B 1 150 ? 7.664 25.188 8.758 1 98.12 150 TYR B CA 1
ATOM 3532 C C . TYR B 1 150 ? 7.316 23.719 8.57 1 98.12 150 TYR B C 1
ATOM 3534 O O . TYR B 1 150 ? 8.203 22.875 8.398 1 98.12 150 TYR B O 1
ATOM 3542 N N . MET B 1 151 ? 6.062 23.359 8.75 1 98.69 151 MET B N 1
ATOM 3543 C CA . MET B 1 151 ? 5.574 22.016 8.523 1 98.69 151 MET B CA 1
ATOM 3544 C C . MET B 1 151 ? 4.949 21.891 7.133 1 98.69 151 MET B C 1
ATOM 3546 O O . MET B 1 151 ? 4.156 22.734 6.727 1 98.69 151 MET B O 1
ATOM 3550 N N . SER B 1 152 ? 5.348 20.844 6.461 1 98.12 152 SER B N 1
ATOM 3551 C CA . SER B 1 152 ? 4.836 20.594 5.117 1 98.12 152 SER B CA 1
ATOM 3552 C C . SER B 1 152 ? 3.312 20.562 5.105 1 98.12 152 SER B C 1
ATOM 3554 O O . SER B 1 152 ? 2.688 19.875 5.906 1 98.12 152 SER B O 1
ATOM 3556 N N . GLY B 1 153 ? 2.764 21.297 4.133 1 97.81 153 GLY B N 1
ATOM 3557 C CA . GLY B 1 153 ? 1.32 21.266 3.951 1 97.81 153 GLY B CA 1
ATOM 3558 C C . GLY B 1 153 ? 0.811 19.922 3.473 1 97.81 153 GLY B C 1
ATOM 3559 O O . GLY B 1 153 ? -0.211 19.422 3.955 1 97.81 153 GLY B O 1
ATOM 3560 N N . GLY B 1 154 ? 1.527 19.328 2.576 1 97.69 154 GLY B N 1
ATOM 3561 C CA . GLY B 1 154 ? 1.112 18.078 1.952 1 97.69 154 GLY B CA 1
ATOM 3562 C C . GLY B 1 154 ? 1.11 16.906 2.91 1 97.69 154 GLY B C 1
ATOM 3563 O O . GLY B 1 154 ? 0.218 16.062 2.857 1 97.69 154 GLY B O 1
ATOM 3564 N N . ALA B 1 155 ? 2.084 16.875 3.816 1 98.44 155 ALA B N 1
ATOM 3565 C CA . ALA B 1 155 ? 2.164 15.812 4.809 1 98.44 155 ALA B CA 1
ATOM 3566 C C . ALA B 1 155 ? 1.049 15.938 5.84 1 98.44 155 ALA B C 1
ATOM 3568 O O . ALA B 1 155 ? 0.747 14.977 6.555 1 98.44 155 ALA B O 1
ATOM 3569 N N . GLY B 1 156 ? 0.443 17.125 5.879 1 98.69 156 GLY B N 1
ATOM 3570 C CA . GLY B 1 156 ? -0.41 17.5 7 1 98.69 156 GLY B CA 1
ATOM 3571 C C . GLY B 1 156 ? 0.365 18.016 8.195 1 98.69 156 GLY B C 1
ATOM 3572 O O . GLY B 1 156 ? 1.582 17.844 8.281 1 98.69 156 GLY B O 1
ATOM 3573 N N . TYR B 1 157 ? -0.357 18.734 8.977 1 98.88 157 TYR B N 1
ATOM 3574 C CA . TYR B 1 157 ? 0.249 19.172 10.227 1 98.88 157 TYR B CA 1
ATOM 3575 C C . TYR B 1 157 ? -0.801 19.312 11.32 1 98.88 157 TYR B C 1
ATOM 3577 O O . TYR B 1 157 ? -2.002 19.297 11.047 1 98.88 157 TYR B O 1
ATOM 3585 N N . VAL B 1 158 ? -0.306 19.391 12.539 1 98.94 158 VAL B N 1
ATOM 3586 C CA . VAL B 1 158 ? -1.145 19.312 13.734 1 98.94 158 VAL B CA 1
ATOM 3587 C C . VAL B 1 158 ? -0.915 20.547 14.609 1 98.94 158 VAL B C 1
ATOM 3589 O O . VAL B 1 158 ? 0.229 20.906 14.891 1 98.94 158 VAL B O 1
ATOM 3592 N N . LEU B 1 159 ? -1.981 21.188 14.945 1 98.94 159 LEU B N 1
ATOM 3593 C CA . LEU B 1 159 ? -1.961 22.25 15.953 1 98.94 159 LEU B CA 1
ATOM 3594 C C . LEU B 1 159 ? -2.605 21.766 17.25 1 98.94 159 LEU B C 1
ATOM 3596 O O . LEU B 1 159 ? -3.662 21.141 17.234 1 98.94 159 LEU B O 1
ATOM 3600 N N . SER B 1 160 ? -1.962 22.047 18.328 1 98.88 160 SER B N 1
ATOM 3601 C CA . SER B 1 160 ? -2.639 21.906 19.625 1 98.88 160 SER B CA 1
ATOM 3602 C C . SER B 1 160 ? -3.711 22.984 19.797 1 98.88 160 SER B C 1
ATOM 3604 O O . SER B 1 160 ? -3.76 23.953 19.047 1 98.88 160 SER B O 1
ATOM 3606 N N . ARG B 1 161 ? -4.539 22.75 20.75 1 98.88 161 ARG B N 1
ATOM 3607 C CA . ARG B 1 161 ? -5.496 23.781 21.156 1 98.88 161 ARG B CA 1
ATOM 3608 C C . ARG B 1 161 ? -4.785 25.094 21.469 1 98.88 161 ARG B C 1
ATOM 3610 O O . ARG B 1 161 ? -5.258 26.172 21.094 1 98.88 161 ARG B O 1
ATOM 3617 N N . GLY B 1 162 ? -3.666 25 22.188 1 98.88 162 GLY B N 1
ATOM 3618 C CA . GLY B 1 162 ? -2.879 26.188 22.484 1 98.88 162 GLY B CA 1
ATOM 3619 C C . GLY B 1 162 ? -2.383 26.891 21.234 1 98.88 162 GLY B C 1
ATOM 3620 O O . GLY B 1 162 ? -2.43 28.125 21.156 1 98.88 162 GLY B O 1
ATOM 3621 N N . ALA B 1 163 ? -1.923 26.156 20.281 1 98.94 163 ALA B N 1
ATOM 3622 C CA . ALA B 1 163 ? -1.437 26.734 19.031 1 98.94 163 ALA B CA 1
ATOM 3623 C C . ALA B 1 163 ? -2.576 27.375 18.25 1 98.94 163 ALA B C 1
ATOM 3625 O O . ALA B 1 163 ? -2.398 28.438 17.625 1 98.94 163 ALA B O 1
ATOM 3626 N N . LEU B 1 164 ? -3.719 26.75 18.234 1 98.94 164 LEU B N 1
ATOM 3627 C CA . LEU B 1 164 ? -4.871 27.297 17.531 1 98.94 164 LEU B CA 1
ATOM 3628 C C . LEU B 1 164 ? -5.309 28.625 18.125 1 98.94 164 LEU B C 1
ATOM 3630 O O . LEU B 1 164 ? -5.707 29.531 17.406 1 98.94 164 LEU B O 1
ATOM 3634 N N . ARG B 1 165 ? -5.203 28.75 19.438 1 98.75 165 ARG B N 1
ATOM 3635 C CA . ARG B 1 165 ? -5.516 30.031 20.094 1 98.75 165 ARG B CA 1
ATOM 3636 C C . ARG B 1 165 ? -4.598 31.141 19.594 1 98.75 165 ARG B C 1
ATOM 3638 O O . ARG B 1 165 ? -5.062 32.25 19.281 1 98.75 165 ARG B O 1
ATOM 3645 N N . GLU B 1 166 ? -3.369 30.797 19.547 1 98.62 166 GLU B N 1
ATOM 3646 C CA . GLU B 1 166 ? -2.408 31.797 19.094 1 98.62 166 GLU B CA 1
ATOM 3647 C C . GLU B 1 166 ? -2.637 32.156 17.625 1 98.62 166 GLU B C 1
ATOM 3649 O O . GLU B 1 166 ? -2.539 33.312 17.234 1 98.62 166 GLU B O 1
ATOM 3654 N N . PHE B 1 167 ? -2.908 31.141 16.812 1 98.62 167 PHE B N 1
ATOM 3655 C CA . PHE B 1 167 ? -3.246 31.344 15.414 1 98.62 167 PHE B CA 1
ATOM 3656 C C . PHE B 1 167 ? -4.391 32.344 15.273 1 98.62 167 PHE B C 1
ATOM 3658 O O . PHE B 1 167 ? -4.309 33.281 14.477 1 98.62 167 PHE B O 1
ATOM 3665 N N . TYR B 1 168 ? -5.398 32.125 15.992 1 98.31 168 TYR B N 1
ATOM 3666 C CA . TYR B 1 168 ? -6.594 32.969 15.922 1 98.31 168 TYR B CA 1
ATOM 3667 C C . TYR B 1 168 ? -6.285 34.375 16.344 1 98.31 168 TYR B C 1
ATOM 3669 O O . TYR B 1 168 ? -6.738 35.344 15.703 1 98.31 168 TYR B O 1
ATOM 3677 N N . LYS B 1 169 ? -5.547 34.562 17.406 1 97.94 169 LYS B N 1
ATOM 3678 C CA . LYS B 1 169 ? -5.176 35.875 17.891 1 97.94 169 LYS B CA 1
ATOM 3679 C C . LYS B 1 169 ? -4.453 36.656 16.797 1 97.94 169 LYS B C 1
ATOM 3681 O O . LYS B 1 169 ? -4.781 37.844 16.547 1 97.94 169 LYS B O 1
ATOM 3686 N N . VAL B 1 170 ? -3.566 36 16.141 1 97.56 170 VAL B N 1
ATOM 3687 C CA . VAL B 1 170 ? -2.744 36.656 15.133 1 97.56 170 VAL B CA 1
ATOM 3688 C C . VAL B 1 170 ? -3.592 36.969 13.898 1 97.56 170 VAL B C 1
ATOM 3690 O O . VAL B 1 170 ? -3.537 38.094 13.383 1 97.56 170 VAL B O 1
ATOM 3693 N N . THR B 1 171 ? -4.387 36.031 13.461 1 96.06 171 THR B N 1
ATOM 3694 C CA . THR B 1 171 ? -5.129 36.219 12.219 1 96.06 171 THR B CA 1
ATOM 3695 C C . THR B 1 171 ? -6.309 37.156 12.422 1 96.06 171 THR B C 1
ATOM 3697 O O . THR B 1 171 ? -6.844 37.719 11.461 1 96.06 171 THR B O 1
ATOM 3700 N N . SER B 1 172 ? -6.703 37.375 13.648 1 94.25 172 SER B N 1
ATOM 3701 C CA . SER B 1 172 ? -7.777 38.312 13.953 1 94.25 172 SER B CA 1
ATOM 3702 C C . SER B 1 172 ? -7.266 39.75 13.969 1 94.25 172 SER B C 1
ATOM 3704 O O . SER B 1 172 ? -8.055 40.688 13.867 1 94.25 172 SER B O 1
ATOM 3706 N N . THR B 1 173 ? -6.012 39.906 14.078 1 92.44 173 THR B N 1
ATOM 3707 C CA . THR B 1 173 ? -5.449 41.25 14.211 1 92.44 173 THR B CA 1
ATOM 3708 C C . THR B 1 173 ? -4.719 41.656 12.93 1 92.44 173 THR B C 1
ATOM 3710 O O . THR B 1 173 ? -4.457 42.844 12.711 1 92.44 173 THR B O 1
ATOM 3713 N N . SER B 1 174 ? -4.379 40.719 12.109 1 85.38 174 SER B N 1
ATOM 3714 C CA . SER B 1 174 ? -3.65 41 10.883 1 85.38 174 SER B CA 1
ATOM 3715 C C . SER B 1 174 ? -4.121 40.125 9.742 1 85.38 174 SER B C 1
ATOM 3717 O O . SER B 1 174 ? -4.352 38.906 9.938 1 85.38 174 SER B O 1
ATOM 3719 N N . THR B 1 175 ? -4.215 40.719 8.625 1 77 175 THR B N 1
ATOM 3720 C CA . THR B 1 175 ? -4.57 39.969 7.434 1 77 175 THR B CA 1
ATOM 3721 C C . THR B 1 175 ? -3.385 39.844 6.48 1 77 175 THR B C 1
ATOM 3723 O O . THR B 1 175 ? -3.541 39.438 5.328 1 77 175 THR B O 1
ATOM 3726 N N . ALA B 1 176 ? -2.234 40.125 6.945 1 77.69 176 ALA B N 1
ATOM 3727 C CA . ALA B 1 176 ? -1.055 40.156 6.086 1 77.69 176 ALA B CA 1
ATOM 3728 C C . ALA B 1 176 ? -0.706 38.75 5.59 1 77.69 176 ALA B C 1
ATOM 3730 O O . ALA B 1 176 ? -0.792 37.781 6.344 1 77.69 176 ALA B O 1
ATOM 3731 N N . THR B 1 177 ? -0.532 38.656 4.285 1 79.06 177 THR B N 1
ATOM 3732 C CA . THR B 1 177 ? -0.042 37.438 3.672 1 79.06 177 THR B CA 1
ATOM 3733 C C . THR B 1 177 ? 1.329 37.656 3.039 1 79.06 177 THR B C 1
ATOM 3735 O O . THR B 1 177 ? 1.477 38.5 2.139 1 79.06 177 THR B O 1
ATOM 3738 N N . THR B 1 178 ? 2.324 36.906 3.537 1 84.12 178 THR B N 1
ATOM 3739 C CA . THR B 1 178 ? 3.707 37.062 3.104 1 84.12 178 THR B CA 1
ATOM 3740 C C . THR B 1 178 ? 4.059 36.031 2.041 1 84.12 178 THR B C 1
ATOM 3742 O O . THR B 1 178 ? 4.867 36.281 1.149 1 84.12 178 THR B O 1
ATOM 3745 N N . TYR B 1 179 ? 3.439 34.906 2.209 1 89.25 179 TYR B N 1
ATOM 3746 C CA . TYR B 1 179 ? 3.76 33.781 1.302 1 89.25 179 TYR B CA 1
ATOM 3747 C C . TYR B 1 179 ? 2.5 33.25 0.646 1 89.25 179 TYR B C 1
ATOM 3749 O O . TYR B 1 179 ? 1.451 33.156 1.288 1 89.25 179 TYR B O 1
ATOM 3757 N N . SER B 1 180 ? 2.672 32.875 -0.579 1 86.81 180 SER B N 1
ATOM 3758 C CA . SER B 1 180 ? 1.576 32.219 -1.273 1 86.81 180 SER B CA 1
ATOM 3759 C C . SER B 1 180 ? 1.482 30.734 -0.87 1 86.81 180 SER B C 1
ATOM 3761 O O . SER B 1 180 ? 0.401 30.156 -0.903 1 86.81 180 SER B O 1
ATOM 3763 N N . GLU B 1 181 ? 2.613 30.156 -0.555 1 92.81 181 GLU B N 1
ATOM 3764 C CA . GLU B 1 181 ? 2.617 28.781 -0.055 1 92.81 181 GLU B CA 1
ATOM 3765 C C . GLU B 1 181 ? 1.908 28.672 1.292 1 92.81 181 GLU B C 1
ATOM 3767 O O . GLU B 1 181 ? 2.338 29.281 2.273 1 92.81 181 GLU B O 1
ATOM 3772 N N . GLU B 1 182 ? 0.869 27.953 1.292 1 95.31 182 GLU B N 1
ATOM 3773 C CA . GLU B 1 182 ? -0.023 27.859 2.443 1 95.31 182 GLU B CA 1
ATOM 3774 C C . GLU B 1 182 ? 0.728 27.406 3.691 1 95.31 182 GLU B C 1
ATOM 3776 O O . GLU B 1 182 ? 0.491 27.922 4.789 1 95.31 182 GLU B O 1
ATOM 3781 N N . ASP B 1 183 ? 1.676 26.453 3.586 1 96.88 183 ASP B N 1
ATOM 3782 C CA . ASP B 1 183 ? 2.391 25.906 4.738 1 96.88 183 ASP B CA 1
ATOM 3783 C C . ASP B 1 183 ? 3.416 26.906 5.266 1 96.88 183 ASP B C 1
ATOM 3785 O O . ASP B 1 183 ? 3.57 27.062 6.48 1 96.88 183 ASP B O 1
ATOM 3789 N N . LEU B 1 184 ? 3.996 27.672 4.395 1 96.25 184 LEU B N 1
ATOM 3790 C CA . LEU B 1 184 ? 4.91 28.719 4.809 1 96.25 184 LEU B CA 1
ATOM 3791 C C . LEU B 1 184 ? 4.152 29.859 5.496 1 96.25 184 LEU B C 1
ATOM 3793 O O . LEU B 1 184 ? 4.617 30.406 6.5 1 96.25 184 LEU B O 1
ATOM 3797 N N . GLN B 1 185 ? 3.061 30.219 4.926 1 96.06 185 GLN B N 1
ATOM 3798 C CA . GLN B 1 185 ? 2.254 31.266 5.531 1 96.06 185 GLN B CA 1
ATOM 3799 C C . GLN B 1 185 ? 1.757 30.859 6.914 1 96.06 185 GLN B C 1
ATOM 3801 O O . GLN B 1 185 ? 1.735 31.672 7.84 1 96.06 185 GLN B O 1
ATOM 3806 N N . MET B 1 186 ? 1.37 29.594 7.078 1 97.62 186 MET B N 1
ATOM 3807 C CA . MET B 1 186 ? 0.95 29.094 8.383 1 97.62 186 MET B CA 1
ATOM 3808 C C . MET B 1 186 ? 2.064 29.25 9.414 1 97.62 186 MET B C 1
ATOM 3810 O O . MET B 1 186 ? 1.832 29.75 10.516 1 97.62 186 MET B O 1
ATOM 3814 N N . ALA B 1 187 ? 3.227 28.828 9.031 1 98.12 187 ALA B N 1
ATOM 3815 C CA . ALA B 1 187 ? 4.363 28.922 9.938 1 98.12 187 ALA B CA 1
ATOM 3816 C C . ALA B 1 187 ? 4.648 30.375 10.32 1 98.12 187 ALA B C 1
ATOM 3818 O O . ALA B 1 187 ? 5.004 30.656 11.461 1 98.12 187 ALA B O 1
ATOM 3819 N N . THR B 1 188 ? 4.496 31.281 9.359 1 96.56 188 THR B N 1
ATOM 3820 C CA . THR B 1 188 ? 4.734 32.719 9.594 1 96.56 188 THR B CA 1
ATOM 3821 C C . THR B 1 188 ? 3.727 33.281 10.594 1 96.56 188 THR B C 1
ATOM 3823 O O . THR B 1 188 ? 4.102 34 11.516 1 96.56 188 THR B O 1
ATOM 3826 N N . VAL B 1 189 ? 2.488 32.938 10.375 1 97.31 189 VAL B N 1
ATOM 3827 C CA . VAL B 1 189 ? 1.42 33.375 11.266 1 97.31 189 VAL B CA 1
ATOM 3828 C C . VAL B 1 189 ? 1.648 32.844 12.664 1 97.31 189 VAL B C 1
ATOM 3830 O O . VAL B 1 189 ? 1.564 33.562 13.656 1 97.31 189 VAL B O 1
ATOM 3833 N N . LEU B 1 190 ? 1.979 31.531 12.773 1 98.44 190 LEU B N 1
ATOM 3834 C CA . LEU B 1 190 ? 2.197 30.891 14.07 1 98.44 190 LEU B CA 1
ATOM 3835 C C . LEU B 1 190 ? 3.408 31.5 14.773 1 98.44 190 LEU B C 1
ATOM 3837 O O . LEU B 1 190 ? 3.375 31.734 15.984 1 98.44 190 LEU B O 1
ATOM 3841 N N . ALA B 1 191 ? 4.422 31.781 14.039 1 97.5 191 ALA B N 1
ATOM 3842 C CA . ALA B 1 191 ? 5.625 32.375 14.617 1 97.5 191 ALA B CA 1
ATOM 3843 C C . ALA B 1 191 ? 5.332 33.75 15.219 1 97.5 191 ALA B C 1
ATOM 3845 O O . ALA B 1 191 ? 5.895 34.125 16.25 1 97.5 191 ALA B O 1
ATOM 3846 N N . ALA B 1 192 ? 4.508 34.5 14.562 1 96.81 192 ALA B N 1
ATOM 3847 C CA . ALA B 1 192 ? 4.117 35.812 15.062 1 96.81 192 ALA B CA 1
ATOM 3848 C C . ALA B 1 192 ? 3.426 35.688 16.422 1 96.81 192 ALA B C 1
ATOM 3850 O O . ALA B 1 192 ? 3.447 36.625 17.219 1 96.81 192 ALA B O 1
ATOM 3851 N N . GLY B 1 193 ? 2.783 34.531 16.672 1 97.25 193 GLY B N 1
ATOM 3852 C CA . GLY B 1 193 ? 2.148 34.281 17.953 1 97.25 193 GLY B CA 1
ATOM 3853 C C . GLY B 1 193 ? 3.037 33.5 18.906 1 97.25 193 GLY B C 1
ATOM 3854 O O . GLY B 1 193 ? 2.586 33.062 19.969 1 97.25 193 GLY B O 1
ATOM 3855 N N . GLY B 1 194 ? 4.258 33.219 18.516 1 97.56 194 GLY B N 1
ATOM 3856 C CA . GLY B 1 194 ? 5.211 32.562 19.375 1 97.56 194 GLY B CA 1
ATOM 3857 C C . GLY B 1 194 ? 5.125 31.047 19.297 1 97.56 194 GLY B C 1
ATOM 3858 O O . GLY B 1 194 ? 5.574 30.344 20.203 1 97.56 194 GLY B O 1
ATOM 3859 N N . VAL B 1 195 ? 4.5 30.516 18.312 1 98.62 195 VAL B N 1
ATOM 3860 C CA . VAL B 1 195 ? 4.379 29.078 18.094 1 98.62 195 VAL B CA 1
ATOM 3861 C C . VAL B 1 195 ? 5.344 28.625 17 1 98.62 195 VAL B C 1
ATOM 3863 O O . VAL B 1 195 ? 5.312 29.156 15.883 1 98.62 195 VAL B O 1
ATOM 3866 N N . TYR B 1 196 ? 6.223 27.656 17.281 1 98.38 196 TYR B N 1
ATOM 3867 C CA . TYR B 1 196 ? 7.23 27.188 16.344 1 98.38 196 TYR B CA 1
ATOM 3868 C C . TYR B 1 196 ? 7.133 25.672 16.156 1 98.38 196 TYR B C 1
ATOM 3870 O O . TYR B 1 196 ? 6.496 24.984 16.953 1 98.38 196 TYR B O 1
ATOM 3878 N N . PRO B 1 197 ? 7.773 25.172 15.102 1 98.25 197 PRO B N 1
ATOM 3879 C CA . PRO B 1 197 ? 7.754 23.719 14.875 1 98.25 197 PRO B CA 1
ATOM 3880 C C . PRO B 1 197 ? 8.297 22.922 16.062 1 98.25 197 PRO B C 1
ATOM 3882 O O . PRO B 1 197 ? 9.328 23.297 16.641 1 98.25 197 PRO B O 1
ATOM 3885 N N . SER B 1 198 ? 7.512 21.922 16.391 1 97.56 198 SER B N 1
ATOM 3886 C CA . SER B 1 198 ? 7.938 20.984 17.422 1 97.56 198 SER B CA 1
ATOM 3887 C C . SER B 1 198 ? 8.492 19.703 16.797 1 97.56 198 SER B C 1
ATOM 3889 O O . SER B 1 198 ? 8.078 19.297 15.711 1 97.56 198 SER B O 1
ATOM 3891 N N . ASP B 1 199 ? 9.406 19.094 17.438 1 94.81 199 ASP B N 1
ATOM 3892 C CA . ASP B 1 199 ? 10.039 17.891 16.906 1 94.81 199 ASP B CA 1
ATOM 3893 C C . ASP B 1 199 ? 9.086 16.703 16.953 1 94.81 199 ASP B C 1
ATOM 3895 O O . ASP B 1 199 ? 8.5 16.406 18 1 94.81 199 ASP B O 1
ATOM 3899 N N . LEU B 1 200 ? 8.867 16.078 15.867 1 94.31 200 LEU B N 1
ATOM 3900 C CA . LEU B 1 200 ? 8.016 14.906 15.742 1 94.31 200 LEU B CA 1
ATOM 3901 C C . LEU B 1 200 ? 8.781 13.758 15.086 1 94.31 200 LEU B C 1
ATOM 3903 O O . LEU B 1 200 ? 8.445 13.336 13.969 1 94.31 200 LEU B O 1
ATOM 3907 N N . ARG B 1 201 ? 9.852 13.289 15.609 1 95.69 201 ARG B N 1
ATOM 3908 C CA . ARG B 1 201 ? 10.648 12.141 15.188 1 95.69 201 ARG B CA 1
ATOM 3909 C C . ARG B 1 201 ? 10.641 11.039 16.234 1 95.69 201 ARG B C 1
ATOM 3911 O O . ARG B 1 201 ? 10.508 11.32 17.438 1 95.69 201 ARG B O 1
ATOM 3918 N N . ASP B 1 202 ? 10.758 9.852 15.812 1 95.25 202 ASP B N 1
ATOM 3919 C CA . ASP B 1 202 ? 10.766 8.75 16.781 1 95.25 202 ASP B CA 1
ATOM 3920 C C . ASP B 1 202 ? 12.109 8.68 17.5 1 95.25 202 ASP B C 1
ATOM 3922 O O . ASP B 1 202 ? 12.945 9.578 17.375 1 95.25 202 ASP B O 1
ATOM 3926 N N . ARG B 1 203 ? 12.281 7.676 18.344 1 93 203 ARG B N 1
ATOM 3927 C CA . ARG B 1 203 ? 13.438 7.578 19.219 1 93 203 ARG B CA 1
ATOM 3928 C C . ARG B 1 203 ? 14.727 7.461 18.422 1 93 203 ARG B C 1
ATOM 3930 O O . ARG B 1 203 ? 15.805 7.824 18.906 1 93 203 ARG B O 1
ATOM 3937 N N . ASP B 1 204 ? 14.648 7.02 17.203 1 94 204 ASP B N 1
ATOM 3938 C CA . ASP B 1 204 ? 15.828 6.844 16.344 1 94 204 ASP B CA 1
ATOM 3939 C C . ASP B 1 204 ? 16 8.031 15.406 1 94 204 ASP B C 1
ATOM 3941 O O . ASP B 1 204 ? 16.859 7.996 14.516 1 94 204 ASP B O 1
ATOM 3945 N N . GLY B 1 205 ? 15.156 9.023 15.57 1 94.81 205 GLY B N 1
ATOM 3946 C CA . GLY B 1 205 ? 15.273 10.234 14.766 1 94.81 205 GLY B CA 1
ATOM 3947 C C . GLY B 1 205 ? 14.562 10.133 13.43 1 94.81 205 GLY B C 1
ATOM 3948 O O . GLY B 1 205 ? 14.766 10.969 12.547 1 94.81 205 GLY B O 1
ATOM 3949 N N . ARG B 1 206 ? 13.727 9.117 13.234 1 95.75 206 ARG B N 1
ATOM 3950 C CA . ARG B 1 206 ? 13.031 8.922 11.969 1 95.75 206 ARG B CA 1
ATOM 3951 C C . ARG B 1 206 ? 11.758 9.766 11.906 1 95.75 206 ARG B C 1
ATOM 3953 O O . ARG B 1 206 ? 11.047 9.906 12.906 1 95.75 206 ARG B O 1
ATOM 3960 N N . PRO B 1 207 ? 11.5 10.266 10.711 1 96.12 207 PRO B N 1
ATOM 3961 C CA . PRO B 1 207 ? 10.281 11.07 10.562 1 96.12 207 PRO B CA 1
ATOM 3962 C C . PRO B 1 207 ? 9.008 10.234 10.656 1 96.12 207 PRO B C 1
ATOM 3964 O O . PRO B 1 207 ? 9.016 9.047 10.32 1 96.12 207 PRO B O 1
ATOM 3967 N N . LEU B 1 208 ? 7.938 10.891 11.102 1 98 208 LEU B N 1
ATOM 3968 C CA . LEU B 1 208 ? 6.648 10.219 11.203 1 98 208 LEU B CA 1
ATOM 3969 C C . LEU B 1 208 ? 5.672 10.75 10.164 1 98 208 LEU B C 1
ATOM 3971 O O . LEU B 1 208 ? 4.648 10.125 9.883 1 98 208 LEU B O 1
ATOM 3975 N N . PHE B 1 209 ? 5.926 11.969 9.664 1 98.38 209 PHE B N 1
ATOM 3976 C CA . PHE B 1 209 ? 5.148 12.594 8.602 1 98.38 209 PHE B CA 1
ATOM 3977 C C . PHE B 1 209 ? 5.945 12.648 7.305 1 98.38 209 PHE B C 1
ATOM 3979 O O . PHE B 1 209 ? 7.082 13.125 7.289 1 98.38 209 PHE B O 1
ATOM 3986 N N . PHE B 1 210 ? 5.332 12.203 6.227 1 97.81 210 PHE B N 1
ATOM 3987 C CA . PHE B 1 210 ? 6.027 12.219 4.945 1 97.81 210 PHE B CA 1
ATOM 3988 C C . PHE B 1 210 ? 5.262 13.055 3.926 1 97.81 210 PHE B C 1
ATOM 3990 O O . PHE B 1 210 ? 4.102 12.766 3.621 1 97.81 210 PHE B O 1
ATOM 3997 N N . PRO B 1 211 ? 5.914 14.086 3.381 1 97.75 211 PRO B N 1
ATOM 3998 C CA . PRO B 1 211 ? 5.273 14.922 2.359 1 97.75 211 PRO B CA 1
ATOM 3999 C C . PRO B 1 211 ? 5.336 14.297 0.966 1 97.75 211 PRO B C 1
ATOM 4001 O O . PRO B 1 211 ? 5.004 14.953 -0.024 1 97.75 211 PRO B O 1
ATOM 4004 N N . LEU B 1 212 ? 5.812 13.055 0.894 1 96.5 212 LEU B N 1
ATOM 4005 C CA . LEU B 1 212 ? 5.918 12.297 -0.347 1 96.5 212 LEU B CA 1
ATOM 4006 C C . LEU B 1 212 ? 5.125 10.992 -0.26 1 96.5 212 LEU B C 1
ATOM 4008 O O . LEU B 1 212 ? 4.633 10.633 0.812 1 96.5 212 LEU B O 1
ATOM 4012 N N . ASP B 1 213 ? 4.984 10.367 -1.475 1 94.31 213 ASP B N 1
ATOM 4013 C CA . ASP B 1 213 ? 4.258 9.109 -1.463 1 94.31 213 ASP B CA 1
ATOM 4014 C C . ASP B 1 213 ? 5.117 7.984 -0.885 1 94.31 213 ASP B C 1
ATOM 4016 O O . ASP B 1 213 ? 6.344 8.07 -0.891 1 94.31 213 ASP B O 1
ATOM 4020 N N . ALA B 1 214 ? 4.461 6.996 -0.389 1 92.5 214 ALA B N 1
ATOM 4021 C CA . ALA B 1 214 ? 5.113 5.902 0.331 1 92.5 214 ALA B CA 1
ATOM 4022 C C . ALA B 1 214 ? 6.07 5.141 -0.579 1 92.5 214 ALA B C 1
ATOM 4024 O O . ALA B 1 214 ? 7.16 4.75 -0.153 1 92.5 214 ALA B O 1
ATOM 4025 N N . ALA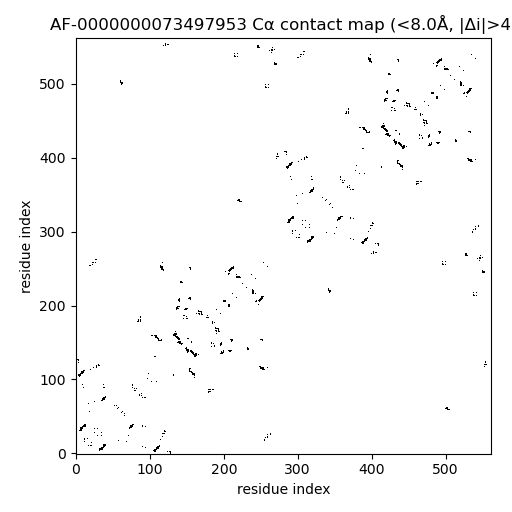 B 1 215 ? 5.691 4.957 -1.846 1 91.94 215 ALA B N 1
ATOM 4026 C CA . ALA B 1 215 ? 6.539 4.191 -2.758 1 91.94 215 ALA B CA 1
ATOM 4027 C C . ALA B 1 215 ? 7.895 4.867 -2.945 1 91.94 215 ALA B C 1
ATOM 4029 O O . ALA B 1 215 ? 8.922 4.195 -2.998 1 91.94 215 ALA B O 1
ATOM 4030 N N . TYR B 1 216 ? 7.871 6.184 -3.014 1 89.94 216 TYR B N 1
ATOM 4031 C CA . TYR B 1 216 ? 9.117 6.926 -3.174 1 89.94 216 TYR B CA 1
ATOM 4032 C C . TYR B 1 216 ? 10.008 6.773 -1.945 1 89.94 216 TYR B C 1
ATOM 4034 O O . TYR B 1 216 ? 11.195 6.484 -2.064 1 89.94 216 TYR B O 1
ATOM 4042 N N . VAL B 1 217 ? 9.398 6.906 -0.801 1 90.75 217 VAL B N 1
ATOM 4043 C CA . VAL B 1 217 ? 10.188 6.984 0.426 1 90.75 217 VAL B CA 1
ATOM 4044 C C . VAL B 1 217 ? 10.703 5.598 0.796 1 90.75 217 VAL B C 1
ATOM 4046 O O . VAL B 1 217 ? 11.805 5.469 1.348 1 90.75 217 VAL B O 1
ATOM 4049 N N . MET B 1 218 ? 10 4.574 0.436 1 91.75 218 MET B N 1
ATOM 4050 C CA . MET B 1 218 ? 10.336 3.227 0.891 1 91.75 218 MET B CA 1
ATOM 4051 C C . MET B 1 218 ? 11.281 2.541 -0.09 1 91.75 218 MET B C 1
ATOM 4053 O O . MET B 1 218 ? 11.859 1.503 0.226 1 91.75 218 MET B O 1
ATOM 4057 N N . GLN B 1 219 ? 11.398 3.049 -1.194 1 90.25 219 GLN B N 1
ATOM 4058 C CA . GLN B 1 219 ? 12.352 2.496 -2.152 1 90.25 219 GLN B CA 1
ATOM 4059 C C . GLN B 1 219 ? 13.766 2.969 -1.853 1 90.25 219 GLN B C 1
ATOM 4061 O O . GLN B 1 219 ? 14.016 4.172 -1.743 1 90.25 219 GLN B O 1
ATOM 4066 N N . PRO B 1 220 ? 14.695 2.02 -1.758 1 88.25 220 PRO B N 1
ATOM 4067 C CA . PRO B 1 220 ? 16.078 2.453 -1.62 1 88.25 220 PRO B CA 1
ATOM 4068 C C . PRO B 1 220 ? 16.547 3.328 -2.783 1 88.25 220 PRO B C 1
ATOM 4070 O O . PRO B 1 220 ? 16.328 2.98 -3.947 1 88.25 220 PRO B O 1
ATOM 4073 N N . ARG B 1 221 ? 17.109 4.5 -2.393 1 87.19 221 ARG B N 1
ATOM 4074 C CA . ARG B 1 221 ? 17.562 5.43 -3.422 1 87.19 221 ARG B CA 1
ATOM 4075 C C . ARG B 1 221 ? 18.719 6.293 -2.91 1 87.19 221 ARG B C 1
ATOM 4077 O O . ARG B 1 221 ? 18.891 6.441 -1.7 1 87.19 221 ARG B O 1
ATOM 4084 N N . GLU B 1 222 ? 19.406 6.742 -3.887 1 86.38 222 GLU B N 1
ATOM 4085 C CA . GLU B 1 222 ? 20.359 7.797 -3.555 1 86.38 222 GLU B CA 1
ATOM 4086 C C . GLU B 1 222 ? 19.656 9.141 -3.379 1 86.38 222 GLU B C 1
ATOM 4088 O O . GLU B 1 222 ? 18.75 9.477 -4.145 1 86.38 222 GLU B O 1
ATOM 4093 N N . LYS B 1 223 ? 20.156 9.82 -2.418 1 88.44 223 LYS B N 1
ATOM 4094 C CA . LYS B 1 223 ? 19.562 11.133 -2.164 1 88.44 223 LYS B CA 1
ATOM 4095 C C . LYS B 1 223 ? 20.031 12.148 -3.197 1 88.44 223 LYS B C 1
ATOM 4097 O O . LYS B 1 223 ? 21.234 12.352 -3.379 1 88.44 223 LYS B O 1
ATOM 4102 N N . ASP B 1 224 ? 19.078 12.656 -3.941 1 87.94 224 ASP B N 1
ATOM 4103 C CA . ASP B 1 224 ? 19.359 13.75 -4.867 1 87.94 224 ASP B CA 1
ATOM 4104 C C . ASP B 1 224 ? 19.141 15.102 -4.191 1 87.94 224 ASP B C 1
ATOM 4106 O O . ASP B 1 224 ? 18.016 15.586 -4.094 1 87.94 224 ASP B O 1
ATOM 4110 N N . HIS B 1 225 ? 20.141 15.797 -3.891 1 89.12 225 HIS B N 1
ATOM 4111 C CA . HIS B 1 225 ? 20.047 17.016 -3.109 1 89.12 225 HIS B CA 1
ATOM 4112 C C . HIS B 1 225 ? 19.594 18.188 -3.975 1 89.12 225 HIS B C 1
ATOM 4114 O O . HIS B 1 225 ? 19.391 19.297 -3.471 1 89.12 225 HIS B O 1
ATOM 4120 N N . SER B 1 226 ? 19.344 17.938 -5.242 1 91.12 226 SER B N 1
ATOM 4121 C CA . SER B 1 226 ? 18.703 18.953 -6.078 1 91.12 226 SER B CA 1
ATOM 4122 C C . SER B 1 226 ? 17.188 18.875 -5.992 1 91.12 226 SER B C 1
ATOM 4124 O O . SER B 1 226 ? 16.484 19.797 -6.383 1 91.12 226 SER B O 1
ATOM 4126 N N . PHE B 1 227 ? 16.781 17.766 -5.559 1 91.75 227 PHE B N 1
ATOM 4127 C CA . PHE B 1 227 ? 15.359 17.578 -5.309 1 91.75 227 PHE B CA 1
ATOM 4128 C C . PHE B 1 227 ? 14.945 18.297 -4.027 1 91.75 227 PHE B C 1
ATOM 4130 O O . PHE B 1 227 ? 15.586 18.141 -2.986 1 91.75 227 PHE B O 1
ATOM 4137 N N . TRP B 1 228 ? 13.844 19.109 -4.09 1 93.62 228 TRP B N 1
ATOM 4138 C CA . TRP B 1 228 ? 13.453 20.016 -3.021 1 93.62 228 TRP B CA 1
ATOM 4139 C C . TRP B 1 228 ? 13.406 19.297 -1.68 1 93.62 228 TRP B C 1
ATOM 4141 O O . TRP B 1 228 ? 13.781 19.859 -0.648 1 93.62 228 TRP B O 1
ATOM 4151 N N . TYR B 1 229 ? 12.969 18.078 -1.739 1 94.56 229 TYR B N 1
ATOM 4152 C CA . TYR B 1 229 ? 12.734 17.328 -0.511 1 94.56 229 TYR B CA 1
ATOM 4153 C C . TYR B 1 229 ? 14.016 17.172 0.294 1 94.56 229 TYR B C 1
ATOM 4155 O O . TYR B 1 229 ? 14.062 17.547 1.469 1 94.56 229 TYR B O 1
ATOM 4163 N N . TRP B 1 230 ? 15.039 16.703 -0.312 1 93.44 230 TRP B N 1
ATOM 4164 C CA . TRP B 1 230 ? 16.297 16.453 0.384 1 93.44 230 TRP B CA 1
ATOM 4165 C C . TRP B 1 230 ? 17.031 17.766 0.667 1 93.44 230 TRP B C 1
ATOM 4167 O O . TRP B 1 230 ? 17.828 17.859 1.598 1 93.44 230 TRP B O 1
ATOM 4177 N N . LYS B 1 231 ? 16.625 18.797 -0.073 1 94.5 231 LYS B N 1
ATOM 4178 C CA . LYS B 1 231 ? 17.281 20.094 0.034 1 94.5 231 LYS B CA 1
ATOM 4179 C C . LYS B 1 231 ? 16.812 20.844 1.279 1 94.5 231 LYS B C 1
ATOM 4181 O O . LYS B 1 231 ? 17.625 21.5 1.946 1 94.5 231 LYS B O 1
ATOM 4186 N N . ILE B 1 232 ? 15.531 20.719 1.635 1 95.56 232 ILE B N 1
ATOM 4187 C CA . ILE B 1 232 ? 15.016 21.656 2.625 1 95.56 232 ILE B CA 1
ATOM 4188 C C . ILE B 1 232 ? 14.539 20.891 3.861 1 95.56 232 ILE B C 1
ATOM 4190 O O . ILE B 1 232 ? 14.031 21.484 4.812 1 95.56 232 ILE B O 1
ATOM 4194 N N . LEU B 1 233 ? 14.797 19.609 3.912 1 95.56 233 LEU B N 1
ATOM 4195 C CA . LEU B 1 233 ? 14.453 18.828 5.098 1 95.56 233 LEU B CA 1
ATOM 4196 C C . LEU B 1 233 ? 15.242 19.312 6.312 1 95.56 233 LEU B C 1
ATOM 4198 O O . LEU B 1 233 ? 16.453 19.5 6.238 1 95.56 233 LEU B O 1
ATOM 4202 N N . ALA B 1 234 ? 14.531 19.516 7.426 1 96.38 234 ALA B N 1
ATOM 4203 C CA . ALA B 1 234 ? 15.203 19.984 8.641 1 96.38 234 ALA B CA 1
ATOM 4204 C C . ALA B 1 234 ? 16.109 18.891 9.219 1 96.38 234 ALA B C 1
ATOM 4206 O O . ALA B 1 234 ? 17.156 19.188 9.789 1 96.38 234 ALA B O 1
ATOM 4207 N N . HIS B 1 235 ? 15.656 17.641 9.172 1 94.62 235 HIS B N 1
ATOM 4208 C CA . HIS B 1 235 ? 16.406 16.5 9.68 1 94.62 235 HIS B CA 1
ATOM 4209 C C . HIS B 1 235 ? 16.516 15.391 8.633 1 94.62 235 HIS B C 1
ATOM 4211 O O . HIS B 1 235 ? 15.492 14.844 8.203 1 94.62 235 HIS B O 1
ATOM 4217 N N . ASP B 1 236 ? 17.719 15.023 8.375 1 92.88 236 ASP B N 1
ATOM 4218 C CA . ASP B 1 236 ? 17.969 13.969 7.398 1 92.88 236 ASP B CA 1
ATOM 4219 C C . ASP B 1 236 ? 17.484 12.617 7.926 1 92.88 236 ASP B C 1
ATOM 4221 O O . ASP B 1 236 ? 17.344 12.43 9.133 1 92.88 236 ASP B O 1
ATOM 4225 N N . HIS B 1 237 ? 17.203 11.742 6.984 1 92.62 237 HIS B N 1
ATOM 4226 C CA . HIS B 1 237 ? 16.828 10.375 7.34 1 92.62 237 HIS B CA 1
ATOM 4227 C C . HIS B 1 237 ? 17.266 9.391 6.258 1 92.62 237 HIS B C 1
ATOM 4229 O O . HIS B 1 237 ? 17.5 9.781 5.113 1 92.62 237 HIS B O 1
ATOM 4235 N N . PRO B 1 238 ? 17.422 8.109 6.645 1 90.44 238 PRO B N 1
ATOM 4236 C CA . PRO B 1 238 ? 17.766 7.117 5.625 1 90.44 238 PRO B CA 1
ATOM 4237 C C . PRO B 1 238 ? 16.656 6.902 4.609 1 90.44 238 PRO B C 1
ATOM 4239 O O . PRO B 1 238 ? 15.539 7.398 4.793 1 90.44 238 PRO B O 1
ATOM 4242 N N . THR B 1 239 ? 17.078 6.23 3.494 1 88.44 239 THR B N 1
ATOM 4243 C CA . THR B 1 239 ? 16.094 5.828 2.486 1 88.44 239 THR B CA 1
ATOM 4244 C C . THR B 1 239 ? 15.766 4.344 2.613 1 88.44 239 THR B C 1
ATOM 4246 O O . THR B 1 239 ? 16.406 3.627 3.391 1 88.44 239 THR B O 1
ATOM 4249 N N . GLY B 1 240 ? 14.727 3.898 1.869 1 89.19 240 GLY B N 1
ATOM 4250 C CA . GLY B 1 240 ? 14.336 2.498 1.932 1 89.19 240 GLY B CA 1
ATOM 4251 C C . GLY B 1 240 ? 13.531 2.158 3.172 1 89.19 240 GLY B C 1
ATOM 4252 O O . GLY B 1 240 ? 12.938 3.041 3.795 1 89.19 240 GLY B O 1
ATOM 4253 N N . LEU B 1 241 ? 13.508 0.918 3.482 1 88.88 241 LEU B N 1
ATOM 4254 C CA . LEU B 1 241 ? 12.641 0.444 4.555 1 88.88 241 LEU B CA 1
ATOM 4255 C C . LEU B 1 241 ? 13.148 0.91 5.914 1 88.88 241 LEU B C 1
ATOM 4257 O O . LEU B 1 241 ? 12.383 0.996 6.875 1 88.88 241 LEU B O 1
ATOM 4261 N N . THR B 1 242 ? 14.359 1.338 6.012 1 87.81 242 THR B N 1
ATOM 4262 C CA . THR B 1 242 ? 14.938 1.773 7.281 1 87.81 242 THR B CA 1
ATOM 4263 C C . THR B 1 242 ? 14.625 3.244 7.539 1 87.81 242 THR B C 1
ATOM 4265 O O . THR B 1 242 ? 14.852 3.748 8.641 1 87.81 242 THR B O 1
ATOM 4268 N N . CYS B 1 243 ? 14.078 3.834 6.586 1 87.25 243 CYS B N 1
ATOM 4269 C CA . CYS B 1 243 ? 13.75 5.25 6.711 1 87.25 243 CYS B CA 1
ATOM 4270 C C . CYS B 1 243 ? 12.555 5.453 7.625 1 87.25 243 CYS B C 1
ATOM 4272 O O . CYS B 1 243 ? 12.383 6.531 8.195 1 87.25 243 CYS B O 1
ATOM 4274 N N . CYS B 1 244 ? 11.781 4.496 7.719 1 88.75 244 CYS B N 1
ATOM 4275 C CA . CYS B 1 244 ? 10.438 4.812 8.172 1 88.75 244 CYS B CA 1
ATOM 4276 C C . CYS B 1 244 ? 10.133 4.137 9.5 1 88.75 244 CYS B C 1
ATOM 4278 O O . CYS B 1 244 ? 10.445 2.963 9.695 1 88.75 244 CYS B O 1
ATOM 4280 N N . SER B 1 245 ? 9.633 4.883 10.352 1 96.12 245 SER B N 1
ATOM 4281 C CA . SER B 1 245 ? 9.258 4.445 11.695 1 96.12 245 SER B CA 1
ATOM 4282 C C . SER B 1 245 ? 8.023 3.555 11.656 1 96.12 245 SER B C 1
ATOM 4284 O O . SER B 1 245 ? 7.074 3.828 10.922 1 96.12 245 SER B O 1
ATOM 4286 N N . PRO B 1 246 ? 7.984 2.465 12.508 1 96.44 246 PRO B N 1
ATOM 4287 C CA . PRO B 1 246 ? 6.719 1.74 12.664 1 96.44 246 PRO B CA 1
ATOM 4288 C C . PRO B 1 246 ? 5.574 2.645 13.109 1 96.44 246 PRO B C 1
ATOM 4290 O O . PRO B 1 246 ? 4.402 2.283 12.961 1 96.44 246 PRO B O 1
ATOM 4293 N N . LEU B 1 247 ? 5.973 3.844 13.641 1 96.94 247 LEU B N 1
ATOM 4294 C CA . LEU B 1 247 ? 4.996 4.789 14.164 1 96.94 247 LEU B CA 1
ATOM 4295 C C . LEU B 1 247 ? 4.605 5.816 13.109 1 96.94 247 LEU B C 1
ATOM 4297 O O . LEU B 1 247 ? 3.99 6.84 13.422 1 96.94 247 LEU B O 1
ATOM 4301 N N . THR B 1 248 ? 4.918 5.598 11.852 1 98 248 THR B N 1
ATOM 4302 C CA . THR B 1 248 ? 4.645 6.543 10.781 1 98 248 THR B CA 1
ATOM 4303 C C . THR B 1 248 ? 3.189 7.004 10.82 1 98 248 THR B C 1
ATOM 4305 O O . THR B 1 248 ? 2.289 6.203 11.086 1 98 248 THR B O 1
ATOM 4308 N N . ILE B 1 249 ? 2.965 8.273 10.438 1 98.44 249 ILE B N 1
ATOM 4309 C CA . ILE B 1 249 ? 1.657 8.875 10.672 1 98.44 249 ILE B CA 1
ATOM 4310 C C . ILE B 1 249 ? 1.051 9.32 9.344 1 98.44 249 ILE B C 1
ATOM 4312 O O . ILE B 1 249 ? -0.17 9.289 9.172 1 98.44 249 ILE B O 1
ATOM 4316 N N . SER B 1 250 ? 1.891 9.766 8.391 1 98.62 250 SER B N 1
ATOM 4317 C CA . SER B 1 250 ? 1.204 10.297 7.215 1 98.62 250 SER B CA 1
ATOM 4318 C C . SER B 1 250 ? 2.053 10.133 5.957 1 98.62 250 SER B C 1
ATOM 4320 O O . SER B 1 250 ? 3.275 9.992 6.043 1 98.62 250 SER B O 1
ATOM 4322 N N . PHE B 1 251 ? 1.374 10.141 4.875 1 98.38 251 PHE B N 1
ATOM 4323 C CA . PHE B 1 251 ? 1.933 10.219 3.531 1 98.38 251 PHE B CA 1
ATOM 4324 C C . PHE B 1 251 ? 1.151 11.211 2.676 1 98.38 251 PHE B C 1
ATOM 4326 O O . PHE B 1 251 ? 0.025 11.578 3.016 1 98.38 251 PHE B O 1
ATOM 4333 N N . HIS B 1 252 ? 1.795 11.633 1.586 1 98.38 252 HIS B N 1
ATOM 4334 C CA . HIS B 1 252 ? 1.18 12.594 0.669 1 98.38 252 HIS B CA 1
ATOM 4335 C C . HIS B 1 252 ? 1.197 12.07 -0.763 1 98.38 252 HIS B C 1
ATOM 4337 O O . HIS B 1 252 ? 1.836 11.055 -1.051 1 98.38 252 HIS B O 1
ATOM 4343 N N . TYR B 1 253 ? 0.371 12.695 -1.626 1 97.75 253 TYR B N 1
ATOM 4344 C CA . TYR B 1 253 ? 0.191 12.328 -3.025 1 97.75 253 TYR B CA 1
ATOM 4345 C C . TYR B 1 253 ? -0.488 10.969 -3.152 1 97.75 253 TYR B C 1
ATOM 4347 O O . TYR B 1 253 ? -0.116 10.164 -4.004 1 97.75 253 TYR B O 1
ATOM 4355 N N . ILE B 1 254 ? -1.419 10.688 -2.326 1 97.44 254 ILE B N 1
ATOM 4356 C CA . ILE B 1 254 ? -2.145 9.422 -2.326 1 97.44 254 ILE B CA 1
ATOM 4357 C C . ILE B 1 254 ? -3.434 9.562 -3.133 1 97.44 254 ILE B C 1
ATOM 4359 O O . ILE B 1 254 ? -4.293 10.383 -2.801 1 97.44 254 ILE B O 1
ATOM 4363 N N . THR B 1 255 ? -3.568 8.812 -4.152 1 94.38 255 THR B N 1
ATOM 4364 C CA . THR B 1 255 ? -4.77 8.859 -4.98 1 94.38 255 THR B CA 1
ATOM 4365 C C . THR B 1 255 ? -5.949 8.219 -4.254 1 94.38 255 THR B C 1
ATOM 4367 O O . THR B 1 255 ? -5.762 7.496 -3.27 1 94.38 255 THR B O 1
ATOM 4370 N N . GLY B 1 256 ? -7.148 8.5 -4.836 1 93 256 GLY B N 1
ATOM 4371 C CA . GLY B 1 256 ? -8.336 7.898 -4.25 1 93 256 GLY B CA 1
ATOM 4372 C C . GLY B 1 256 ? -8.281 6.387 -4.191 1 93 256 GLY B C 1
ATOM 4373 O O . GLY B 1 256 ? -8.672 5.781 -3.191 1 93 256 GLY B O 1
ATOM 4374 N N . ALA B 1 257 ? -7.773 5.777 -5.223 1 92.06 257 ALA B N 1
ATOM 4375 C CA . ALA B 1 257 ? -7.645 4.324 -5.258 1 92.06 257 ALA B CA 1
ATOM 4376 C C . ALA B 1 257 ? -6.609 3.838 -4.246 1 92.06 257 ALA B C 1
ATOM 4378 O O . ALA B 1 257 ? -6.828 2.838 -3.559 1 92.06 257 ALA B O 1
ATOM 4379 N N . ALA B 1 258 ? -5.574 4.535 -4.141 1 95.31 258 ALA B N 1
ATOM 4380 C CA . ALA B 1 258 ? -4.488 4.145 -3.25 1 95.31 258 ALA B CA 1
ATOM 4381 C C . ALA B 1 258 ? -4.906 4.258 -1.787 1 95.31 258 ALA B C 1
ATOM 4383 O O . ALA B 1 258 ? -4.398 3.529 -0.931 1 95.31 258 ALA B O 1
ATOM 4384 N N . VAL B 1 259 ? -5.832 5.141 -1.541 1 97.06 259 VAL B N 1
ATOM 4385 C CA . VAL B 1 259 ? -6.332 5.289 -0.179 1 97.06 259 VAL B CA 1
ATOM 4386 C C . VAL B 1 259 ? -6.977 3.984 0.281 1 97.06 259 VAL B C 1
ATOM 4388 O O . VAL B 1 259 ? -6.746 3.533 1.405 1 97.06 259 VAL B O 1
ATOM 4391 N N . TYR B 1 260 ? -7.734 3.348 -0.561 1 95.56 260 TYR B N 1
ATOM 4392 C CA . TYR B 1 260 ? -8.383 2.088 -0.221 1 95.56 260 TYR B CA 1
ATOM 4393 C C . TYR B 1 260 ? -7.363 0.964 -0.095 1 95.56 260 TYR B C 1
ATOM 4395 O O . TYR B 1 260 ? -7.488 0.097 0.774 1 95.56 260 TYR B O 1
ATOM 4403 N N . GLN B 1 261 ? -6.418 0.986 -0.956 1 95.81 261 GLN B N 1
ATOM 4404 C CA . GLN B 1 261 ? -5.344 0.003 -0.882 1 95.81 261 GLN B CA 1
ATOM 4405 C C . GLN B 1 261 ? -4.625 0.073 0.463 1 95.81 261 GLN B C 1
ATOM 4407 O O . GLN B 1 261 ? -4.402 -0.953 1.107 1 95.81 261 GLN B O 1
ATOM 4412 N N . MET B 1 262 ? -4.266 1.305 0.846 1 97.19 262 MET B N 1
ATOM 4413 C CA . MET B 1 262 ? -3.578 1.489 2.121 1 97.19 262 MET B CA 1
ATOM 4414 C C . MET B 1 262 ? -4.469 1.062 3.285 1 97.19 262 MET B C 1
ATOM 4416 O O . MET B 1 262 ? -4 0.412 4.223 1 97.19 262 MET B O 1
ATOM 4420 N N . GLU B 1 263 ? -5.734 1.394 3.195 1 97.5 263 GLU B N 1
ATOM 4421 C CA . GLU B 1 263 ? -6.699 0.965 4.203 1 97.5 263 GLU B CA 1
ATOM 4422 C C . GLU B 1 263 ? -6.691 -0.553 4.363 1 97.5 263 GLU B C 1
ATOM 4424 O O . GLU B 1 263 ? -6.668 -1.063 5.488 1 97.5 263 GLU B O 1
ATOM 4429 N N . PHE B 1 264 ? -6.664 -1.251 3.291 1 96.94 264 PHE B N 1
ATOM 4430 C CA . PHE B 1 264 ? -6.715 -2.707 3.336 1 96.94 264 PHE B CA 1
ATOM 4431 C C . PHE B 1 264 ? -5.449 -3.271 3.973 1 96.94 264 PHE B C 1
ATOM 4433 O O . PHE B 1 264 ? -5.52 -4.094 4.887 1 96.94 264 PHE B O 1
ATOM 4440 N N . PHE B 1 265 ? -4.281 -2.807 3.561 1 97.06 265 PHE B N 1
ATOM 4441 C CA . PHE B 1 265 ? -3.018 -3.365 4.031 1 97.06 265 PHE B CA 1
ATOM 4442 C C . PHE B 1 265 ? -2.793 -3.033 5.5 1 97.06 265 PHE B C 1
ATOM 4444 O O . PHE B 1 265 ? -2.23 -3.838 6.246 1 97.06 265 PHE B O 1
ATOM 4451 N N . ILE B 1 266 ? -3.277 -1.904 5.91 1 96.5 266 ILE B N 1
ATOM 4452 C CA . ILE B 1 266 ? -2.965 -1.435 7.258 1 96.5 266 ILE B CA 1
ATOM 4453 C C . ILE B 1 266 ? -3.967 -2.016 8.25 1 96.5 266 ILE B C 1
ATOM 4455 O O . ILE B 1 266 ? -3.598 -2.383 9.367 1 96.5 266 ILE B O 1
ATOM 4459 N N . TYR B 1 267 ? -5.242 -2.238 7.824 1 96.12 267 TYR B N 1
ATOM 4460 C CA . TYR B 1 267 ? -6.254 -2.465 8.852 1 96.12 267 TYR B CA 1
ATOM 4461 C C . TYR B 1 267 ? -6.969 -3.791 8.625 1 96.12 267 TYR B C 1
ATOM 4463 O O . TYR B 1 267 ? -7.621 -4.316 9.531 1 96.12 267 TYR B O 1
ATOM 4471 N N . HIS B 1 268 ? -6.902 -4.316 7.434 1 96 268 HIS B N 1
ATOM 4472 C CA . HIS B 1 268 ? -7.762 -5.465 7.16 1 96 268 HIS B CA 1
ATOM 4473 C C . HIS B 1 268 ? -6.938 -6.727 6.941 1 96 268 HIS B C 1
ATOM 4475 O O . HIS B 1 268 ? -7.305 -7.805 7.418 1 96 268 HIS B O 1
ATOM 4481 N N . LEU B 1 269 ? -5.832 -6.605 6.188 1 96.81 269 LEU B N 1
ATOM 4482 C CA . LEU B 1 269 ? -4.961 -7.75 5.938 1 96.81 269 LEU B CA 1
ATOM 4483 C C . LEU B 1 269 ? -4.344 -8.25 7.238 1 96.81 269 LEU B C 1
ATOM 4485 O O . LEU B 1 269 ? -3.908 -7.457 8.07 1 96.81 269 LEU B O 1
ATOM 4489 N N . LYS B 1 270 ? -4.359 -9.547 7.414 1 95.25 270 LYS B N 1
ATOM 4490 C CA . LYS B 1 270 ? -3.725 -10.18 8.562 1 95.25 270 LYS B CA 1
ATOM 4491 C C . LYS B 1 270 ? -2.664 -11.188 8.125 1 95.25 270 LYS B C 1
ATOM 4493 O O . LYS B 1 270 ? -2.771 -11.781 7.051 1 95.25 270 LYS B O 1
ATOM 4498 N N . LEU B 1 271 ? -1.619 -11.266 8.875 1 94.88 271 LEU B N 1
ATOM 4499 C CA . LEU B 1 271 ? -0.604 -12.297 8.672 1 94.88 271 LEU B CA 1
ATOM 4500 C C . LEU B 1 271 ? -0.86 -13.5 9.57 1 94.88 271 LEU B C 1
ATOM 4502 O O . LEU B 1 271 ? -0.633 -13.438 10.781 1 94.88 271 LEU B O 1
ATOM 4506 N N . PHE B 1 272 ? -1.317 -14.461 8.914 1 88.5 272 PHE B N 1
ATOM 4507 C CA . PHE B 1 272 ? -1.651 -15.672 9.656 1 88.5 272 PHE B CA 1
ATOM 4508 C C . PHE B 1 272 ? -0.433 -16.578 9.805 1 88.5 272 PHE B C 1
ATOM 4510 O O . PHE B 1 272 ? 0.417 -16.625 8.906 1 88.5 272 PHE B O 1
ATOM 4517 N N . GLY B 1 273 ? -0.242 -17.297 11 1 70.38 273 GLY B N 1
ATOM 4518 C CA . GLY B 1 273 ? 0.859 -18.219 11.219 1 70.38 273 GLY B CA 1
ATOM 4519 C C . GLY B 1 273 ? 2.055 -17.578 11.891 1 70.38 273 GLY B C 1
ATOM 4520 O O . GLY B 1 273 ? 3.033 -18.266 12.211 1 70.38 273 GLY B O 1
ATOM 4521 N N . VAL B 1 274 ? 2.139 -16.188 11.75 1 63.97 274 VAL B N 1
ATOM 4522 C CA . VAL B 1 274 ? 3.236 -15.539 12.461 1 63.97 274 VAL B CA 1
ATOM 4523 C C . VAL B 1 274 ? 2.902 -15.438 13.953 1 63.97 274 VAL B C 1
ATOM 4525 O O . VAL B 1 274 ? 1.755 -15.18 14.32 1 63.97 274 VAL B O 1
ATOM 4528 N N . ASN B 1 275 ? 3.475 -16.359 14.625 1 49.81 275 ASN B N 1
ATOM 4529 C CA . ASN B 1 275 ? 3.357 -16.172 16.078 1 49.81 275 ASN B CA 1
ATOM 4530 C C . ASN B 1 275 ? 3.504 -14.711 16.469 1 49.81 275 ASN B C 1
ATOM 4532 O O . ASN B 1 275 ? 4.508 -14.07 16.156 1 49.81 275 ASN B O 1
ATOM 4536 N N . GLU B 1 276 ? 2.541 -14.031 16.312 1 42.16 276 GLU B N 1
ATOM 4537 C CA . GLU B 1 276 ? 2.598 -12.664 16.844 1 42.16 276 GLU B CA 1
ATOM 4538 C C . GLU B 1 276 ? 3.439 -12.594 18.109 1 42.16 276 GLU B C 1
ATOM 4540 O O . GLU B 1 276 ? 3.084 -13.188 19.125 1 42.16 276 GLU B O 1
ATOM 4545 N N . ALA B 1 277 ? 4.691 -12.812 18.156 1 32.19 277 ALA B N 1
ATOM 4546 C CA . ALA B 1 277 ? 5.344 -12.289 19.344 1 32.19 277 ALA B CA 1
ATOM 4547 C C . ALA B 1 277 ? 4.918 -10.844 19.609 1 32.19 277 ALA B C 1
ATOM 4549 O O . ALA B 1 277 ? 5.418 -9.914 18.969 1 32.19 277 ALA B O 1
ATOM 4550 N N . ILE B 1 278 ? 3.748 -10.344 19.562 1 31.27 278 ILE B N 1
ATOM 4551 C CA . ILE B 1 278 ? 3.551 -9.062 20.234 1 31.27 278 ILE B CA 1
ATOM 4552 C C . ILE B 1 278 ? 4.324 -9.055 21.547 1 31.27 278 ILE B C 1
ATOM 4554 O O . ILE B 1 278 ? 4.266 -10.023 22.312 1 31.27 278 ILE B O 1
ATOM 4558 N N . GLY B 1 279 ? 5.309 -8.164 21.703 1 23.89 279 GLY B N 1
ATOM 4559 C CA . GLY B 1 279 ? 5.879 -7.734 22.969 1 23.89 279 GLY B CA 1
ATOM 4560 C C . GLY B 1 279 ? 4.859 -7.66 24.094 1 23.89 279 GLY B C 1
ATOM 4561 O O . GLY B 1 279 ? 3.807 -7.031 23.938 1 23.89 279 GLY B O 1
ATOM 4562 N N . ALA B 1 280 ? 4.574 -8.711 24.844 1 22.59 280 ALA B N 1
ATOM 4563 C CA . ALA B 1 280 ? 4.312 -8.477 26.266 1 22.59 280 ALA B CA 1
ATOM 4564 C C . ALA B 1 280 ? 5.148 -7.312 26.797 1 22.59 280 ALA B C 1
ATOM 4566 O O . ALA B 1 280 ? 6.375 -7.414 26.891 1 22.59 280 ALA B O 1
ATOM 4567 N N . CYS B 1 281 ? 4.93 -6.086 26.172 1 17.22 281 CYS B N 1
ATOM 4568 C CA . CYS B 1 281 ? 5.211 -5.094 27.203 1 17.22 281 CYS B CA 1
ATOM 4569 C C . CYS B 1 281 ? 4.133 -5.098 28.281 1 17.22 281 CYS B C 1
ATOM 4571 O O . CYS B 1 281 ? 2.955 -5.305 27.984 1 17.22 281 CYS B O 1
#

InterPro domains:
  IPR003378 Fringe-like, glycosyltransferase domain [PF02434] (99-190)
  IPR026050 C1GALT1/C1GALT1-specific chaperone 1 [PTHR23033] (2-274)

Solvent-accessible surface area (backbone atoms only — not comparable to full-atom values): 29435 Å² total; per-residue (Å²): 130,82,84,73,35,34,37,34,41,30,40,52,39,65,93,35,41,71,55,20,40,41,41,37,51,75,44,52,38,61,63,36,74,40,54,38,36,40,25,52,62,55,67,68,63,72,66,58,84,66,74,76,70,65,71,66,75,45,81,88,43,45,60,77,54,89,67,53,62,72,72,56,49,71,42,69,44,74,87,57,84,59,50,84,44,28,65,32,53,48,50,53,48,51,55,48,50,41,51,76,75,36,46,87,77,33,36,32,41,32,44,31,37,43,29,37,46,55,38,50,47,23,46,44,50,67,48,59,84,53,67,37,69,44,50,39,31,37,34,24,55,31,39,72,90,27,78,85,8,28,38,35,49,48,19,13,33,38,30,16,38,27,26,47,52,32,36,48,57,40,58,72,74,44,83,82,76,90,46,59,51,41,30,54,32,48,30,46,46,24,43,75,49,72,28,48,64,40,92,51,49,50,98,85,54,25,50,26,33,28,64,44,38,56,35,66,51,22,26,54,40,48,84,53,62,84,41,66,66,67,56,28,45,64,67,76,67,62,52,11,72,78,22,54,40,39,56,40,25,26,24,6,80,40,48,34,39,46,46,36,29,50,46,38,41,65,73,50,49,48,71,38,82,57,72,72,76,63,76,86,115,128,82,84,73,34,34,37,35,41,29,40,53,39,65,92,34,42,70,56,19,40,43,41,36,52,74,44,51,38,61,64,35,75,41,54,37,34,40,26,52,64,53,67,71,63,71,66,57,84,66,76,77,69,65,73,66,74,46,81,86,43,44,60,76,55,88,67,56,63,71,72,56,50,71,44,69,44,72,92,60,81,62,52,83,45,28,64,32,53,49,52,52,50,50,54,48,51,41,52,75,74,35,47,89,77,33,38,32,40,31,44,31,37,41,30,37,46,57,38,51,48,23,45,45,49,68,49,60,84,52,66,37,70,44,50,39,30,38,34,24,54,30,40,74,90,26,78,87,8,28,38,35,51,48,19,13,32,38,30,18,38,26,26,48,52,30,37,46,57,40,56,74,75,42,82,84,77,91,45,58,52,41,30,54,32,50,30,47,47,26,44,76,50,72,28,48,62,42,91,52,50,49,98,86,55,24,52,25,33,27,63,44,37,56,34,66,51,22,26,55,41,49,86,52,62,84,41,67,65,68,56,27,46,64,67,79,68,63,52,11,72,78,21,55,38,39,56,40,26,26,24,5,80,39,49,36,38,46,46,35,28,50,46,38,42,64,73,49,48,48,70,40,84,57,74,72,75,66,76,84,116

Secondary structure (DSSP, 8-state):
-----EEEEEE--GGGIIIIIHHHHTTGGGGSSEEEEEEE--HHHHH-----------GGG----GGGGGGS-EEEEP-----TTHHHHHHHHHHHHHHHHHTTT-SEEEEEETT-EE-HHHHHHHHTTS-TTS--EEESEE-SSSTT-EE-TTT-EEEEHHHHHHHHHHHHH------SSHHHHHHHHHHHTT--BPP-B-TTS-BSB-SS-HHHHHS-----TTSHHHHHBSS----GGGGS-TT--EESS--HHHHHHHHIIIII---TTS-------/-----EEEEEE--GGGIIIIIHHHHTTGGGGSSEEEEEEE--HHHHH-----------TTS----GGGGGGS-EEEEP----STTHHHHHHHHHHHHHHHHHTTT-SEEEEEETT-EE-HHHHHHHHTTS-TTS--EEESEE-SSSTT-EE-TTT-EEEEHHHHHHHHHHHHH------SSHHHHHHHHHHHTT--BPP-B-TTS-BSB-SS-HHHHHS-----TTSHHHHHBSS----GGGGS-TT--EESS--HHHHHHHHIIIII---TTS-------

Sequence (562 aa):
MREVRILCLVLTYPARHITHALPVQRTWGKRCTKTMFITNADPEKQKNGKKEKEKVKINKGVVLQPDDVNELSFIKVPDTRLGKDGLWNKTKFAFTYAHDHYLDDFDWFVKADDDTYLIIENLRYWLHDKDQDKPLFYGAHFTPYAPKGYMSGGAGYVLSRGALREFYKVTSTSTATTYSEEDLQMATVLAAGGVYPSDLRDRDGRPLFFPLDAAYVMQPREKDHSFWYWKILAHDHPTGLTCCSPLTISFHYITGAAVYQMEFFIYHLKLFGVNEAIGACMREVRILCLVLTYPARHITHALPVQRTWGKRCTKTMFITNADPEKQKNGKKEKEKVKINKGVVLQPDDVNELSFIKVPDTRLGKDGLWNKTKFAFTYAHDHYLDDFDWFVKADDDTYLIIENLRYWLHDKDQDKPLFYGAHFTPYAPKGYMSGGAGYVLSRGALREFYKVTSTSTATTYSEEDLQMATVLAAGGVYPSDLRDRDGRPLFFPLDAAYVMQPREKDHSFWYWKILAHDHPTGLTCCSPLTISFHYITGAAVYQMEFFIYHLKLFGVNEAIGAC

Foldseek 3Di:
DDDAAEEEEEEDEDVCLVWFVLLCLVFVCVVHNHYAYEYEDPPVVVPDPDDCPPPPPPPDDDDDDPCSSVSHHYDYDDPDVCPLQNVLSSVLVRLLVCCVPPLPVHFKYKYEYSQKDWPVVLVCVLCVPPHLLPFAKEAQFWDDLAPQTWHDNQLMIMTRSNLSVLLNVQVVVDVDADDSRNGRRSQNSSVVSVHHHDDQADPVRAHQTESAAPVFQQDADDDDCVPPPVVTGPDDAHGHNRRYDPSRTMHGPHISVNSVVCRCVPPPDDDPPPPPPPDPD/DDDAAEEEEEEDEDVCLVWQVLLCLVFVCVVHNHYAYEYEDPPVVVPDVDDCPPPPPPPDDPDDDPCSSVSHHYDYQDPDVCPLQNVLSSVLVRLLVCCVPPLPVHFKYKYEYSQKDWDVVLVCVLCVPPHLLPFAKEAQFWDDLAPQTWHDNQLMIMTRSNLSVLLNVQVVVDVDADDSRNGRRSQNSSVVSVHHHDDQADPVRAHQTESAAPVFQQDADDDDCVPVPVVTGPDDAHGHPRRYDPSRTMHGPHISVNSVVCRCVPPPDDDPPPPPPPPPD

pLDDT: mean 86.97, std 19.0, range [17.05, 98.94]

Organism: Scylla paramamosain (NCBI:txid85552)